Protein AF-A0A2A9M787-F1 (afdb_monomer)

Nearest PDB structures (foldseek):
  5e2l-assembly1_B  TM=8.830E-01  e=2.540E-43  Mycobacterium tuberculosis
  5e4n-assembly1_A-2  TM=8.784E-01  e=2.831E-43  Mycobacterium tuberculosis
  3kgf-assembly1_A-2  TM=8.778E-01  e=1.644E-43  Mycobacterium tuberculosis
  2w1a-assembly1_A-2  TM=8.940E-01  e=2.002E-42  Mycobacterium tuberculosis H37Rv
  5ckv-assembly1_A-2  TM=9.212E-01  e=1.859E-41  Mycobacterium tuberculosis

Secondary structure (DSSP, 8-state):
---------------------PPPP---------------------------------------------------------------------S--SS----PPPPP-TTGGGGS--TT-TTTTS-HHHHHHHHHHHHHSPPSS-HHHHHHHHHHHHHHHTTSEEEEEEE-SS--GGG-SHHHHHHHHHHHHHHHHHHHHHHSSEEEEEEEBSS------SSSEEEETTEEEEPP--TTT--SSGGG-S--THHHHHHHHHHHHHHHHHHHHTSTT-GGG--GGG--SSPPPTTSPPTTS-HHHHHHHHHHHHHHHHHHHHHHTTSPPPP-PPPP--PPP--------------------PPPSTTHHHHHHHHTT-PEEEEE---HHHHHHHEEEETTEEEETT-SEEEE-TTT--TTSHHHHHHTTB-S-EEEEE-TT--HHHHHHHHHHH-TT--TTSEEEEE---TTTHHHHHHHHHHHHHHTT--EEEEE-TTGGG-EE-TTS-EE-BHHHHHHHHHHHHHHHHHTT----EEEEEB-SS----SBBTTTTB-TTTSPPP--TTSPPPB-HHHHHHHHHHHHHHHHSPPP-------GGGSSSSS--

pLDDT: mean 74.86, std 28.0, range [24.3, 98.94]

InterPro domains:
  IPR002480 DAHP synthetase, class II [PF01474] (108-320)
  IPR002480 DAHP synthetase, class II [PF01474] (374-588)
  IPR002480 DAHP synthetase, class II [PTHR21337] (377-598)
  IPR013785 Aldolase-type TIM barrel [G3DSA:3.20.20.70] (142-326)
  IPR013785 Aldolase-type TIM barrel [G3DSA:3.20.20.70] (330-593)

Structure (mmCIF, N/CA/C/O backbone):
data_AF-A0A2A9M787-F1
#
_entry.id   AF-A0A2A9M787-F1
#
loop_
_atom_site.group_PDB
_atom_site.id
_atom_site.type_symbol
_atom_site.label_atom_id
_atom_site.label_alt_id
_atom_site.label_comp_id
_atom_site.label_asym_id
_atom_site.label_entity_id
_atom_site.label_seq_id
_atom_site.pdbx_PDB_ins_code
_atom_site.Cartn_x
_atom_site.Cartn_y
_atom_site.Cartn_z
_atom_site.occupancy
_atom_site.B_iso_or_equiv
_atom_site.auth_seq_id
_atom_site.auth_comp_id
_atom_site.auth_asym_id
_atom_site.auth_atom_id
_atom_site.pdbx_PDB_model_num
ATOM 1 N N . MET A 1 1 ? -64.067 33.564 -10.056 1.00 31.47 1 MET A N 1
ATOM 2 C CA . MET A 1 1 ? -64.192 34.563 -11.137 1.00 31.47 1 MET A CA 1
ATOM 3 C C . MET A 1 1 ? -62.787 35.051 -11.475 1.00 31.47 1 MET A C 1
ATOM 5 O O . MET A 1 1 ? -62.150 35.566 -10.572 1.00 31.47 1 MET A O 1
ATOM 9 N N . THR A 1 2 ? -62.348 34.772 -12.719 1.00 33.81 2 THR A N 1
ATOM 10 C CA . THR A 1 2 ? -61.225 35.352 -13.519 1.00 33.81 2 THR A CA 1
ATOM 11 C C . THR A 1 2 ? -59.841 35.439 -12.846 1.00 33.81 2 THR A C 1
ATOM 13 O O . THR A 1 2 ? -59.692 36.220 -11.918 1.00 33.81 2 THR A O 1
ATOM 16 N N . GLY A 1 3 ? -58.796 34.667 -13.198 1.00 32.16 3 GLY A N 1
ATOM 17 C CA . GLY A 1 3 ? -58.158 34.401 -14.516 1.00 32.16 3 GLY A CA 1
ATOM 18 C C . GLY A 1 3 ? -56.785 35.124 -14.537 1.00 32.16 3 GLY A C 1
ATOM 19 O O . GLY A 1 3 ? -56.695 36.173 -13.918 1.00 32.16 3 GLY A O 1
ATOM 20 N N . ALA A 1 4 ? -55.670 34.726 -15.158 1.00 35.66 4 ALA A N 1
ATOM 21 C CA . ALA A 1 4 ? -55.187 33.579 -15.935 1.00 35.66 4 ALA A CA 1
ATOM 22 C C . ALA A 1 4 ? -53.633 33.686 -15.978 1.00 35.66 4 ALA A C 1
ATOM 24 O O . ALA A 1 4 ? -53.109 34.785 -15.790 1.00 35.66 4 ALA A O 1
ATOM 25 N N . GLY A 1 5 ? -52.906 32.599 -16.266 1.00 27.58 5 GLY A N 1
ATOM 26 C CA . GLY A 1 5 ? -51.453 32.637 -16.505 1.00 27.58 5 GLY A CA 1
ATOM 27 C C . GLY A 1 5 ? -50.788 31.259 -16.475 1.00 27.58 5 GLY A C 1
ATOM 28 O O . GLY A 1 5 ? -50.150 30.918 -15.484 1.00 27.58 5 GLY A O 1
ATOM 29 N N . ASP A 1 6 ? -50.971 30.488 -17.549 1.00 33.75 6 ASP A N 1
ATOM 30 C CA . ASP A 1 6 ? -50.405 29.152 -17.786 1.00 33.75 6 ASP A CA 1
ATOM 31 C C . ASP A 1 6 ? -48.927 29.177 -18.216 1.00 33.75 6 ASP A C 1
ATOM 33 O O . ASP A 1 6 ? -48.471 30.113 -18.878 1.00 33.75 6 ASP A O 1
ATOM 37 N N . GLY A 1 7 ? -48.214 28.080 -17.937 1.00 24.72 7 GLY A N 1
ATOM 38 C CA . GLY A 1 7 ? -46.933 27.754 -18.566 1.00 24.72 7 GLY A CA 1
ATOM 39 C C . GLY A 1 7 ? -46.331 26.433 -18.075 1.00 24.72 7 GLY A C 1
ATOM 40 O O . GLY A 1 7 ? -45.553 26.431 -17.129 1.00 24.72 7 GLY A O 1
ATOM 41 N N . GLU A 1 8 ? -46.652 25.324 -18.748 1.00 26.66 8 GLU A N 1
ATOM 42 C CA . GLU A 1 8 ? -45.950 24.027 -18.669 1.00 26.66 8 GLU A CA 1
ATOM 43 C C . GLU A 1 8 ? -46.015 23.325 -20.072 1.00 26.66 8 GLU A C 1
ATOM 45 O O . GLU A 1 8 ? -46.624 23.896 -20.980 1.00 26.66 8 GLU A O 1
ATOM 50 N N . PRO A 1 9 ? -45.408 22.141 -20.335 1.00 54.97 9 PRO A N 1
ATOM 51 C CA . PRO A 1 9 ? -44.081 21.904 -20.944 1.00 54.97 9 PRO A CA 1
ATOM 52 C C . PRO A 1 9 ? -44.113 21.041 -22.248 1.00 54.97 9 PRO A C 1
ATOM 54 O O . PRO A 1 9 ? -45.176 20.639 -22.708 1.00 54.97 9 PRO A O 1
ATOM 57 N N . SER A 1 10 ? -42.960 20.708 -22.865 1.00 28.69 10 SER A N 1
ATOM 58 C CA . SER A 1 10 ? -42.746 19.512 -23.749 1.00 28.69 10 SER A CA 1
ATOM 59 C C . SER A 1 10 ? -41.281 19.430 -24.245 1.00 28.69 10 SER A C 1
ATOM 61 O O . SER A 1 10 ? -40.714 20.435 -24.652 1.00 28.69 10 SER A O 1
ATOM 63 N N . GLN A 1 11 ? -40.512 18.357 -23.983 1.00 29.22 11 GLN A N 1
ATOM 64 C CA . GLN A 1 11 ? -40.294 17.119 -24.774 1.00 29.22 11 GLN A CA 1
ATOM 65 C C . GLN A 1 11 ? -40.063 17.299 -26.289 1.00 29.22 11 GLN A C 1
ATOM 67 O O . GLN A 1 11 ? -40.874 17.938 -26.941 1.00 29.22 11 GLN A O 1
ATOM 72 N N . TRP A 1 12 ? -39.029 16.635 -26.845 1.00 24.34 12 TRP A N 1
ATOM 73 C CA . TRP A 1 12 ? -39.115 15.711 -28.002 1.00 24.34 12 TRP A CA 1
ATOM 74 C C . TRP A 1 12 ? -37.750 15.073 -28.367 1.00 24.34 12 TRP A C 1
ATOM 76 O O . TRP A 1 12 ? -36.725 15.745 -28.452 1.00 24.34 12 TRP A O 1
ATOM 86 N N . CYS A 1 13 ? -37.759 13.759 -28.624 1.00 25.72 13 CYS A N 1
ATOM 87 C CA . CYS A 1 13 ? -36.708 12.993 -29.312 1.00 25.72 13 CYS A CA 1
ATOM 88 C C . CYS A 1 13 ? -36.988 12.940 -30.827 1.00 25.72 13 CYS A C 1
ATOM 90 O O . CYS A 1 13 ? -38.157 12.872 -31.194 1.00 25.72 13 CYS A O 1
ATOM 92 N N . LEU A 1 14 ? -35.946 12.835 -31.678 1.00 28.44 14 LEU A N 1
ATOM 93 C CA . LEU A 1 14 ? -35.762 11.794 -32.727 1.00 28.44 14 LEU A CA 1
ATOM 94 C C . LEU A 1 14 ? -34.710 12.163 -33.807 1.00 28.44 14 LEU A C 1
ATOM 96 O O . LEU A 1 14 ? -34.825 13.172 -34.487 1.00 28.44 14 LEU A O 1
ATOM 100 N N . ASN A 1 15 ? -33.753 11.240 -34.002 1.00 27.45 15 ASN A N 1
ATOM 101 C CA . ASN A 1 15 ? -33.115 10.761 -35.249 1.00 27.45 15 ASN A CA 1
ATOM 102 C C . ASN A 1 15 ? -32.747 11.725 -36.410 1.00 27.45 15 ASN A C 1
ATOM 104 O O . ASN A 1 15 ? -33.633 12.194 -37.116 1.00 27.45 15 ASN A O 1
ATOM 108 N N . LYS A 1 16 ? -31.463 11.721 -36.831 1.00 27.81 16 LYS A N 1
ATOM 109 C CA . LYS A 1 16 ? -30.982 11.070 -38.088 1.00 27.81 16 LYS A CA 1
ATOM 110 C C . LYS A 1 16 ? -29.479 11.280 -38.374 1.00 27.81 16 LYS A C 1
ATOM 112 O O . LYS A 1 16 ? -28.888 12.298 -38.049 1.00 27.81 16 LYS A O 1
ATOM 117 N N . ARG A 1 17 ? -28.909 10.267 -39.041 1.00 28.66 17 ARG A N 1
ATOM 118 C CA . ARG A 1 17 ? -27.558 10.129 -39.625 1.00 28.66 17 ARG A CA 1
ATOM 119 C C . ARG A 1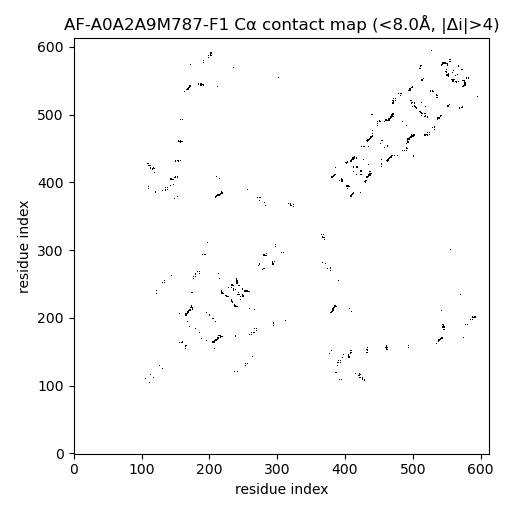 17 ? -27.243 11.170 -40.721 1.00 28.66 17 ARG A C 1
ATOM 121 O O . ARG A 1 17 ? -28.101 11.375 -41.574 1.00 28.66 17 ARG A O 1
ATOM 128 N N . ALA A 1 18 ? -25.987 11.629 -40.817 1.00 28.38 18 ALA A N 1
ATOM 129 C CA . ALA A 1 18 ? -25.284 11.984 -42.071 1.00 28.38 18 ALA A CA 1
ATOM 130 C C . ALA A 1 18 ? -23.766 12.148 -41.801 1.00 28.38 18 ALA A C 1
ATOM 132 O O . ALA A 1 18 ? -23.380 12.914 -40.932 1.00 28.38 18 ALA A O 1
ATOM 133 N N . ARG A 1 19 ? -22.940 11.225 -42.316 1.00 26.47 19 ARG A N 1
ATOM 134 C CA . ARG A 1 19 ? -21.953 11.383 -43.416 1.00 26.47 19 ARG A CA 1
ATOM 135 C C . ARG A 1 19 ? -20.632 12.074 -43.038 1.00 26.47 19 ARG A C 1
ATOM 137 O O . ARG A 1 19 ? -20.572 13.272 -42.816 1.00 26.47 19 ARG A O 1
ATOM 144 N N . CYS A 1 20 ? -19.576 11.256 -43.047 1.00 27.86 20 CYS A N 1
ATOM 145 C CA . CYS A 1 20 ? -18.177 11.655 -43.147 1.00 27.86 20 CYS A CA 1
ATOM 146 C C . CYS A 1 20 ? -17.896 12.272 -44.524 1.00 27.86 20 CYS A C 1
ATOM 148 O O . CYS A 1 20 ? -18.190 11.637 -45.537 1.00 27.86 20 CYS A O 1
ATOM 150 N N . GLU A 1 21 ? -17.257 13.438 -44.546 1.00 27.42 21 GLU A N 1
ATOM 151 C CA . GLU A 1 21 ? -16.558 13.976 -45.713 1.00 27.42 21 GLU A CA 1
ATOM 152 C C . GLU A 1 21 ? -15.118 14.319 -45.304 1.00 27.42 21 GLU A C 1
ATOM 154 O O . GLU A 1 21 ? -14.876 15.012 -44.317 1.00 27.42 21 GLU A O 1
ATOM 159 N N . LEU A 1 22 ? -14.165 13.740 -46.036 1.00 34.59 22 LEU A N 1
ATOM 160 C CA . LEU A 1 22 ? -12.725 13.992 -45.952 1.00 34.59 22 LEU A CA 1
ATOM 161 C C . LEU A 1 22 ? -12.390 15.329 -46.634 1.00 34.59 22 LEU A C 1
ATOM 163 O O . LEU A 1 22 ? -12.949 15.588 -47.702 1.00 34.59 22 LEU A O 1
ATOM 167 N N . PRO A 1 23 ? -11.420 16.122 -46.144 1.00 35.09 23 PRO A N 1
ATOM 168 C CA . PRO A 1 23 ? -10.808 17.167 -46.952 1.00 35.09 23 PRO A CA 1
ATOM 169 C C . PRO A 1 23 ? -9.596 16.639 -47.757 1.00 35.09 23 PRO A C 1
ATOM 171 O O . PRO A 1 23 ? -8.976 15.642 -47.375 1.00 35.09 23 PRO A O 1
ATOM 174 N N . PRO A 1 24 ? -9.274 17.274 -48.901 1.00 37.03 24 PRO A N 1
ATOM 175 C CA . PRO A 1 24 ? -8.447 16.690 -49.953 1.00 37.03 24 PRO A CA 1
ATOM 176 C C . PRO A 1 24 ? -6.937 16.881 -49.751 1.00 37.03 24 PRO A C 1
ATOM 178 O O . PRO A 1 24 ? -6.474 17.838 -49.134 1.00 37.03 24 PRO A O 1
ATOM 181 N N . ARG A 1 25 ? -6.177 15.970 -50.371 1.00 32.38 25 ARG A N 1
ATOM 182 C CA . ARG A 1 25 ? -4.748 16.115 -50.680 1.00 32.38 25 ARG A CA 1
ATOM 183 C C . ARG A 1 25 ? -4.526 17.276 -51.651 1.00 32.38 25 ARG A C 1
ATOM 185 O O . ARG A 1 25 ? -5.255 17.380 -52.632 1.00 32.38 25 ARG A O 1
ATOM 192 N N . ASN A 1 26 ? -3.456 18.036 -51.440 1.00 31.45 26 ASN A N 1
ATOM 193 C CA . ASN A 1 26 ? -2.778 18.768 -52.504 1.00 31.45 26 ASN A CA 1
ATOM 194 C C . ASN A 1 26 ? -1.264 18.677 -52.293 1.00 31.45 26 ASN A C 1
ATOM 196 O O . ASN A 1 26 ? -0.738 19.197 -51.313 1.00 31.45 26 ASN A O 1
ATOM 200 N N . ASP A 1 27 ? -0.603 18.015 -53.239 1.00 33.16 27 ASP A N 1
ATOM 201 C CA . ASP A 1 27 ? 0.802 18.227 -53.568 1.00 33.16 27 ASP A CA 1
ATOM 202 C C . ASP A 1 27 ? 0.939 19.563 -54.309 1.00 33.16 27 ASP A C 1
ATOM 204 O O . ASP A 1 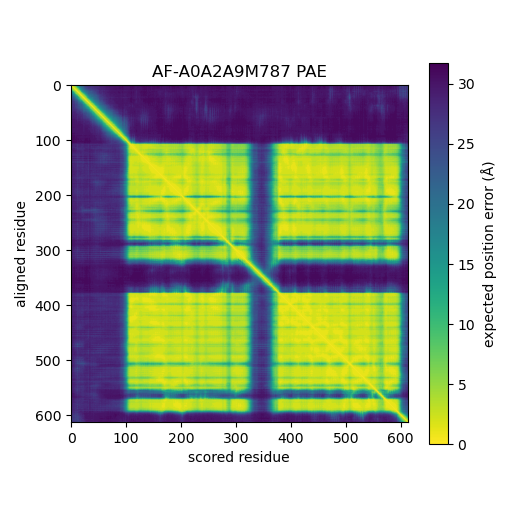27 ? 0.091 19.880 -55.153 1.00 33.16 27 ASP A O 1
ATOM 208 N N . LYS A 1 28 ? 2.018 20.306 -54.036 1.00 31.09 28 LYS A N 1
ATOM 209 C CA . LYS A 1 28 ? 2.884 20.922 -55.057 1.00 31.09 28 LYS A CA 1
ATOM 210 C C . LYS A 1 28 ? 4.074 21.645 -54.428 1.00 31.09 28 LYS A C 1
ATOM 212 O O . LYS A 1 28 ? 3.919 22.461 -53.523 1.00 31.09 28 LYS A O 1
ATOM 217 N N . ASP A 1 29 ? 5.230 21.323 -54.990 1.00 32.28 29 ASP A N 1
ATOM 218 C CA . ASP A 1 29 ? 6.527 21.973 -54.858 1.00 32.28 29 ASP A CA 1
ATOM 219 C C . ASP A 1 29 ? 6.480 23.484 -55.113 1.00 32.28 29 ASP A C 1
ATOM 221 O O . ASP A 1 29 ? 5.781 23.927 -56.024 1.00 32.28 29 ASP A O 1
ATOM 225 N N . THR A 1 30 ? 7.329 24.232 -54.402 1.00 31.64 30 THR A N 1
ATOM 226 C CA . THR A 1 30 ? 8.196 25.265 -54.998 1.00 31.64 30 THR A CA 1
ATOM 227 C C . THR A 1 30 ? 9.357 25.585 -54.058 1.00 31.64 30 THR A C 1
ATOM 229 O O . THR A 1 30 ? 9.145 25.961 -52.905 1.00 31.64 30 THR A O 1
ATOM 232 N N . ASP A 1 31 ? 10.565 25.461 -54.606 1.00 29.66 31 ASP A N 1
ATOM 233 C CA . ASP A 1 31 ? 11.837 25.988 -54.116 1.00 29.66 31 ASP A CA 1
ATOM 234 C C . ASP A 1 31 ? 11.775 27.480 -53.760 1.00 29.66 31 ASP A C 1
ATOM 236 O O . ASP A 1 31 ? 11.141 28.251 -54.477 1.00 29.66 31 ASP A O 1
ATOM 240 N N . TRP A 1 32 ? 12.533 27.898 -52.740 1.00 26.14 32 TRP A N 1
ATOM 241 C CA . TRP A 1 32 ? 13.292 29.156 -52.774 1.00 26.14 32 TRP A CA 1
ATOM 242 C C . TRP A 1 32 ? 14.469 29.104 -51.786 1.00 26.14 32 TRP A C 1
ATOM 244 O O . TRP A 1 32 ? 14.299 28.932 -50.579 1.00 26.14 32 TRP A O 1
ATOM 254 N N . GLU A 1 33 ? 15.672 29.242 -52.342 1.00 27.73 33 GLU A N 1
ATOM 255 C CA . GLU A 1 33 ? 16.940 29.464 -51.650 1.00 27.73 33 GLU A CA 1
ATOM 256 C C . GLU A 1 33 ? 17.010 30.862 -51.015 1.00 27.73 33 GLU A C 1
ATOM 258 O O . GLU A 1 33 ? 16.449 31.815 -51.544 1.00 27.73 33 GLU A O 1
ATOM 263 N N . GLY A 1 34 ? 17.831 31.031 -49.973 1.00 26.48 34 GLY A N 1
ATOM 264 C CA . GLY A 1 34 ? 18.483 32.325 -49.746 1.00 26.48 34 GLY A CA 1
ATOM 265 C C . GLY A 1 34 ? 18.745 32.717 -48.294 1.00 26.48 34 GLY A C 1
ATOM 266 O O . GLY A 1 34 ? 17.853 33.187 -47.601 1.00 26.48 34 GLY A O 1
ATOM 267 N N . GLY A 1 35 ? 20.025 32.683 -47.906 1.00 24.92 35 GLY A N 1
ATOM 268 C CA . GLY A 1 35 ? 20.622 33.809 -47.175 1.00 24.92 35 GLY A CA 1
ATOM 269 C C . GLY A 1 35 ? 20.732 33.719 -45.648 1.00 24.92 35 GLY A C 1
ATOM 270 O O . GLY A 1 35 ? 19.886 34.206 -44.913 1.00 24.92 35 GLY A O 1
ATOM 271 N N . SER A 1 36 ? 21.879 33.206 -45.197 1.00 27.41 36 SER A N 1
ATOM 272 C CA . SER A 1 36 ? 22.561 33.482 -43.908 1.00 27.41 36 SER A CA 1
ATOM 273 C C . SER A 1 36 ? 22.886 34.999 -43.720 1.00 27.41 36 SER A C 1
ATOM 275 O O . SER A 1 36 ? 22.684 35.721 -44.698 1.00 27.41 36 SER A O 1
ATOM 277 N N . PRO A 1 37 ? 23.482 35.528 -42.604 1.00 43.47 37 PRO A N 1
ATOM 278 C CA . PRO A 1 37 ? 24.192 34.843 -41.501 1.00 43.47 37 PRO A CA 1
ATOM 279 C C . PRO A 1 37 ? 24.087 35.450 -40.061 1.00 43.47 37 PRO A C 1
ATOM 281 O O . PRO A 1 37 ? 23.608 36.553 -39.834 1.00 43.47 37 PRO A O 1
ATOM 284 N N . CYS A 1 38 ? 24.739 34.742 -39.123 1.00 24.30 38 CYS A N 1
ATOM 285 C CA . CYS A 1 38 ? 25.540 35.245 -37.985 1.00 24.30 38 CYS A CA 1
ATOM 286 C C . CYS A 1 38 ? 24.886 35.964 -36.782 1.00 24.30 38 CYS A C 1
ATOM 288 O O . CYS A 1 38 ? 24.613 37.156 -36.832 1.00 24.30 38 CYS A O 1
ATOM 290 N N . SER A 1 39 ? 25.016 35.335 -35.605 1.00 29.80 39 SER A N 1
ATOM 291 C CA . SER A 1 39 ? 25.881 35.888 -34.543 1.00 29.80 39 SER A CA 1
ATOM 292 C C . SER A 1 39 ? 26.399 34.797 -33.597 1.00 29.80 39 SER A C 1
ATOM 294 O O . SER A 1 39 ? 25.634 34.089 -32.948 1.00 29.80 39 SER A O 1
ATOM 296 N N . ARG A 1 40 ? 27.731 34.692 -33.551 1.00 27.31 40 ARG A N 1
ATOM 297 C CA . ARG A 1 40 ? 28.561 33.923 -32.613 1.00 27.31 40 ARG A CA 1
ATOM 298 C C . ARG A 1 40 ? 28.414 34.448 -31.181 1.00 27.31 40 ARG A C 1
ATOM 300 O O . ARG A 1 40 ? 28.420 35.660 -31.006 1.00 27.31 40 ARG A O 1
ATOM 307 N N . PHE A 1 41 ? 28.498 33.559 -30.193 1.00 25.56 41 PHE A N 1
ATOM 308 C CA . PHE A 1 41 ? 29.333 33.773 -29.006 1.00 25.56 41 PHE A CA 1
ATOM 309 C C . PHE A 1 41 ? 29.961 32.439 -28.587 1.00 25.56 41 PHE A C 1
ATOM 311 O O . PHE A 1 41 ? 29.299 31.406 -28.529 1.00 25.56 41 PHE A O 1
ATOM 318 N N . THR A 1 42 ? 31.274 32.475 -28.398 1.00 26.31 42 THR A N 1
ATOM 319 C CA . THR A 1 42 ? 32.179 31.364 -28.096 1.00 26.31 42 THR A CA 1
ATOM 320 C C . THR A 1 42 ? 32.661 31.431 -26.649 1.00 26.31 42 THR A C 1
ATOM 322 O O . THR A 1 42 ? 32.767 32.531 -26.112 1.00 26.31 42 THR A O 1
ATOM 325 N N . SER A 1 43 ? 33.087 30.256 -26.152 1.00 26.75 43 SER A N 1
ATOM 326 C CA . SER A 1 43 ? 34.137 29.990 -25.140 1.00 26.75 43 SER A CA 1
ATOM 327 C C . SER A 1 43 ? 33.809 30.372 -23.681 1.00 26.75 43 SER A C 1
ATOM 329 O O . SER A 1 43 ? 33.194 31.395 -23.440 1.00 26.75 43 SER A O 1
ATOM 331 N N . GLU A 1 44 ? 34.137 29.596 -22.643 1.00 27.31 44 GLU A N 1
ATOM 332 C CA . GLU A 1 44 ? 35.369 28.840 -22.377 1.00 27.31 44 GLU A CA 1
ATOM 333 C C . GLU A 1 44 ? 35.129 27.626 -21.449 1.00 27.31 44 GLU A C 1
ATOM 335 O O . GLU A 1 44 ? 34.307 27.660 -20.535 1.00 27.31 44 GLU A O 1
ATOM 340 N N . SER A 1 45 ? 35.913 26.566 -21.658 1.00 27.69 45 SER A N 1
ATOM 341 C CA . SER A 1 45 ? 36.253 25.547 -20.654 1.00 27.69 45 SER A CA 1
ATOM 342 C C . SER A 1 45 ? 37.632 25.863 -20.068 1.00 27.69 45 SER A C 1
ATOM 344 O O . SER A 1 45 ? 38.450 26.454 -20.774 1.00 27.69 45 SER A O 1
ATOM 346 N N . PRO A 1 46 ? 37.979 25.321 -18.889 1.00 34.31 46 PRO A N 1
ATOM 347 C CA . PRO A 1 46 ? 39.362 24.976 -18.606 1.00 34.31 46 PRO A CA 1
ATOM 348 C C . PRO A 1 46 ? 39.521 23.463 -18.421 1.00 34.31 46 PRO A C 1
ATOM 350 O O . PRO A 1 46 ? 38.869 22.831 -17.592 1.00 34.31 46 PRO A O 1
ATOM 353 N N . ALA A 1 47 ? 40.438 22.901 -19.204 1.00 27.05 47 ALA A N 1
ATOM 354 C CA . ALA A 1 47 ? 41.086 21.632 -18.928 1.00 27.05 47 ALA A CA 1
ATOM 355 C C . ALA A 1 47 ? 42.349 21.887 -18.091 1.00 27.05 47 ALA A C 1
ATOM 357 O O . ALA A 1 47 ? 43.086 22.837 -18.355 1.00 27.05 47 ALA A O 1
ATOM 358 N N . SER A 1 48 ? 42.652 20.990 -17.154 1.00 28.73 48 SER A N 1
ATOM 359 C CA . SER A 1 48 ? 44.021 20.764 -16.690 1.00 28.73 48 SER A CA 1
ATOM 360 C C . SER A 1 48 ? 44.308 19.267 -16.701 1.00 28.73 48 SER A C 1
ATOM 362 O O . SER A 1 48 ? 43.718 18.487 -15.956 1.00 28.73 48 SER A O 1
ATOM 364 N N . SER A 1 49 ? 45.209 18.906 -17.602 1.00 28.20 49 SER A N 1
ATOM 365 C CA . SER A 1 49 ? 45.871 17.624 -17.795 1.00 28.20 49 SER A CA 1
ATOM 366 C C . SER A 1 49 ? 46.787 17.237 -16.633 1.00 28.20 49 SER A C 1
ATOM 368 O O . SER A 1 49 ? 47.468 18.109 -16.101 1.00 28.20 49 SER A O 1
ATOM 370 N N . LEU A 1 50 ? 46.937 15.932 -16.393 1.00 26.52 50 LEU A N 1
ATOM 371 C CA . LEU A 1 50 ? 48.232 15.271 -16.172 1.00 26.52 50 LEU A CA 1
ATOM 372 C C . LEU A 1 50 ? 48.101 13.789 -16.581 1.00 26.52 50 LEU A C 1
ATOM 374 O O . LEU A 1 50 ? 47.359 13.023 -15.973 1.00 26.52 50 LEU A O 1
ATOM 378 N N . ALA A 1 51 ? 48.790 13.433 -17.668 1.00 28.92 51 ALA A N 1
ATOM 379 C CA . ALA A 1 51 ? 49.123 12.068 -18.094 1.00 28.92 51 ALA A CA 1
ATOM 380 C C . ALA A 1 51 ? 50.267 11.532 -17.190 1.00 28.92 51 ALA A C 1
ATOM 382 O O . ALA A 1 51 ? 50.819 12.305 -16.413 1.00 28.92 51 ALA A O 1
ATOM 383 N N . SER A 1 52 ? 50.745 10.288 -17.176 1.00 28.56 52 SER A N 1
ATOM 384 C CA . SER A 1 52 ? 50.721 9.111 -18.058 1.00 28.56 52 SER A CA 1
ATOM 385 C C . SER A 1 52 ? 51.452 7.988 -17.298 1.00 28.56 52 SER A C 1
ATOM 387 O O . SER A 1 52 ? 52.333 8.294 -16.492 1.00 28.56 52 SER A O 1
ATOM 389 N N . GLY A 1 53 ? 51.187 6.718 -17.611 1.00 24.30 53 GLY A N 1
ATOM 390 C CA . GLY A 1 53 ? 52.038 5.605 -17.176 1.00 24.30 53 GLY A CA 1
ATOM 391 C C . GLY A 1 53 ? 51.419 4.236 -17.439 1.00 24.30 53 GLY A C 1
ATOM 392 O O . GLY A 1 53 ? 50.917 3.604 -16.516 1.00 24.30 53 GLY A O 1
ATOM 393 N N . GLU A 1 54 ? 51.422 3.810 -18.702 1.00 29.66 54 GLU A N 1
ATOM 394 C CA . GLU A 1 54 ? 51.262 2.407 -19.100 1.00 29.66 54 GLU A CA 1
ATOM 395 C C . GLU A 1 54 ? 52.489 1.595 -18.669 1.00 29.66 54 GLU A C 1
ATOM 397 O O . GLU A 1 54 ? 53.604 2.091 -18.786 1.00 29.66 54 GLU A O 1
ATOM 402 N N . GLU A 1 55 ? 52.295 0.330 -18.285 1.00 26.50 55 GLU A N 1
ATOM 403 C CA . GLU A 1 55 ? 53.179 -0.748 -18.739 1.00 26.50 55 GLU A CA 1
ATOM 404 C C . GLU A 1 55 ? 52.495 -2.122 -18.620 1.00 26.50 55 GLU A C 1
ATOM 406 O O . GLU A 1 55 ? 51.928 -2.516 -17.600 1.00 26.50 55 GLU A O 1
ATOM 411 N N . THR A 1 56 ? 52.520 -2.826 -19.744 1.00 29.48 56 THR A N 1
ATOM 412 C CA . THR A 1 56 ? 52.084 -4.197 -20.006 1.00 29.48 56 THR A CA 1
ATOM 413 C C . THR A 1 56 ? 53.084 -5.224 -19.471 1.00 29.48 56 THR A C 1
ATOM 415 O O . THR A 1 56 ? 54.275 -4.964 -19.561 1.00 29.48 56 THR A O 1
ATOM 418 N N . HIS A 1 57 ? 52.633 -6.417 -19.049 1.00 27.34 57 HIS A N 1
ATOM 419 C CA . HIS A 1 57 ? 53.179 -7.726 -19.482 1.00 27.34 57 HIS A CA 1
ATOM 420 C C . HIS A 1 57 ? 52.572 -8.918 -18.706 1.00 27.34 57 HIS A C 1
ATOM 422 O O . HIS A 1 57 ? 52.697 -9.030 -17.491 1.00 27.34 57 HIS A O 1
ATOM 428 N N . ALA A 1 58 ? 51.985 -9.866 -19.443 1.00 27.80 58 ALA A N 1
ATOM 429 C CA . ALA A 1 58 ? 52.020 -11.304 -19.130 1.00 27.80 58 ALA A CA 1
ATOM 430 C C . ALA A 1 58 ? 53.270 -11.904 -19.834 1.00 27.80 58 ALA A C 1
ATOM 432 O O . ALA A 1 58 ? 53.705 -11.275 -20.810 1.00 27.80 58 ALA A O 1
ATOM 433 N N . PRO A 1 59 ? 53.858 -13.067 -19.433 1.00 38.97 59 PRO A N 1
ATOM 434 C CA . PRO A 1 59 ? 53.194 -14.379 -19.599 1.00 38.97 59 PRO A CA 1
ATOM 435 C C . PRO A 1 59 ? 53.629 -15.571 -18.676 1.00 38.97 59 PRO A C 1
ATOM 437 O O . PRO A 1 59 ? 54.609 -15.511 -17.944 1.00 38.97 59 PRO A O 1
ATOM 440 N N . SER A 1 60 ? 52.907 -16.694 -18.853 1.00 25.95 60 SER A N 1
ATOM 441 C CA . SER A 1 60 ? 53.332 -18.123 -18.840 1.00 25.95 60 SER A CA 1
ATOM 442 C C . SER A 1 60 ? 53.547 -18.963 -17.554 1.00 25.95 60 SER A C 1
ATOM 444 O O . SER A 1 60 ? 54.533 -18.837 -16.845 1.00 25.95 60 SER A O 1
ATOM 446 N N . ALA A 1 61 ? 52.639 -19.948 -17.410 1.00 28.31 61 ALA A N 1
ATOM 447 C CA . ALA A 1 61 ? 52.813 -21.419 -17.349 1.00 28.31 61 ALA A CA 1
ATOM 448 C C . ALA A 1 61 ? 53.803 -22.112 -16.379 1.00 28.31 61 ALA A C 1
ATOM 450 O O . ALA A 1 61 ? 55.003 -21.951 -16.516 1.00 28.31 61 ALA A O 1
ATOM 451 N N . HIS A 1 62 ? 53.278 -23.057 -15.572 1.00 29.28 62 HIS A N 1
ATOM 452 C CA . HIS A 1 62 ? 53.884 -24.352 -15.167 1.00 29.28 62 HIS A CA 1
ATOM 453 C C . HIS A 1 62 ? 52.776 -25.272 -14.583 1.00 29.28 62 HIS A C 1
ATOM 455 O O . HIS A 1 62 ? 52.101 -24.901 -13.632 1.00 29.28 62 HIS A O 1
ATOM 461 N N . THR A 1 63 ? 52.323 -26.321 -15.286 1.00 28.56 63 THR A N 1
ATOM 462 C CA . THR A 1 63 ? 52.688 -27.756 -15.142 1.00 28.56 63 THR A CA 1
ATOM 463 C C . THR A 1 63 ? 52.690 -28.333 -13.717 1.00 28.56 63 THR A C 1
ATOM 465 O O . THR A 1 63 ? 53.616 -28.054 -12.966 1.00 28.56 63 THR A O 1
ATOM 468 N N . ALA A 1 64 ? 51.748 -29.240 -13.405 1.00 28.59 64 ALA A N 1
ATOM 469 C CA . ALA A 1 64 ? 51.994 -30.673 -13.123 1.00 28.59 64 ALA A CA 1
ATOM 470 C C . ALA A 1 64 ? 50.856 -31.331 -12.305 1.00 28.59 64 ALA A C 1
ATOM 472 O O . ALA A 1 64 ? 50.468 -30.865 -11.239 1.00 28.59 64 ALA A O 1
ATOM 473 N N . SER A 1 65 ? 50.363 -32.464 -12.814 1.00 29.66 65 SER A N 1
ATOM 474 C CA . SER A 1 65 ? 49.581 -33.484 -12.092 1.00 29.66 65 SER A CA 1
ATOM 475 C C . SER A 1 65 ? 50.541 -34.436 -11.345 1.00 29.66 65 SER A C 1
ATOM 477 O O . SER A 1 65 ? 51.717 -34.488 -11.715 1.00 29.66 65 SER A O 1
ATOM 479 N N . PRO A 1 66 ? 50.079 -35.243 -10.365 1.00 42.34 66 PRO A N 1
ATOM 480 C CA . PRO A 1 66 ? 49.869 -36.655 -10.719 1.00 42.34 66 PRO A CA 1
ATOM 481 C C . PRO A 1 66 ? 48.712 -37.395 -9.999 1.00 42.34 66 PRO A C 1
ATOM 483 O O . PRO A 1 66 ? 48.498 -37.274 -8.801 1.00 42.34 66 PRO A O 1
ATOM 486 N N . ARG A 1 67 ? 48.028 -38.225 -10.802 1.00 30.73 67 ARG A N 1
ATOM 487 C CA . ARG A 1 67 ? 47.559 -39.628 -10.630 1.00 30.73 67 ARG A CA 1
ATOM 488 C C . ARG A 1 67 ? 47.273 -40.239 -9.235 1.00 30.73 67 ARG A C 1
ATOM 490 O O . ARG A 1 67 ? 48.164 -40.366 -8.407 1.00 30.73 67 ARG A O 1
ATOM 497 N N . GLY A 1 68 ? 46.110 -40.907 -9.165 1.00 28.48 68 GLY A N 1
ATOM 498 C CA . GLY A 1 68 ? 45.803 -42.117 -8.367 1.00 28.48 68 GLY A CA 1
ATOM 499 C C . GLY A 1 68 ? 44.318 -42.516 -8.537 1.00 28.48 68 GLY A C 1
ATOM 500 O O . GLY A 1 68 ? 43.466 -41.808 -8.027 1.00 28.48 68 GLY A O 1
ATOM 501 N N . ARG A 1 69 ? 43.925 -43.340 -9.524 1.00 29.02 69 ARG A N 1
ATOM 502 C CA . ARG A 1 69 ? 43.813 -44.825 -9.606 1.00 29.02 69 ARG A CA 1
ATOM 503 C C . ARG A 1 69 ? 42.557 -45.459 -8.949 1.00 29.02 69 ARG A C 1
ATOM 505 O O . ARG A 1 69 ? 42.447 -45.426 -7.737 1.00 29.02 69 ARG A O 1
ATOM 512 N N . GLU A 1 70 ? 41.732 -46.089 -9.812 1.00 30.42 70 GLU A N 1
ATOM 513 C CA . GLU A 1 70 ? 40.883 -47.311 -9.666 1.00 30.42 70 GLU A CA 1
ATOM 514 C C . GLU A 1 70 ? 39.917 -47.419 -8.451 1.00 30.42 70 GLU A C 1
ATOM 516 O O . GLU A 1 70 ? 40.308 -47.283 -7.305 1.00 30.42 70 GLU A O 1
ATOM 521 N N . THR A 1 71 ? 38.619 -47.716 -8.597 1.00 31.58 71 THR A N 1
ATOM 522 C CA . THR A 1 71 ? 38.035 -48.959 -9.143 1.00 31.58 71 THR A CA 1
ATOM 523 C C . THR A 1 71 ? 36.529 -48.782 -9.415 1.00 31.58 71 THR A C 1
ATOM 525 O O . THR A 1 71 ? 35.841 -48.051 -8.707 1.00 31.58 71 THR A O 1
ATOM 528 N N . GLY A 1 72 ? 36.017 -49.466 -10.443 1.00 27.66 72 GLY A N 1
ATOM 529 C CA . GLY A 1 72 ? 34.583 -49.630 -10.695 1.00 27.66 72 GLY A CA 1
ATOM 530 C C . GLY A 1 72 ? 34.028 -50.924 -10.094 1.00 27.66 72 GLY A C 1
ATOM 531 O O . GLY A 1 72 ? 34.794 -51.835 -9.788 1.00 27.66 72 GLY A O 1
ATOM 532 N N . HIS A 1 73 ? 32.701 -51.011 -9.984 1.00 30.77 73 HIS A N 1
ATOM 533 C CA . HIS A 1 73 ? 31.943 -52.263 -9.908 1.00 30.77 73 HIS A CA 1
ATOM 534 C C . HIS A 1 73 ? 30.602 -52.080 -10.628 1.00 30.77 73 HIS A C 1
ATOM 536 O O . HIS A 1 73 ? 29.740 -51.318 -10.196 1.00 30.77 73 HIS A O 1
ATOM 542 N N . THR A 1 74 ? 30.468 -52.780 -11.750 1.00 31.05 74 THR A N 1
ATOM 543 C CA . THR A 1 74 ? 29.220 -53.107 -12.437 1.00 31.05 74 THR A CA 1
ATOM 544 C C . THR A 1 74 ? 28.848 -54.547 -12.087 1.00 31.05 74 THR A C 1
ATOM 546 O O . THR A 1 74 ? 29.728 -55.398 -11.944 1.00 31.05 74 THR A O 1
ATOM 549 N N . SER A 1 75 ? 27.555 -54.847 -11.994 1.00 31.48 75 SER A N 1
ATOM 550 C CA . SER A 1 75 ? 27.061 -56.217 -12.157 1.00 31.48 75 SER A CA 1
ATOM 551 C C . SER A 1 75 ? 25.616 -56.209 -12.653 1.00 31.48 75 SER A C 1
ATOM 553 O O . SER A 1 75 ? 24.692 -55.962 -11.880 1.00 31.48 75 SER A O 1
ATOM 555 N N . ASP A 1 76 ? 25.464 -56.512 -13.939 1.00 30.34 76 ASP A N 1
ATOM 556 C CA . ASP A 1 76 ? 24.287 -57.155 -14.521 1.00 30.34 76 ASP A CA 1
ATOM 557 C C . ASP A 1 76 ? 24.217 -58.622 -14.072 1.00 30.34 76 ASP A C 1
ATOM 559 O O . ASP A 1 76 ? 25.258 -59.285 -14.001 1.00 30.34 76 ASP A O 1
ATOM 563 N N . ARG A 1 77 ? 23.002 -59.154 -13.863 1.00 31.11 77 ARG A N 1
ATOM 564 C CA . ARG A 1 77 ? 22.661 -60.562 -14.142 1.00 31.11 77 ARG A CA 1
ATOM 565 C C . ARG A 1 77 ? 21.201 -60.713 -14.597 1.00 31.11 77 ARG A C 1
ATOM 567 O O . ARG A 1 77 ? 20.307 -60.046 -14.091 1.00 31.11 77 ARG A O 1
ATOM 574 N N . ASP A 1 78 ? 21.079 -61.627 -15.553 1.00 31.95 78 ASP A N 1
ATOM 575 C CA . ASP A 1 78 ? 20.006 -62.019 -16.477 1.00 31.95 78 ASP A CA 1
ATOM 576 C C . ASP A 1 78 ? 18.667 -62.559 -15.899 1.00 31.95 78 ASP A C 1
ATOM 578 O O . ASP A 1 78 ? 18.569 -62.829 -14.699 1.00 31.95 78 ASP A O 1
ATOM 582 N N . PRO A 1 79 ? 17.648 -62.772 -16.775 1.00 46.91 79 PRO A N 1
ATOM 583 C CA . PRO A 1 79 ? 16.270 -63.167 -16.460 1.00 46.91 79 PRO A CA 1
ATOM 584 C C . PRO A 1 79 ? 15.993 -64.683 -16.593 1.00 46.91 79 PRO A C 1
ATOM 586 O O . PRO A 1 79 ? 16.773 -65.426 -17.183 1.00 46.91 79 PRO A O 1
ATOM 589 N N . GLY A 1 80 ? 14.826 -65.142 -16.110 1.00 28.45 80 GLY A N 1
ATOM 590 C CA . GLY A 1 80 ? 14.342 -66.513 -16.334 1.00 28.45 80 GLY A CA 1
ATOM 591 C C . GLY A 1 80 ? 12.882 -66.784 -15.920 1.00 28.45 80 GLY A C 1
ATOM 592 O O . GLY A 1 80 ? 12.558 -66.767 -14.741 1.00 28.45 80 GLY A O 1
ATOM 593 N N . GLU A 1 81 ? 12.045 -67.031 -16.937 1.00 30.34 81 GLU A N 1
ATOM 594 C CA . GLU A 1 81 ? 10.897 -67.963 -17.059 1.00 30.34 81 GLU A CA 1
ATOM 595 C C . GLU A 1 81 ? 9.778 -68.102 -15.989 1.00 30.34 81 GLU A C 1
ATOM 597 O O . GLU A 1 81 ? 9.901 -68.773 -14.973 1.00 30.34 81 GLU A O 1
ATOM 602 N N . GLY A 1 82 ? 8.599 -67.573 -16.350 1.00 27.14 82 GLY A N 1
ATOM 603 C CA . GLY A 1 82 ? 7.319 -68.271 -16.606 1.00 27.14 82 GLY A CA 1
ATOM 604 C C . GLY A 1 82 ? 6.797 -69.428 -15.730 1.00 27.14 82 GLY A C 1
ATOM 605 O O . GLY A 1 82 ? 7.322 -70.535 -15.766 1.00 27.14 82 GLY A O 1
ATOM 606 N N . THR A 1 83 ? 5.577 -69.272 -15.188 1.00 30.16 83 THR A N 1
ATOM 607 C CA . THR A 1 83 ? 4.517 -70.309 -15.271 1.00 30.16 83 THR A CA 1
ATOM 608 C C . THR A 1 83 ? 3.106 -69.715 -15.107 1.00 30.16 83 THR A C 1
ATOM 610 O O . THR A 1 83 ? 2.890 -68.767 -14.359 1.00 30.16 83 THR A O 1
ATOM 613 N N . LYS A 1 84 ? 2.156 -70.279 -15.864 1.00 28.78 84 LYS A N 1
ATOM 614 C CA . LYS A 1 84 ? 0.721 -69.951 -15.977 1.00 28.78 84 LYS A CA 1
ATOM 615 C C . LYS A 1 84 ? -0.102 -70.617 -14.864 1.00 28.78 84 LYS A C 1
ATOM 617 O O . LYS A 1 84 ? 0.223 -71.748 -14.534 1.00 28.78 84 LYS A O 1
ATOM 622 N N . THR A 1 85 ? -1.256 -70.044 -14.496 1.00 30.23 85 THR A N 1
ATOM 623 C CA . THR A 1 85 ? -2.559 -70.759 -14.467 1.00 30.23 85 THR A CA 1
ATOM 624 C C . THR A 1 85 ? -3.746 -69.787 -14.440 1.00 30.23 85 THR A C 1
ATOM 626 O O . THR A 1 85 ? -3.641 -68.682 -13.920 1.00 30.23 85 THR A O 1
ATOM 629 N N . ALA A 1 86 ? -4.845 -70.227 -15.057 1.00 30.77 86 ALA A N 1
ATOM 630 C CA . ALA A 1 86 ? -6.052 -69.494 -15.438 1.00 30.77 86 ALA A CA 1
ATOM 631 C C . ALA A 1 86 ? -7.200 -69.568 -14.406 1.00 30.77 86 ALA A C 1
ATOM 633 O O . ALA A 1 86 ? -7.191 -70.432 -13.532 1.00 30.77 86 ALA A O 1
ATOM 634 N N . GLY A 1 87 ? -8.218 -68.719 -14.609 1.00 28.89 87 GLY A N 1
ATOM 635 C CA . GLY A 1 87 ? -9.570 -68.794 -14.027 1.00 28.89 87 GLY A CA 1
ATOM 636 C C . GLY A 1 87 ? -10.256 -67.417 -14.073 1.00 28.89 87 GLY A C 1
ATOM 637 O O . GLY A 1 87 ? -10.068 -66.632 -13.157 1.00 28.89 87 GLY A O 1
ATOM 638 N N . SER A 1 88 ? -10.715 -66.936 -15.234 1.00 29.27 88 SER A N 1
ATOM 639 C CA . SER A 1 88 ? -12.079 -67.069 -15.795 1.00 29.27 88 SER A CA 1
ATOM 640 C C . SER A 1 88 ? -13.182 -66.358 -14.992 1.00 29.27 88 SER A C 1
ATOM 642 O O . SER A 1 88 ? -13.724 -66.945 -14.062 1.00 29.27 88 SER A O 1
ATOM 644 N N . ASP A 1 89 ? -13.546 -65.143 -15.414 1.00 28.81 89 ASP A N 1
ATOM 645 C CA . ASP A 1 89 ? -14.950 -64.765 -15.642 1.00 28.81 89 ASP A CA 1
ATOM 646 C C . ASP A 1 89 ? -15.026 -63.534 -16.570 1.00 28.81 89 ASP A C 1
ATOM 648 O O . ASP A 1 89 ? -14.374 -62.515 -16.336 1.00 28.81 89 ASP A O 1
ATOM 652 N N . GLU A 1 90 ? -15.771 -63.663 -17.670 1.00 29.86 90 GLU A N 1
ATOM 653 C CA . GLU A 1 90 ? -15.992 -62.638 -18.700 1.00 29.86 90 GLU A CA 1
ATOM 654 C C . GLU A 1 90 ? -17.339 -61.931 -18.489 1.00 29.86 90 GLU A C 1
ATOM 656 O O . GLU A 1 90 ? -18.359 -62.608 -18.362 1.00 29.86 90 GLU A O 1
ATOM 661 N N . SER A 1 91 ? -17.346 -60.589 -18.578 1.00 27.06 91 SER A N 1
ATOM 662 C CA . SER A 1 91 ? -18.362 -59.694 -19.206 1.00 27.06 91 SER A CA 1
ATOM 663 C C . SER A 1 91 ? -18.432 -58.316 -18.504 1.00 27.06 91 SER A C 1
ATOM 665 O O . SER A 1 91 ? -18.097 -58.212 -17.330 1.00 27.06 91 SER A O 1
ATOM 667 N N . PRO A 1 92 ? -18.777 -57.221 -19.215 1.00 37.91 92 PRO A N 1
ATOM 668 C CA . PRO A 1 92 ? -17.853 -56.095 -19.402 1.00 37.91 92 PRO A CA 1
ATOM 669 C C . PRO A 1 92 ? -18.205 -54.829 -18.594 1.00 37.91 92 PRO A C 1
ATOM 671 O O . PRO A 1 92 ? -19.386 -54.552 -18.390 1.00 37.91 92 PRO A O 1
ATOM 674 N N . PRO A 1 93 ? -17.233 -53.954 -18.274 1.00 34.53 93 PRO A N 1
ATOM 675 C CA . PRO A 1 93 ? -17.483 -52.526 -18.124 1.00 34.53 93 PRO A CA 1
ATOM 676 C C . PRO A 1 93 ? -17.082 -51.836 -19.443 1.00 34.53 93 PRO A C 1
ATOM 678 O O . PRO A 1 93 ? -16.016 -52.072 -20.002 1.00 34.53 93 PRO A O 1
ATOM 681 N N . GLY A 1 94 ? -17.944 -51.059 -20.091 1.00 31.94 94 GLY A N 1
ATOM 682 C CA . GLY A 1 94 ? -18.564 -49.888 -19.484 1.00 31.94 94 GLY A CA 1
ATOM 683 C C . GLY A 1 94 ? -17.517 -48.779 -19.480 1.00 31.94 94 GLY A C 1
ATOM 684 O O . GLY A 1 94 ? -16.636 -48.766 -18.628 1.00 31.94 94 GLY A O 1
ATOM 685 N N . LYS A 1 95 ? -17.572 -47.904 -20.489 1.00 37.97 95 LYS A N 1
ATOM 686 C CA . LYS A 1 95 ? -16.704 -46.732 -20.660 1.00 37.97 95 LYS A CA 1
ATOM 687 C C . LYS A 1 95 ? -16.969 -45.692 -19.563 1.00 37.97 95 LYS A C 1
ATOM 689 O O . LYS A 1 95 ? -17.504 -44.638 -19.864 1.00 37.97 95 LYS A O 1
ATOM 694 N N . GLU A 1 96 ? -16.627 -45.979 -18.316 1.00 34.72 96 GLU A N 1
ATOM 695 C CA . GLU A 1 96 ? -16.738 -45.033 -17.198 1.00 34.72 96 GLU A CA 1
ATOM 696 C C . GLU A 1 96 ? -15.647 -45.340 -16.163 1.00 34.72 96 GLU A C 1
ATOM 698 O O . GLU A 1 96 ? -15.908 -45.871 -15.090 1.00 34.72 96 GLU A O 1
ATOM 703 N N . ALA A 1 97 ? -14.387 -45.071 -16.5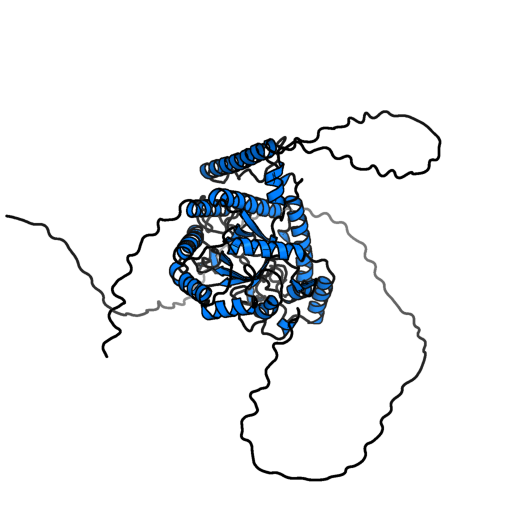13 1.00 31.36 97 ALA A N 1
ATOM 704 C CA . ALA A 1 97 ? -13.272 -45.060 -15.562 1.00 31.36 97 ALA A CA 1
ATOM 705 C C . ALA A 1 97 ? -12.080 -44.268 -16.125 1.00 31.36 97 ALA A C 1
ATOM 707 O O . ALA A 1 97 ? -10.954 -44.751 -16.151 1.00 31.36 97 ALA A O 1
ATOM 708 N N . GLU A 1 98 ? -12.322 -43.049 -16.606 1.00 32.38 98 GLU A N 1
ATOM 709 C CA . GLU A 1 98 ? -11.246 -42.081 -16.880 1.00 32.38 98 GLU A CA 1
ATOM 710 C C . GLU A 1 98 ? -11.599 -40.693 -16.322 1.00 32.38 98 GLU A C 1
ATOM 712 O O . GLU A 1 98 ? -11.205 -39.660 -16.846 1.00 32.38 98 GLU A O 1
ATOM 717 N N . GLU A 1 99 ? -12.365 -40.671 -15.227 1.00 37.91 99 GLU A N 1
ATOM 718 C CA . GLU A 1 99 ? -12.772 -39.438 -14.548 1.00 37.91 99 GLU A CA 1
ATOM 719 C C . GLU A 1 99 ? -12.855 -39.663 -13.029 1.00 37.91 99 GLU A C 1
ATOM 721 O O . GLU A 1 99 ? -13.879 -39.475 -12.386 1.00 37.91 99 GLU A O 1
ATOM 726 N N . ALA A 1 100 ? -11.761 -40.152 -12.438 1.00 36.06 100 ALA A N 1
ATOM 727 C CA . ALA A 1 100 ? -11.570 -40.170 -10.983 1.00 36.06 100 ALA A CA 1
ATOM 728 C C . ALA A 1 100 ? -10.083 -40.271 -10.595 1.00 36.06 100 ALA A C 1
ATOM 730 O O . ALA A 1 100 ? -9.724 -40.926 -9.621 1.00 36.06 100 ALA A O 1
ATOM 731 N N . ALA A 1 101 ? -9.191 -39.612 -11.338 1.00 33.09 101 ALA A N 1
ATOM 732 C CA . ALA A 1 101 ? -7.901 -39.223 -10.781 1.00 33.09 101 ALA A CA 1
ATOM 733 C C . ALA A 1 101 ? -8.114 -37.873 -10.093 1.00 33.09 101 ALA A C 1
ATOM 735 O O . ALA A 1 101 ? -7.948 -36.820 -10.702 1.00 33.09 101 ALA A O 1
ATOM 736 N N . GLY A 1 102 ? -8.568 -37.910 -8.838 1.00 32.72 102 GLY A N 1
ATOM 737 C CA . GLY A 1 102 ? -8.617 -36.721 -7.997 1.00 32.72 102 GLY A CA 1
ATOM 738 C C . GLY A 1 102 ? -7.227 -36.096 -7.966 1.00 32.72 102 GLY A C 1
ATOM 739 O O . GLY A 1 102 ? -6.306 -36.657 -7.374 1.00 32.72 102 GLY A O 1
ATOM 740 N N . THR A 1 103 ? -7.059 -34.963 -8.643 1.00 36.94 103 THR A N 1
ATOM 741 C CA . THR A 1 103 ? -5.849 -34.156 -8.544 1.00 36.94 103 THR A CA 1
ATOM 742 C C . THR A 1 103 ? -5.790 -33.654 -7.111 1.00 36.94 103 THR A C 1
ATOM 744 O O . THR A 1 103 ? -6.488 -32.704 -6.753 1.00 36.94 103 THR A O 1
ATOM 747 N N . ALA A 1 104 ? -5.021 -34.333 -6.263 1.00 40.16 104 ALA A N 1
ATOM 748 C CA . ALA A 1 104 ? -4.646 -33.781 -4.975 1.00 40.16 104 ALA A CA 1
ATOM 749 C C . ALA A 1 104 ? -4.070 -32.385 -5.242 1.00 40.16 104 ALA A C 1
ATOM 751 O O . ALA A 1 104 ? -3.165 -32.248 -6.069 1.00 40.16 104 ALA A O 1
ATOM 752 N N . ASP A 1 105 ? -4.640 -31.360 -4.602 1.00 54.06 105 ASP A N 1
ATOM 753 C CA . ASP A 1 105 ? -4.091 -30.006 -4.648 1.00 54.06 105 ASP A CA 1
ATOM 754 C C . ASP A 1 105 ? -2.601 -30.117 -4.282 1.00 54.06 105 ASP A C 1
ATOM 756 O O . ASP A 1 105 ? -2.292 -30.662 -3.213 1.00 54.06 105 ASP A O 1
ATOM 760 N N . PRO A 1 106 ? -1.666 -29.739 -5.177 1.00 61.28 106 PRO A N 1
ATOM 761 C CA . PRO A 1 106 ? -0.248 -29.904 -4.914 1.00 61.28 106 PRO A CA 1
ATOM 762 C C . PRO A 1 106 ? 0.088 -29.245 -3.578 1.00 61.28 106 PRO A C 1
ATOM 764 O O . PRO A 1 106 ? -0.267 -28.089 -3.340 1.00 61.28 106 PRO A O 1
ATOM 767 N N . GLN A 1 107 ? 0.752 -30.001 -2.698 1.00 83.88 107 GLN A N 1
ATOM 768 C CA . GLN A 1 107 ? 1.168 -29.515 -1.387 1.00 83.88 107 GLN A CA 1
ATOM 769 C C . GLN A 1 107 ? 1.887 -28.171 -1.558 1.00 83.88 107 GLN A C 1
ATOM 771 O O . GLN A 1 107 ? 2.887 -28.086 -2.275 1.00 83.88 107 GLN A O 1
ATOM 776 N N . TRP A 1 108 ? 1.348 -27.119 -0.935 1.00 95.25 108 TRP A N 1
ATOM 777 C CA . TRP A 1 108 ? 1.873 -25.768 -1.105 1.00 95.25 108 TRP A CA 1
ATOM 778 C C . TRP A 1 108 ? 3.343 -25.699 -0.676 1.00 95.25 108 TRP A C 1
ATOM 780 O O . TRP A 1 108 ? 3.744 -26.263 0.346 1.00 95.25 108 TRP A O 1
ATOM 790 N N . SER A 1 109 ? 4.140 -24.969 -1.448 1.00 96.38 109 SER A N 1
ATOM 791 C CA . SER A 1 109 ? 5.519 -24.615 -1.123 1.00 96.38 109 SER A CA 1
ATOM 792 C C . SER A 1 109 ? 5.817 -23.214 -1.662 1.00 96.38 109 SER A C 1
ATOM 794 O O . SER A 1 109 ? 5.136 -22.769 -2.590 1.00 96.38 109 SER A O 1
ATOM 796 N N . PRO A 1 110 ? 6.867 -22.523 -1.178 1.00 97.00 110 PRO A N 1
ATOM 797 C CA . PRO A 1 110 ? 7.223 -21.204 -1.703 1.00 97.00 110 PRO A CA 1
ATOM 798 C C . PRO A 1 110 ? 7.488 -21.176 -3.215 1.00 97.00 110 PRO A C 1
ATOM 800 O O . PRO A 1 110 ? 7.412 -20.114 -3.819 1.00 97.00 110 PRO A O 1
ATOM 803 N N . SER A 1 111 ? 7.782 -22.322 -3.839 1.00 96.69 111 SER A N 1
ATOM 804 C CA . SER A 1 111 ? 8.066 -22.447 -5.271 1.00 96.69 111 SER A CA 1
ATOM 805 C C . SER A 1 111 ? 6.902 -23.013 -6.094 1.00 96.69 111 SER A C 1
ATOM 807 O O . SER A 1 111 ? 7.025 -23.105 -7.318 1.00 96.69 111 SER A O 1
ATOM 809 N N . CYS A 1 112 ? 5.763 -23.369 -5.477 1.00 95.62 112 CYS A N 1
ATOM 810 C CA . CYS A 1 112 ? 4.644 -24.009 -6.183 1.00 95.62 112 CYS A CA 1
ATOM 811 C C . CYS A 1 112 ? 4.066 -23.128 -7.300 1.00 95.62 112 CYS A C 1
ATOM 813 O O . CYS A 1 112 ? 3.599 -23.644 -8.315 1.00 95.62 112 CYS A O 1
ATOM 815 N N . TRP A 1 113 ? 4.170 -21.803 -7.152 1.00 96.38 113 TRP A N 1
ATOM 816 C CA . TRP A 1 113 ? 3.725 -20.805 -8.127 1.00 96.38 113 TRP A CA 1
ATOM 817 C C . TRP A 1 113 ? 4.342 -20.987 -9.517 1.00 96.38 113 TRP A C 1
ATOM 819 O O . TRP A 1 113 ? 3.712 -20.633 -10.507 1.00 96.38 113 TRP A O 1
ATOM 829 N N . ARG A 1 114 ? 5.544 -21.575 -9.612 1.00 95.56 114 ARG A N 1
ATOM 830 C CA . ARG A 1 114 ? 6.252 -21.804 -10.884 1.00 95.56 114 ARG A CA 1
ATOM 831 C C . ARG A 1 114 ? 5.532 -22.781 -11.814 1.00 95.56 114 ARG A C 1
ATOM 833 O O . ARG A 1 114 ? 5.846 -22.823 -12.997 1.00 95.56 114 ARG A O 1
ATOM 840 N N . SER A 1 115 ? 4.592 -23.561 -11.281 1.00 95.94 115 SER A N 1
ATOM 841 C CA . SER A 1 115 ? 3.765 -24.494 -12.057 1.00 95.94 115 SER A CA 1
ATOM 842 C C . SER A 1 115 ? 2.508 -23.837 -12.638 1.00 95.94 115 SER A C 1
ATOM 844 O O . SER A 1 115 ? 1.722 -24.510 -13.296 1.00 95.94 115 SER A O 1
ATOM 846 N N . PHE A 1 116 ? 2.304 -22.540 -12.389 1.00 96.69 116 PHE A N 1
ATO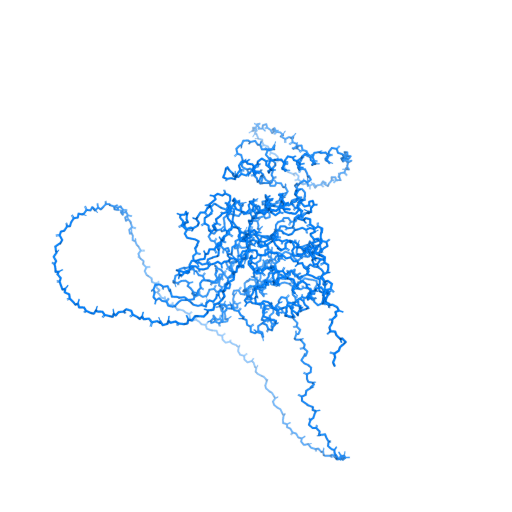M 847 C CA . PHE A 1 116 ? 1.141 -21.780 -12.834 1.00 96.69 116 PHE A CA 1
ATOM 848 C C . PHE A 1 116 ? 1.557 -20.641 -13.774 1.00 96.69 116 PHE A C 1
ATOM 850 O O . PHE A 1 116 ? 2.676 -20.128 -13.664 1.00 96.69 116 PHE A O 1
ATOM 857 N N . PRO A 1 117 ? 0.664 -20.182 -14.668 1.00 97.00 117 PRO A N 1
ATOM 858 C CA . PRO A 1 117 ? 0.914 -18.996 -15.478 1.00 97.00 117 PRO A CA 1
ATOM 859 C C . PRO A 1 117 ? 1.226 -17.772 -14.603 1.00 97.00 117 PRO A C 1
ATOM 861 O O . PRO A 1 117 ? 0.482 -17.446 -13.675 1.00 97.00 117 PRO A O 1
ATOM 864 N N . ALA A 1 118 ? 2.328 -17.079 -14.894 1.00 94.62 118 ALA A N 1
ATOM 865 C CA . ALA A 1 118 ? 2.781 -15.917 -14.132 1.00 94.62 118 ALA A CA 1
ATOM 866 C C . ALA A 1 118 ? 2.615 -14.631 -14.951 1.00 94.62 118 ALA A C 1
ATOM 868 O O . ALA A 1 118 ? 3.484 -14.252 -15.740 1.00 94.62 118 ALA A O 1
ATOM 869 N N . ALA A 1 119 ? 1.496 -13.933 -14.749 1.00 94.38 119 ALA A N 1
ATOM 870 C CA . ALA A 1 119 ? 1.270 -12.637 -15.377 1.00 94.38 119 ALA A CA 1
ATOM 871 C C . ALA A 1 119 ? 2.337 -11.622 -14.926 1.00 94.38 119 ALA A C 1
ATOM 873 O O . ALA A 1 119 ? 2.762 -11.619 -13.776 1.00 94.38 119 ALA A O 1
ATOM 874 N N . GLN A 1 120 ? 2.743 -10.718 -15.821 1.00 95.44 120 GLN A N 1
ATOM 875 C CA . GLN A 1 120 ? 3.678 -9.621 -15.518 1.00 95.44 120 GLN A CA 1
ATOM 876 C C . GLN A 1 120 ? 5.105 -10.039 -15.109 1.00 95.44 120 GLN A C 1
ATOM 878 O O . GLN A 1 120 ? 5.864 -9.162 -14.702 1.00 95.44 120 GLN A O 1
ATOM 883 N N . ASN A 1 121 ? 5.503 -11.309 -15.256 1.00 94.81 121 ASN A N 1
ATOM 884 C CA . ASN A 1 121 ? 6.862 -11.759 -14.943 1.00 94.81 121 ASN A CA 1
ATOM 885 C C . ASN A 1 121 ? 7.896 -11.147 -15.915 1.00 94.81 121 ASN A C 1
ATOM 887 O O . ASN A 1 121 ? 7.897 -11.500 -17.094 1.00 94.81 121 ASN A O 1
ATOM 891 N N . PRO A 1 122 ? 8.804 -10.262 -15.463 1.00 94.44 122 PRO A N 1
ATOM 892 C CA . PRO A 1 122 ? 9.800 -9.672 -16.353 1.00 94.44 122 PRO A CA 1
ATOM 893 C C . PRO A 1 122 ? 10.992 -10.594 -16.622 1.00 94.44 122 PRO A C 1
ATOM 895 O O . PRO A 1 122 ? 11.760 -10.332 -17.537 1.00 94.44 122 PRO A O 1
ATOM 898 N N . PHE A 1 123 ? 11.175 -11.659 -15.839 1.00 95.50 123 PHE A N 1
ATOM 899 C CA . PHE A 1 123 ? 12.375 -12.494 -15.888 1.00 95.50 123 PHE A CA 1
ATOM 900 C C . PHE A 1 123 ? 12.220 -13.743 -16.765 1.00 95.50 123 PHE A C 1
ATOM 902 O O . PHE A 1 123 ? 13.099 -14.597 -16.754 1.00 95.50 123 PHE A O 1
ATOM 909 N N . GLU A 1 124 ? 11.130 -13.859 -17.530 1.00 89.94 124 GLU A N 1
ATOM 910 C CA . GLU A 1 124 ? 10.843 -15.029 -18.374 1.00 89.94 124 GLU A CA 1
ATOM 911 C C . GLU A 1 124 ? 11.954 -15.309 -19.400 1.00 89.94 124 GLU A C 1
ATOM 913 O O . GLU A 1 124 ? 12.359 -16.453 -19.580 1.00 89.94 124 GLU A O 1
ATOM 918 N N . ALA A 1 125 ? 12.507 -14.259 -20.015 1.00 89.00 125 ALA A N 1
ATOM 919 C CA . ALA A 1 125 ? 13.600 -14.371 -20.983 1.00 89.00 125 ALA A CA 1
ATOM 920 C C . ALA A 1 125 ? 15.004 -14.383 -20.342 1.00 89.00 125 ALA A C 1
ATOM 922 O O . ALA A 1 125 ? 16.010 -14.457 -21.049 1.00 89.00 125 ALA A O 1
ATOM 923 N N . VAL A 1 126 ? 15.106 -14.272 -19.013 1.00 93.06 126 VAL A N 1
ATOM 924 C CA . VAL A 1 126 ? 16.397 -14.195 -18.322 1.00 93.06 126 VAL A CA 1
ATOM 925 C C . VAL A 1 126 ? 16.926 -15.593 -18.021 1.00 93.06 126 VAL A C 1
ATOM 927 O O . VAL A 1 126 ? 16.192 -16.473 -17.582 1.00 93.06 126 VAL A O 1
ATOM 930 N N . SER A 1 127 ? 18.236 -15.790 -18.205 1.00 92.31 127 SER A N 1
ATOM 931 C CA . SER A 1 127 ? 18.906 -17.052 -17.875 1.00 92.31 127 SER A CA 1
ATOM 932 C C . SER A 1 127 ? 18.575 -17.526 -16.456 1.00 92.31 127 SER A C 1
ATOM 934 O O . SER A 1 127 ? 18.808 -16.814 -15.471 1.00 92.31 127 SER A O 1
ATOM 936 N N . SER A 1 128 ? 18.123 -18.778 -16.345 1.00 91.31 128 SER A N 1
ATOM 937 C CA . SER A 1 128 ? 17.775 -19.408 -15.069 1.00 91.31 128 SER A CA 1
ATOM 938 C C . SER A 1 128 ? 18.955 -19.457 -14.093 1.00 91.31 128 SER A C 1
ATOM 940 O O . SER A 1 128 ? 18.751 -19.406 -12.881 1.00 91.31 128 SER A O 1
ATOM 942 N N . SER A 1 129 ? 20.200 -19.509 -14.588 1.00 95.00 129 SER A N 1
ATOM 943 C CA . SER A 1 129 ? 21.389 -19.495 -13.726 1.00 95.00 129 SER A CA 1
ATOM 944 C C . SER A 1 129 ? 21.598 -18.138 -13.049 1.00 95.00 129 SER A C 1
ATOM 946 O O . SER A 1 129 ? 21.888 -18.097 -11.850 1.00 95.00 129 SER A O 1
ATOM 948 N N . ARG A 1 130 ? 21.395 -17.042 -13.795 1.00 96.00 130 ARG A N 1
ATOM 949 C CA . ARG A 1 130 ? 21.540 -15.659 -13.318 1.00 96.00 130 ARG A CA 1
ATOM 950 C C . ARG A 1 130 ? 20.446 -15.313 -12.310 1.00 96.00 130 ARG A C 1
ATOM 952 O O . ARG A 1 130 ? 20.749 -14.878 -11.201 1.00 96.00 130 ARG A O 1
ATOM 959 N N . LEU A 1 131 ? 19.186 -15.612 -12.640 1.00 96.88 131 LEU A N 1
ATOM 960 C CA . LEU A 1 131 ? 18.069 -15.434 -11.707 1.00 96.88 131 LEU A CA 1
ATOM 961 C C . LEU A 1 131 ? 18.251 -16.289 -10.444 1.00 96.88 131 LEU A C 1
ATOM 963 O O . LEU A 1 131 ? 18.143 -15.783 -9.327 1.00 96.88 131 LEU A O 1
ATOM 967 N N . GLY A 1 132 ? 18.628 -17.561 -10.607 1.00 97.75 132 GLY A N 1
ATOM 968 C CA . GLY A 1 132 ? 18.881 -18.461 -9.485 1.00 97.75 132 GLY A CA 1
ATOM 969 C C . GLY A 1 132 ? 20.021 -17.999 -8.569 1.00 97.75 132 GLY A C 1
ATOM 970 O O . GLY A 1 132 ? 19.980 -18.265 -7.370 1.00 97.75 132 GLY A O 1
ATOM 971 N N . GLN A 1 133 ? 21.032 -17.289 -9.085 1.00 98.12 133 GLN A N 1
ATOM 972 C CA . GLN A 1 133 ? 22.097 -16.706 -8.260 1.00 98.12 133 GLN A CA 1
ATOM 973 C C . GLN A 1 133 ? 21.572 -15.581 -7.360 1.00 98.12 133 GLN A C 1
ATOM 975 O O . GLN A 1 133 ? 21.886 -15.572 -6.166 1.00 98.12 133 GLN A O 1
ATOM 980 N N . ALA A 1 134 ? 20.749 -14.680 -7.902 1.00 98.12 134 ALA A N 1
ATOM 981 C CA . ALA A 1 134 ? 20.104 -13.624 -7.125 1.00 98.12 134 ALA A CA 1
ATOM 982 C C . ALA A 1 134 ? 19.188 -14.212 -6.037 1.00 98.12 134 ALA A C 1
ATOM 984 O O . ALA A 1 134 ? 19.308 -13.841 -4.869 1.00 98.12 134 ALA A O 1
ATOM 985 N N . GLN A 1 135 ? 18.354 -15.201 -6.384 1.00 98.31 135 GLN A N 1
ATOM 986 C CA . GLN A 1 135 ? 17.465 -15.870 -5.425 1.00 98.31 135 GLN A CA 1
ATOM 987 C C . GLN A 1 135 ? 18.232 -16.587 -4.308 1.00 98.31 135 GLN A C 1
ATOM 989 O O . GLN A 1 135 ? 17.893 -16.434 -3.135 1.00 98.31 135 GLN A O 1
ATOM 994 N N . ARG A 1 136 ? 19.310 -17.321 -4.633 1.00 98.44 136 ARG A N 1
ATOM 995 C CA . ARG A 1 136 ? 20.157 -17.961 -3.610 1.00 98.44 136 ARG A CA 1
ATOM 996 C C . ARG A 1 136 ? 20.740 -16.932 -2.649 1.00 98.44 136 ARG A C 1
ATOM 998 O O . ARG A 1 136 ? 20.698 -17.150 -1.441 1.00 98.44 136 ARG A O 1
ATOM 1005 N N . ARG A 1 137 ? 21.231 -15.801 -3.165 1.00 98.56 137 ARG A N 1
ATOM 1006 C CA . ARG A 1 137 ? 21.757 -14.720 -2.326 1.00 98.56 137 ARG A CA 1
ATOM 1007 C C . ARG A 1 137 ? 20.682 -14.158 -1.396 1.00 98.56 137 ARG A C 1
ATOM 1009 O O . ARG A 1 137 ? 20.923 -14.085 -0.200 1.00 98.56 137 ARG A O 1
ATOM 1016 N N . LEU A 1 138 ? 19.500 -13.830 -1.917 1.00 98.69 138 LEU A N 1
ATOM 1017 C CA . LEU A 1 138 ? 18.369 -13.330 -1.123 1.00 98.69 138 LEU A CA 1
ATOM 1018 C C . LEU A 1 138 ? 17.930 -14.318 -0.033 1.00 98.69 138 LEU A C 1
ATOM 1020 O O . LEU A 1 138 ? 17.703 -13.921 1.107 1.00 98.69 138 LEU A O 1
ATOM 1024 N N . SER A 1 139 ? 17.887 -15.616 -0.344 1.00 98.12 139 SER A N 1
ATOM 1025 C CA . SER A 1 139 ? 17.476 -16.647 0.619 1.00 98.12 139 SER A CA 1
ATOM 1026 C C . SER A 1 139 ? 18.411 -16.784 1.830 1.00 98.12 139 SER A C 1
ATOM 1028 O O . SER A 1 139 ? 17.993 -17.275 2.876 1.00 98.12 139 SER A O 1
ATOM 1030 N N . GLN A 1 140 ? 19.663 -16.327 1.708 1.00 98.19 140 GLN A N 1
ATOM 1031 C CA . GLN A 1 140 ? 20.661 -16.333 2.783 1.00 98.19 140 GLN A CA 1
ATOM 1032 C C . GLN A 1 140 ? 20.654 -15.050 3.624 1.00 98.19 140 GLN A C 1
ATOM 1034 O O . GLN A 1 140 ? 21.259 -15.021 4.696 1.00 98.19 140 GLN A O 1
ATOM 1039 N N . LEU A 1 141 ? 20.011 -13.982 3.145 1.00 98.50 141 LEU A N 1
ATOM 1040 C CA . LEU A 1 141 ? 19.977 -12.702 3.844 1.00 98.50 141 LEU A CA 1
ATOM 1041 C C . LEU A 1 141 ? 18.926 -12.708 4.972 1.00 98.50 141 LEU A C 1
ATOM 1043 O O . LEU A 1 141 ? 17.943 -13.462 4.905 1.00 98.50 141 LEU A O 1
ATOM 1047 N N . PRO A 1 142 ? 19.124 -11.886 6.024 1.00 98.38 142 PRO A N 1
ATOM 1048 C CA . PRO A 1 142 ? 18.145 -11.728 7.093 1.00 98.38 142 PRO A CA 1
ATOM 1049 C C . PRO A 1 142 ? 16.749 -11.322 6.585 1.00 98.38 142 PRO A C 1
ATOM 1051 O O . PRO A 1 142 ? 16.635 -10.630 5.577 1.00 98.38 142 PRO A O 1
ATOM 1054 N N . PRO A 1 143 ? 15.674 -11.712 7.286 1.00 98.00 143 PRO A N 1
ATOM 1055 C CA . PRO A 1 143 ? 14.326 -11.237 6.977 1.00 98.00 143 PRO A CA 1
ATOM 1056 C C . PRO A 1 143 ? 14.196 -9.717 7.200 1.00 98.00 143 PRO A C 1
ATOM 1058 O O . PRO A 1 143 ? 14.748 -9.185 8.168 1.00 98.00 143 PRO A O 1
ATOM 1061 N N . LEU A 1 144 ? 13.431 -9.023 6.347 1.00 98.19 144 LEU A N 1
ATOM 1062 C CA . LEU A 1 144 ? 13.142 -7.586 6.503 1.00 98.19 144 LEU A CA 1
ATOM 1063 C C . LEU A 1 144 ? 12.069 -7.354 7.584 1.00 98.19 144 LEU A C 1
ATOM 1065 O O . LEU A 1 144 ? 12.233 -6.506 8.473 1.00 98.19 144 LEU A O 1
ATOM 1069 N N . ALA A 1 145 ? 11.006 -8.160 7.541 1.00 97.00 145 ALA A N 1
ATOM 1070 C CA . ALA A 1 145 ? 9.945 -8.233 8.543 1.00 97.00 145 ALA A CA 1
ATOM 1071 C C . ALA A 1 145 ? 10.034 -9.540 9.343 1.00 97.00 145 ALA A C 1
ATOM 1073 O O . ALA A 1 145 ? 10.202 -10.623 8.782 1.00 97.00 145 ALA A O 1
ATOM 1074 N N . GLN A 1 146 ? 9.901 -9.461 10.665 1.00 95.69 146 GLN A N 1
ATOM 1075 C CA . GLN A 1 146 ? 9.903 -10.637 11.527 1.00 95.69 146 GLN A CA 1
ATOM 1076 C C . GLN A 1 146 ? 8.512 -11.296 11.558 1.00 95.69 146 GLN A C 1
ATOM 1078 O O . GLN A 1 146 ? 7.502 -10.587 11.598 1.00 95.69 146 GLN A O 1
ATOM 1083 N N . PRO A 1 147 ? 8.418 -12.638 11.655 1.00 96.12 147 PRO A N 1
ATOM 1084 C CA . PRO A 1 147 ? 7.136 -13.344 11.755 1.00 96.12 147 PRO A CA 1
ATOM 1085 C C . PRO A 1 147 ? 6.199 -12.809 12.849 1.00 96.12 147 PRO A C 1
ATOM 1087 O O . PRO A 1 147 ? 4.994 -12.691 12.638 1.00 96.12 147 PRO A O 1
ATOM 1090 N N . HIS A 1 148 ? 6.742 -12.420 14.008 1.00 95.44 148 HIS A N 1
ATOM 1091 C CA . HIS A 1 148 ? 5.932 -11.862 15.092 1.00 95.44 148 HIS A CA 1
ATOM 1092 C C . HIS A 1 148 ? 5.354 -10.476 14.753 1.00 95.44 148 HIS A C 1
ATOM 1094 O O . HIS A 1 148 ? 4.230 -10.186 15.149 1.00 95.44 148 HIS A O 1
ATOM 1100 N N . GLU A 1 149 ? 6.070 -9.631 14.000 1.00 95.94 149 GLU A N 1
ATOM 1101 C CA . GLU A 1 149 ? 5.556 -8.331 13.541 1.00 95.94 149 GLU A CA 1
ATOM 1102 C C . GLU A 1 149 ? 4.386 -8.534 12.562 1.00 95.94 149 GLU A C 1
ATOM 1104 O O . GLU A 1 149 ? 3.388 -7.814 12.624 1.00 95.94 149 GLU A O 1
ATOM 1109 N N . ILE A 1 150 ? 4.471 -9.563 11.710 1.00 97.75 150 ILE A N 1
ATOM 1110 C CA . ILE A 1 150 ? 3.409 -9.954 10.771 1.00 97.75 150 ILE A CA 1
ATOM 1111 C C . ILE A 1 150 ? 2.161 -10.450 11.517 1.00 97.75 150 ILE A C 1
ATOM 1113 O O . ILE A 1 150 ? 1.048 -10.026 11.206 1.00 97.75 150 ILE A O 1
ATOM 1117 N N . GLU A 1 151 ? 2.322 -11.308 12.529 1.00 97.12 151 GLU A N 1
ATOM 1118 C CA . GLU A 1 151 ? 1.203 -11.771 13.368 1.00 97.12 151 GLU A CA 1
ATOM 1119 C C . GLU A 1 151 ? 0.543 -10.614 14.126 1.00 97.12 151 GLU A C 1
ATOM 1121 O O . GLU A 1 151 ? -0.683 -10.552 14.260 1.00 97.12 151 GLU A O 1
ATOM 1126 N N . VAL A 1 152 ? 1.344 -9.649 14.577 1.00 96.81 152 VAL A N 1
ATOM 1127 C CA . VAL A 1 152 ? 0.809 -8.441 15.188 1.00 96.81 152 VAL A CA 1
ATOM 1128 C C . VAL A 1 152 ? -0.007 -7.630 14.180 1.00 96.81 152 VAL A C 1
ATOM 1130 O O . VAL A 1 152 ? -1.122 -7.224 14.511 1.00 96.81 152 VAL A O 1
ATOM 1133 N N . LEU A 1 153 ? 0.482 -7.418 12.955 1.00 97.50 153 LEU A N 1
ATOM 1134 C CA . LEU A 1 153 ? -0.290 -6.727 11.920 1.00 97.50 153 LEU A CA 1
ATOM 1135 C C . LEU A 1 153 ? -1.588 -7.472 11.581 1.00 97.50 153 LEU A C 1
ATOM 1137 O O . LEU A 1 153 ? -2.640 -6.847 11.466 1.00 97.50 153 LEU A O 1
ATOM 1141 N N . LEU A 1 154 ? -1.556 -8.802 11.506 1.00 97.75 154 LEU A N 1
ATOM 1142 C CA . LEU A 1 154 ? -2.761 -9.606 11.313 1.00 97.75 154 LEU A CA 1
ATOM 1143 C C . LEU A 1 154 ? -3.775 -9.396 12.453 1.00 97.75 154 LEU A C 1
ATOM 1145 O O . LEU A 1 154 ? -4.967 -9.222 12.199 1.00 97.75 154 LEU A O 1
ATOM 1149 N N . SER A 1 155 ? -3.314 -9.330 13.707 1.00 97.25 155 SER A N 1
ATOM 1150 C CA . SER A 1 155 ? -4.173 -8.961 14.841 1.00 97.25 155 SER A CA 1
ATOM 1151 C C . SER A 1 155 ? -4.726 -7.539 14.714 1.00 97.25 155 SER A C 1
ATOM 1153 O O . SER A 1 155 ? -5.857 -7.293 15.125 1.00 97.25 155 SER A O 1
ATOM 1155 N N . ARG A 1 156 ? -3.967 -6.594 14.147 1.00 97.00 156 ARG A N 1
ATOM 1156 C CA . ARG A 1 156 ? -4.458 -5.232 13.892 1.00 97.00 156 ARG A CA 1
ATOM 1157 C C . ARG A 1 156 ? -5.509 -5.203 12.791 1.00 97.00 156 ARG A C 1
ATOM 1159 O O . ARG A 1 156 ? -6.493 -4.494 12.948 1.00 97.00 156 ARG A O 1
ATOM 1166 N N . PHE A 1 157 ? -5.370 -6.000 11.737 1.00 98.44 157 PHE A N 1
ATOM 1167 C CA . PHE A 1 157 ? -6.424 -6.143 10.733 1.00 98.44 157 PHE A CA 1
ATOM 1168 C C . PHE A 1 157 ? -7.678 -6.830 11.282 1.00 98.44 157 PHE A C 1
ATOM 1170 O O . PHE A 1 157 ? -8.780 -6.490 10.860 1.00 98.44 157 PHE A O 1
ATOM 1177 N N . ARG A 1 158 ? -7.554 -7.731 12.265 1.00 98.31 158 ARG A N 1
ATOM 1178 C CA . ARG A 1 158 ? -8.720 -8.231 13.009 1.00 98.31 158 ARG A CA 1
ATOM 1179 C C . ARG A 1 158 ? -9.434 -7.104 13.756 1.00 98.31 158 ARG A C 1
ATOM 1181 O O . ARG A 1 158 ? -10.647 -6.989 13.631 1.00 98.31 158 ARG A O 1
ATOM 1188 N N . ASP A 1 159 ? -8.698 -6.241 14.457 1.00 97.38 159 ASP A N 1
ATOM 1189 C CA . ASP A 1 159 ? -9.289 -5.065 15.114 1.00 97.38 159 ASP A CA 1
ATOM 1190 C C . ASP A 1 159 ? -10.002 -4.150 14.091 1.00 97.38 159 ASP A C 1
ATOM 1192 O O . ASP A 1 159 ? -11.054 -3.589 14.389 1.00 97.38 159 ASP A O 1
ATOM 1196 N N . VAL A 1 160 ? -9.453 -4.004 12.878 1.00 97.88 160 VAL A N 1
ATOM 1197 C CA . VAL A 1 160 ? -10.073 -3.228 11.784 1.00 97.88 160 VAL A CA 1
ATOM 1198 C C . VAL A 1 160 ? -11.356 -3.895 11.288 1.00 97.88 160 VAL A C 1
ATOM 1200 O O . VAL A 1 160 ? -12.371 -3.224 11.115 1.00 97.88 160 VAL A O 1
ATOM 1203 N N . TYR A 1 161 ? -11.344 -5.216 11.097 1.00 97.88 161 TYR A N 1
ATOM 1204 C CA . TYR A 1 161 ? -12.545 -5.985 10.765 1.00 97.88 161 TYR A CA 1
ATOM 1205 C C . TYR A 1 161 ? -13.639 -5.827 11.832 1.00 97.88 161 TYR A C 1
ATOM 1207 O O . TYR A 1 161 ? -14.815 -5.792 11.507 1.00 97.88 161 TYR A O 1
ATOM 1215 N N . GLU A 1 162 ? -13.267 -5.677 13.100 1.00 96.50 162 GLU A N 1
ATOM 1216 C CA . GLU A 1 162 ? -14.207 -5.455 14.205 1.00 96.50 162 GLU A CA 1
ATOM 1217 C C . GLU A 1 162 ? -14.610 -3.977 14.385 1.00 96.50 162 GLU A C 1
ATOM 1219 O O . GLU A 1 162 ? -15.295 -3.642 15.350 1.00 96.50 162 GLU A O 1
ATOM 1224 N N . GLY A 1 163 ? -14.160 -3.076 13.503 1.00 94.50 163 GLY A N 1
ATOM 1225 C CA . GLY A 1 163 ? -14.462 -1.642 13.573 1.00 94.50 163 GLY A CA 1
ATOM 1226 C C . GLY A 1 163 ? -13.754 -0.901 14.715 1.00 94.50 163 GLY A C 1
ATOM 1227 O O . GLY A 1 163 ? -14.128 0.218 15.051 1.00 94.50 163 GLY A O 1
ATOM 1228 N N . LYS A 1 164 ? -12.728 -1.501 15.332 1.00 94.81 164 LYS A N 1
ATOM 1229 C CA . LYS A 1 164 ? -11.971 -0.923 16.463 1.00 94.81 164 LYS A CA 1
ATOM 1230 C C . LYS A 1 164 ? -10.788 -0.060 16.016 1.00 94.81 164 LYS A C 1
ATOM 1232 O O . LYS A 1 164 ? -10.169 0.629 16.832 1.00 94.81 164 LYS A O 1
ATOM 1237 N N . ARG A 1 165 ? -10.417 -0.148 14.737 1.00 95.88 165 ARG A N 1
ATOM 1238 C CA . ARG A 1 165 ? -9.272 0.539 14.133 1.00 95.88 165 ARG A CA 1
ATOM 1239 C C . ARG A 1 165 ? -9.565 0.941 12.697 1.00 95.88 165 ARG A C 1
ATOM 1241 O O . ARG A 1 165 ? -10.388 0.317 12.037 1.00 95.88 165 ARG A O 1
ATOM 1248 N N . PHE A 1 166 ? -8.819 1.930 12.221 1.00 96.56 166 PHE A N 1
ATOM 1249 C CA . PHE A 1 166 ? -8.842 2.385 10.835 1.00 96.56 166 PHE A CA 1
ATOM 1250 C C . PHE A 1 166 ? -7.452 2.235 10.211 1.00 96.56 166 PHE A C 1
ATOM 1252 O O . PHE A 1 166 ? -6.449 2.510 10.867 1.00 96.56 166 PHE A O 1
ATOM 1259 N N . VAL A 1 167 ? -7.354 1.784 8.966 1.00 98.19 167 VAL A N 1
ATOM 1260 C CA . VAL A 1 167 ? -6.072 1.644 8.261 1.00 98.19 167 VAL A CA 1
ATOM 1261 C C . VAL A 1 167 ? -5.777 2.910 7.470 1.00 98.19 167 VAL A C 1
ATOM 1263 O O . VAL A 1 167 ? -6.601 3.365 6.679 1.00 98.19 167 VAL A O 1
ATOM 1266 N N . LEU A 1 168 ? -4.568 3.435 7.643 1.00 98.19 168 LEU A N 1
ATOM 1267 C CA . LEU A 1 168 ? -3.962 4.395 6.733 1.00 98.19 168 LEU A CA 1
ATOM 1268 C C . LEU A 1 168 ? -2.789 3.705 6.044 1.00 98.19 168 LEU A C 1
ATOM 1270 O O . LEU A 1 168 ? -1.727 3.527 6.649 1.00 98.19 168 LEU A O 1
ATOM 1274 N N . GLN A 1 169 ? -2.991 3.319 4.786 1.00 98.75 169 GLN A N 1
ATOM 1275 C CA . GLN A 1 169 ? -1.926 2.837 3.923 1.00 98.75 169 GLN A CA 1
ATOM 1276 C C . GLN A 1 169 ? -1.503 3.938 2.946 1.00 98.75 169 GLN A C 1
ATOM 1278 O O . GLN A 1 169 ? -2.349 4.503 2.256 1.00 98.75 169 GLN A O 1
ATOM 1283 N N . GLY A 1 170 ? -0.210 4.251 2.859 1.00 98.00 170 GLY A N 1
ATOM 1284 C CA . GLY A 1 170 ? 0.265 5.328 1.986 1.00 98.00 170 GLY A CA 1
ATOM 1285 C C . GLY A 1 170 ? 1.770 5.319 1.738 1.00 98.00 170 GLY A C 1
ATOM 1286 O O . GLY A 1 170 ? 2.542 4.814 2.548 1.00 98.00 170 GLY A O 1
ATOM 1287 N N . GLY A 1 171 ? 2.192 5.861 0.602 1.00 96.62 171 GLY A N 1
ATOM 1288 C CA . GLY A 1 171 ? 3.595 5.989 0.199 1.00 96.62 171 GLY A CA 1
ATOM 1289 C C . GLY A 1 171 ? 3.714 6.077 -1.318 1.00 96.62 171 GLY A C 1
ATOM 1290 O O . GLY A 1 171 ? 2.735 6.404 -1.986 1.00 96.62 171 GLY A O 1
ATOM 1291 N N . ASP A 1 172 ? 4.877 5.757 -1.873 1.00 93.00 172 ASP A N 1
ATOM 1292 C CA . ASP A 1 172 ? 5.127 5.977 -3.299 1.00 93.00 172 ASP A CA 1
ATOM 1293 C C . ASP A 1 172 ? 4.312 5.049 -4.207 1.00 93.00 172 ASP A C 1
ATOM 1295 O O . ASP A 1 172 ? 3.887 3.952 -3.822 1.00 93.00 172 ASP A O 1
ATOM 1299 N N . CYS A 1 173 ? 4.118 5.481 -5.457 1.00 91.88 173 CYS A N 1
ATOM 1300 C CA . CYS A 1 173 ? 3.618 4.601 -6.512 1.00 91.88 173 CYS A CA 1
ATOM 1301 C C . CYS A 1 173 ? 4.615 3.460 -6.764 1.00 91.88 173 CYS A C 1
ATOM 1303 O O . CYS A 1 173 ? 4.261 2.281 -6.658 1.00 91.88 173 CYS A O 1
ATOM 1305 N N . ALA A 1 174 ? 5.867 3.831 -7.025 1.00 92.38 174 ALA A N 1
ATOM 1306 C CA . ALA A 1 174 ? 7.030 2.960 -7.044 1.00 92.38 174 ALA A CA 1
ATOM 1307 C C . ALA A 1 174 ? 8.180 3.696 -6.348 1.00 92.38 174 ALA A C 1
ATOM 1309 O O . ALA A 1 174 ? 8.395 4.873 -6.623 1.00 92.38 174 ALA A O 1
ATOM 1310 N N . GLU A 1 175 ? 8.878 3.016 -5.446 1.00 95.12 175 GLU A N 1
ATOM 1311 C CA . GLU A 1 175 ? 10.085 3.549 -4.821 1.00 95.12 175 GLU A CA 1
ATOM 1312 C C . GLU A 1 175 ? 11.230 3.575 -5.843 1.00 95.12 175 GLU A C 1
ATOM 1314 O O . GLU A 1 175 ? 11.352 2.673 -6.678 1.00 95.12 175 GLU A O 1
ATOM 1319 N N . LEU A 1 176 ? 12.091 4.588 -5.745 1.00 94.69 176 LEU A N 1
ATOM 1320 C CA . LEU A 1 176 ? 13.331 4.682 -6.512 1.00 94.69 176 LEU A CA 1
ATOM 1321 C C . LEU A 1 176 ? 14.535 4.443 -5.596 1.00 94.69 176 LEU A C 1
ATOM 1323 O O . LEU A 1 176 ? 14.563 4.908 -4.454 1.00 94.69 176 LEU A O 1
ATOM 1327 N N . PHE A 1 177 ? 15.570 3.764 -6.090 1.00 96.69 177 PHE A N 1
ATOM 1328 C CA . PHE A 1 177 ? 16.822 3.574 -5.343 1.00 96.69 177 PHE A CA 1
ATOM 1329 C C . PHE A 1 177 ? 17.474 4.918 -5.000 1.00 96.69 177 PHE A C 1
ATOM 1331 O O . PHE A 1 177 ? 17.975 5.103 -3.891 1.00 96.69 177 PHE A O 1
ATOM 1338 N N . ALA A 1 178 ? 17.386 5.886 -5.917 1.00 94.12 178 ALA A N 1
ATOM 1339 C CA . ALA A 1 178 ? 17.897 7.243 -5.727 1.00 94.12 178 ALA A CA 1
ATOM 1340 C C . ALA A 1 178 ? 17.146 8.040 -4.640 1.00 94.12 178 ALA A C 1
ATOM 1342 O O . ALA A 1 178 ? 17.722 8.941 -4.037 1.00 94.12 178 ALA A O 1
ATOM 1343 N N . GLU A 1 179 ? 15.887 7.696 -4.360 1.00 92.25 179 GLU A N 1
ATOM 1344 C CA . GLU A 1 179 ? 15.051 8.362 -3.351 1.00 92.25 179 GLU A CA 1
ATOM 1345 C C . GLU A 1 179 ? 15.176 7.726 -1.957 1.00 92.25 179 GLU A C 1
ATOM 1347 O O . GLU A 1 179 ? 14.572 8.199 -0.992 1.00 92.25 179 GLU A O 1
ATOM 1352 N N . CYS A 1 180 ? 16.009 6.690 -1.810 1.00 96.38 180 CYS A N 1
ATOM 1353 C CA . CYS A 1 180 ? 16.355 6.075 -0.529 1.00 96.38 180 CYS A CA 1
ATOM 1354 C C . CYS A 1 180 ? 17.277 6.998 0.298 1.00 96.38 180 CYS A C 1
ATOM 1356 O O . CYS A 1 180 ? 18.435 6.679 0.574 1.00 96.38 180 CYS A O 1
ATOM 1358 N N . THR A 1 181 ? 16.763 8.163 0.693 1.00 96.19 181 THR A N 1
ATOM 1359 C CA . THR A 1 181 ? 17.482 9.203 1.437 1.00 96.19 181 THR A CA 1
ATOM 1360 C C . THR A 1 181 ? 16.755 9.559 2.730 1.00 96.19 181 THR A C 1
ATOM 1362 O O . THR A 1 181 ? 15.528 9.498 2.819 1.00 96.19 181 THR A O 1
ATOM 1365 N N . SER A 1 182 ? 17.504 9.985 3.748 1.00 94.44 182 SER A N 1
ATOM 1366 C CA . SER A 1 182 ? 16.937 10.327 5.057 1.00 94.44 182 SER A CA 1
ATOM 1367 C C . SER A 1 182 ? 15.846 11.400 4.978 1.00 94.44 182 SER A C 1
ATOM 1369 O O . SER A 1 182 ? 14.851 11.301 5.691 1.00 94.44 182 SER A O 1
ATOM 1371 N N . ALA A 1 183 ? 16.010 12.405 4.110 1.00 92.00 183 ALA A N 1
ATOM 1372 C CA . ALA A 1 183 ? 15.061 13.508 3.967 1.00 92.00 183 ALA A CA 1
ATOM 1373 C C . ALA A 1 183 ? 13.714 13.037 3.393 1.00 92.00 183 ALA A C 1
ATOM 1375 O O . ALA A 1 183 ? 12.675 13.273 4.010 1.00 92.00 183 ALA A O 1
ATOM 1376 N N . VAL A 1 184 ? 13.737 12.306 2.271 1.00 92.31 184 VAL A N 1
ATOM 1377 C CA . VAL A 1 184 ? 12.525 11.776 1.617 1.00 92.31 184 VAL A CA 1
ATOM 1378 C C . VAL A 1 184 ? 11.791 10.808 2.546 1.00 92.31 184 VAL A C 1
ATOM 1380 O O . VAL A 1 184 ? 10.578 10.909 2.748 1.00 92.31 184 VAL A O 1
ATOM 1383 N N . LEU A 1 185 ? 12.531 9.898 3.187 1.00 94.25 185 LEU A N 1
ATOM 1384 C CA . LEU A 1 185 ? 11.954 8.931 4.118 1.00 94.25 185 LEU A CA 1
ATOM 1385 C C . LEU A 1 185 ? 11.344 9.613 5.352 1.00 94.25 185 LEU A C 1
ATOM 1387 O O . LEU A 1 185 ? 10.228 9.273 5.748 1.00 94.25 185 LEU A O 1
ATOM 1391 N N . ALA A 1 186 ? 12.030 10.598 5.942 1.00 92.69 186 ALA A N 1
ATOM 1392 C CA . ALA A 1 186 ? 11.511 11.342 7.087 1.00 92.69 186 ALA A CA 1
ATOM 1393 C C . ALA A 1 186 ? 10.258 12.150 6.725 1.00 92.69 186 ALA A C 1
ATOM 1395 O O . ALA A 1 186 ? 9.291 12.126 7.486 1.00 92.69 186 ALA A O 1
ATOM 1396 N N . ALA A 1 187 ? 10.234 12.805 5.559 1.00 92.50 187 ALA A N 1
ATOM 1397 C CA . ALA A 1 187 ? 9.071 13.549 5.076 1.00 92.50 187 ALA A CA 1
ATOM 1398 C C . ALA A 1 187 ? 7.847 12.636 4.884 1.00 92.50 187 ALA A C 1
ATOM 1400 O O . ALA A 1 187 ? 6.745 12.961 5.329 1.00 92.50 187 ALA A O 1
ATOM 1401 N N . LYS A 1 188 ? 8.043 11.447 4.303 1.00 94.25 188 LYS A N 1
ATOM 1402 C CA . LYS A 1 188 ? 6.983 10.444 4.121 1.00 94.25 188 LYS A CA 1
ATOM 1403 C C . LYS A 1 188 ? 6.435 9.932 5.456 1.00 94.25 188 LYS A C 1
ATOM 1405 O O . LYS A 1 188 ? 5.221 9.891 5.656 1.00 94.25 188 LYS A O 1
ATOM 1410 N N . VAL A 1 189 ? 7.312 9.574 6.398 1.00 93.88 189 VAL A N 1
ATOM 1411 C CA . VAL A 1 189 ? 6.898 9.126 7.741 1.00 93.88 189 VAL A CA 1
ATOM 1412 C C . VAL A 1 189 ? 6.192 10.254 8.501 1.00 93.88 189 VAL A C 1
ATOM 1414 O O . VAL A 1 189 ? 5.175 10.001 9.148 1.00 93.88 189 VAL A O 1
ATOM 1417 N N . ARG A 1 190 ? 6.682 11.497 8.387 1.00 93.06 190 ARG A N 1
ATOM 1418 C CA . ARG A 1 190 ? 6.060 12.697 8.969 1.00 93.06 190 ARG A CA 1
ATOM 1419 C C . ARG A 1 190 ? 4.627 12.858 8.479 1.00 93.06 190 ARG A C 1
ATOM 1421 O O . ARG A 1 190 ? 3.719 12.951 9.300 1.00 93.06 190 ARG A O 1
ATOM 1428 N N . LEU A 1 191 ? 4.418 12.802 7.166 1.00 94.81 191 LEU A N 1
ATOM 1429 C CA . LEU A 1 191 ? 3.093 12.922 6.567 1.00 94.81 191 LEU A CA 1
ATOM 1430 C C . LEU A 1 191 ? 2.135 11.823 7.058 1.00 94.81 191 LEU A C 1
ATOM 1432 O O . LEU A 1 191 ? 1.028 12.128 7.501 1.00 94.81 191 LEU A O 1
ATOM 1436 N N . LEU A 1 192 ? 2.569 10.555 7.078 1.00 95.50 192 LEU A N 1
ATOM 1437 C CA . LEU A 1 192 ? 1.741 9.450 7.584 1.00 95.50 192 LEU A CA 1
ATOM 1438 C C . LEU A 1 192 ? 1.355 9.630 9.061 1.00 95.50 192 LEU A C 1
ATOM 1440 O O . LEU A 1 192 ? 0.229 9.306 9.447 1.00 95.50 192 LEU A O 1
ATOM 1444 N N . LEU A 1 193 ? 2.258 10.147 9.900 1.00 93.44 193 LEU A N 1
ATOM 1445 C CA . LEU A 1 193 ? 1.976 10.433 11.311 1.00 93.44 193 LEU A CA 1
ATOM 1446 C C . LEU A 1 193 ? 0.976 11.582 11.478 1.00 93.44 193 LEU A C 1
ATOM 1448 O O . LEU A 1 193 ? 0.032 11.450 12.257 1.00 93.44 193 LEU A O 1
ATOM 1452 N N . GLN A 1 194 ? 1.149 12.670 10.727 1.00 93.81 194 GLN A N 1
ATOM 1453 C CA . GLN A 1 194 ? 0.250 13.826 10.755 1.00 93.81 194 GLN A CA 1
ATOM 1454 C C . GLN A 1 194 ? -1.165 13.440 10.302 1.00 93.81 194 GLN A C 1
ATOM 1456 O O . GLN A 1 194 ? -2.131 13.691 11.023 1.00 93.81 194 GLN A O 1
ATOM 1461 N N . MET A 1 195 ? -1.291 12.729 9.176 1.00 96.19 195 MET A N 1
ATOM 1462 C CA . MET A 1 195 ? -2.577 12.204 8.699 1.00 96.19 195 MET A CA 1
ATOM 1463 C C . MET A 1 195 ? -3.225 11.258 9.714 1.00 96.19 195 MET A C 1
ATOM 1465 O O . MET A 1 195 ? -4.426 11.341 9.963 1.00 96.19 195 MET A O 1
ATOM 1469 N N . SER A 1 196 ? -2.437 10.376 10.339 1.00 94.31 196 SER A N 1
ATOM 1470 C CA . SER A 1 196 ? -2.953 9.472 11.374 1.00 94.31 196 SER A CA 1
ATOM 1471 C C . SER A 1 196 ? -3.563 10.242 12.536 1.00 94.31 196 SER A C 1
ATOM 1473 O O . SER A 1 196 ? -4.644 9.893 12.992 1.00 94.31 196 SER A O 1
ATOM 1475 N N . LEU A 1 197 ? -2.886 11.291 13.007 1.00 92.12 197 LEU A N 1
ATOM 1476 C CA . LEU A 1 197 ? -3.358 12.092 14.130 1.00 92.12 197 LEU A CA 1
ATOM 1477 C C . LEU A 1 197 ? -4.692 12.787 13.812 1.00 92.12 197 LEU A C 1
ATOM 1479 O O . LEU A 1 197 ? -5.592 12.781 14.651 1.00 92.12 197 LEU A O 1
ATOM 1483 N N . ILE A 1 198 ? -4.839 13.314 12.591 1.00 93.94 198 ILE A N 1
ATOM 1484 C CA . ILE A 1 198 ? -6.090 13.915 12.100 1.00 93.94 198 ILE A CA 1
ATOM 1485 C C . ILE A 1 198 ? -7.232 12.885 12.122 1.00 93.94 198 ILE A C 1
ATOM 1487 O O . ILE A 1 198 ? -8.299 13.141 12.683 1.00 93.94 198 ILE A O 1
ATOM 1491 N N . LEU A 1 199 ? -6.993 11.691 11.572 1.00 93.81 199 LEU A N 1
ATOM 1492 C CA . LEU A 1 199 ? -7.991 10.619 11.505 1.00 93.81 199 LEU A CA 1
ATOM 1493 C C . LEU A 1 199 ? -8.363 10.069 12.896 1.00 93.81 199 LEU A C 1
ATOM 1495 O O . LEU A 1 199 ? -9.544 9.854 13.181 1.00 93.81 199 LEU A O 1
ATOM 1499 N N . GLU A 1 200 ? -7.388 9.871 13.789 1.00 91.56 200 GLU A N 1
ATOM 1500 C CA . GLU A 1 200 ? -7.635 9.416 15.167 1.00 91.56 200 GLU A CA 1
ATOM 1501 C C . GLU A 1 200 ? -8.479 10.431 15.954 1.00 91.56 200 GLU A C 1
ATOM 1503 O O . GLU A 1 200 ? -9.372 10.045 16.714 1.00 91.56 200 GLU A O 1
ATOM 1508 N N . ALA A 1 201 ? -8.228 11.729 15.756 1.00 88.06 201 ALA A N 1
ATOM 1509 C CA . ALA A 1 201 ? -8.950 12.795 16.443 1.00 88.06 201 ALA A CA 1
ATOM 1510 C C . ALA A 1 201 ? -10.440 12.850 16.069 1.00 88.06 201 ALA A C 1
ATOM 1512 O O . ALA A 1 201 ? -11.268 13.195 16.915 1.00 88.06 201 ALA A O 1
ATOM 1513 N N . ALA A 1 202 ? -10.791 12.495 14.831 1.00 83.25 202 ALA A N 1
ATOM 1514 C CA . ALA A 1 202 ? -12.170 12.545 14.354 1.00 83.25 202 ALA A CA 1
ATOM 1515 C C . ALA A 1 202 ? -12.965 11.259 14.593 1.00 83.25 202 ALA A C 1
ATOM 1517 O O . ALA A 1 202 ? -14.165 11.320 14.849 1.00 83.25 202 ALA A O 1
ATOM 1518 N N . THR A 1 203 ? -12.308 10.103 14.520 1.00 76.50 203 THR A N 1
ATOM 1519 C CA . THR A 1 203 ? -12.985 8.797 14.572 1.00 76.50 203 THR A CA 1
ATOM 1520 C C . THR A 1 203 ? -13.025 8.186 15.968 1.00 76.50 203 THR A C 1
ATOM 1522 O O . THR A 1 203 ? -13.721 7.196 16.179 1.00 76.50 203 THR A O 1
ATOM 1525 N N . ALA A 1 204 ? -12.231 8.718 16.907 1.00 76.69 204 ALA A N 1
ATOM 1526 C CA . ALA A 1 204 ? -11.920 8.084 18.192 1.00 76.69 204 ALA A CA 1
ATOM 1527 C C . ALA A 1 204 ? -11.405 6.629 18.067 1.00 76.69 204 ALA A C 1
ATOM 1529 O O . ALA A 1 204 ? -11.298 5.917 19.068 1.00 76.69 204 ALA A O 1
ATOM 1530 N N . CYS A 1 205 ? -11.050 6.197 16.854 1.00 84.69 205 CYS A N 1
ATOM 1531 C CA . CYS A 1 205 ? -10.492 4.893 16.540 1.00 84.69 205 CYS A CA 1
ATOM 1532 C C . CYS A 1 205 ? -8.986 5.031 16.347 1.00 84.69 205 CYS A C 1
ATOM 1534 O O . CYS A 1 205 ? -8.496 6.047 15.859 1.00 84.69 205 CYS A O 1
ATOM 1536 N N . LYS A 1 206 ? -8.229 3.997 16.715 1.00 91.12 206 LYS A N 1
ATOM 1537 C CA . LYS A 1 206 ? -6.776 4.001 16.516 1.00 91.12 206 LYS A CA 1
ATOM 1538 C C . LYS A 1 206 ? -6.426 3.722 15.060 1.00 91.12 206 LYS A C 1
ATOM 1540 O O . LYS A 1 206 ? -7.030 2.839 14.449 1.00 91.12 206 LYS A O 1
ATOM 1545 N N . VAL A 1 207 ? -5.404 4.403 14.541 1.00 94.06 207 VAL A N 1
ATOM 1546 C CA . VAL A 1 207 ? -4.950 4.203 13.164 1.00 94.06 207 VAL A CA 1
ATOM 1547 C C . VAL A 1 207 ? -3.850 3.140 13.100 1.00 94.06 207 VAL A C 1
ATOM 1549 O O . VAL A 1 207 ? -2.898 3.145 13.882 1.00 94.06 207 VAL A O 1
ATOM 1552 N N . VAL A 1 208 ? -3.984 2.203 12.162 1.00 95.88 208 VAL A N 1
ATOM 1553 C CA . VAL A 1 208 ? -2.931 1.263 11.756 1.00 95.88 208 VAL A CA 1
ATOM 1554 C C . VAL A 1 208 ? -2.203 1.878 10.568 1.00 95.88 208 VAL A C 1
ATOM 1556 O O . VAL A 1 208 ? -2.802 2.079 9.514 1.00 95.88 208 VAL A O 1
ATOM 1559 N N . ARG A 1 209 ? -0.918 2.192 10.744 1.00 97.00 209 ARG A N 1
ATOM 1560 C CA . ARG A 1 209 ? -0.092 2.851 9.724 1.00 97.00 209 ARG A CA 1
ATOM 1561 C C . ARG A 1 209 ? 0.658 1.815 8.911 1.00 97.00 209 ARG A C 1
ATOM 1563 O O . ARG A 1 209 ? 1.435 1.044 9.475 1.00 97.00 209 ARG A O 1
ATOM 1570 N N . ILE A 1 210 ? 0.442 1.825 7.603 1.00 98.19 210 ILE A N 1
ATOM 1571 C CA . ILE A 1 210 ? 1.093 0.909 6.673 1.00 98.19 210 ILE A CA 1
ATOM 1572 C C . ILE A 1 210 ? 1.744 1.735 5.559 1.00 98.19 210 ILE A C 1
ATOM 1574 O O . ILE A 1 210 ? 1.079 2.403 4.777 1.00 98.19 210 ILE A O 1
ATOM 1578 N N . GLY A 1 211 ? 3.065 1.723 5.482 1.00 98.06 211 GLY A N 1
ATOM 1579 C CA . GLY A 1 211 ? 3.801 2.376 4.414 1.00 98.06 211 GLY A CA 1
ATOM 1580 C C . GLY A 1 211 ? 3.792 1.534 3.141 1.00 98.06 211 GLY A C 1
ATOM 1581 O O . GLY A 1 211 ? 4.028 0.326 3.193 1.00 98.06 211 GLY A O 1
ATOM 1582 N N . ARG A 1 212 ? 3.587 2.169 1.986 1.00 98.25 212 ARG A N 1
ATOM 1583 C CA . ARG A 1 212 ? 4.081 1.646 0.700 1.00 98.25 212 ARG A CA 1
ATOM 1584 C C . ARG A 1 212 ? 5.568 1.986 0.631 1.00 98.25 212 ARG A C 1
ATOM 1586 O O . ARG A 1 212 ? 5.938 3.066 0.171 1.00 98.25 212 ARG A O 1
ATOM 1593 N N . ILE A 1 213 ? 6.372 1.160 1.288 1.00 96.88 213 ILE A N 1
ATOM 1594 C CA . ILE A 1 213 ? 7.752 1.481 1.647 1.00 96.88 213 ILE A CA 1
ATOM 1595 C C . ILE A 1 213 ? 8.562 0.205 1.854 1.00 96.88 213 ILE A C 1
ATOM 1597 O O . ILE A 1 213 ? 8.017 -0.786 2.346 1.00 96.88 213 ILE A O 1
ATOM 1601 N N . ALA A 1 214 ? 9.862 0.281 1.575 1.00 97.44 214 ALA A N 1
ATOM 1602 C CA . ALA A 1 214 ? 10.833 -0.787 1.767 1.00 97.44 214 ALA A CA 1
ATOM 1603 C C . ALA A 1 214 ? 10.483 -2.082 1.021 1.00 97.44 214 ALA A C 1
ATOM 1605 O O . ALA A 1 214 ? 10.564 -3.172 1.586 1.00 97.44 214 ALA A O 1
ATOM 1606 N N . GLY A 1 215 ? 10.090 -1.950 -0.245 1.00 96.75 215 GLY A N 1
ATOM 1607 C CA . GLY A 1 215 ? 9.824 -3.103 -1.106 1.00 96.75 215 GLY A CA 1
ATOM 1608 C C . GLY A 1 215 ? 9.043 -2.780 -2.376 1.00 96.75 215 GLY A C 1
ATOM 1609 O O . GLY A 1 215 ? 8.968 -3.612 -3.279 1.00 96.75 215 GLY A O 1
ATOM 1610 N N . GLN A 1 216 ? 8.497 -1.568 -2.509 1.00 97.31 216 GLN A N 1
ATOM 1611 C CA . GLN A 1 216 ? 7.630 -1.156 -3.614 1.00 97.31 216 GLN A CA 1
ATOM 1612 C C . GLN A 1 216 ? 8.441 -0.761 -4.865 1.00 97.31 216 GLN A C 1
ATOM 1614 O O . GLN A 1 216 ? 8.178 0.251 -5.506 1.00 97.31 216 GLN A O 1
ATOM 1619 N N . TYR A 1 217 ? 9.427 -1.582 -5.233 1.00 97.50 217 TYR A N 1
ATOM 1620 C CA . TYR A 1 217 ? 10.348 -1.351 -6.353 1.00 97.50 217 TYR A CA 1
ATOM 1621 C C . TYR A 1 217 ? 9.921 -2.019 -7.663 1.00 97.50 217 TYR A C 1
ATOM 1623 O O . TYR A 1 217 ? 10.587 -1.833 -8.674 1.00 97.50 217 TYR A O 1
ATOM 1631 N N . GLY A 1 218 ? 8.850 -2.819 -7.657 1.00 94.88 218 GLY A N 1
ATOM 1632 C CA . GLY A 1 218 ? 8.304 -3.482 -8.843 1.00 94.88 218 GLY A CA 1
ATOM 1633 C C . GLY A 1 218 ? 6.968 -2.878 -9.273 1.00 94.88 218 GLY A C 1
ATOM 1634 O O . GLY A 1 218 ? 6.144 -2.511 -8.434 1.00 94.88 218 GLY A O 1
ATOM 1635 N N . LYS A 1 219 ? 6.723 -2.800 -10.587 1.00 92.06 219 LYS A N 1
ATOM 1636 C CA . LYS A 1 219 ? 5.483 -2.248 -11.148 1.00 92.06 219 LYS A CA 1
ATOM 1637 C C . LYS A 1 219 ? 4.941 -3.080 -12.321 1.00 92.06 219 LYS A C 1
ATOM 1639 O O . LYS A 1 219 ? 5.656 -3.283 -13.309 1.00 92.06 219 LYS A O 1
ATOM 1644 N N . PRO A 1 220 ? 3.662 -3.507 -12.291 1.00 93.25 220 PRO A N 1
ATOM 1645 C CA . PRO A 1 220 ? 3.018 -4.099 -13.460 1.00 93.25 220 PRO A CA 1
ATOM 1646 C C . PRO A 1 220 ? 2.766 -3.035 -14.538 1.00 93.25 220 PRO A C 1
ATOM 1648 O O . PRO A 1 220 ? 2.486 -1.871 -14.242 1.00 93.25 220 PRO A O 1
ATOM 1651 N N . ARG A 1 221 ? 2.815 -3.427 -15.814 1.00 92.25 221 ARG A N 1
ATOM 1652 C CA . ARG A 1 221 ? 2.637 -2.512 -16.952 1.00 92.25 221 ARG A CA 1
ATOM 1653 C C . ARG A 1 221 ? 1.562 -3.023 -17.906 1.00 92.25 221 ARG A C 1
ATOM 1655 O O . ARG A 1 221 ? 1.414 -4.226 -18.109 1.00 92.25 221 ARG A O 1
ATOM 1662 N N . THR A 1 222 ? 0.807 -2.089 -18.488 1.00 89.19 222 THR A N 1
ATOM 1663 C CA . THR A 1 222 ? -0.211 -2.396 -19.508 1.00 89.19 222 THR A CA 1
ATOM 1664 C C . THR A 1 222 ? 0.426 -2.990 -20.762 1.00 89.19 222 THR A C 1
ATOM 1666 O O . THR A 1 222 ? -0.067 -3.983 -21.283 1.00 89.19 222 THR A O 1
ATOM 1669 N N . HIS A 1 223 ? 1.547 -2.419 -21.206 1.00 90.38 223 HIS A N 1
ATOM 1670 C CA . HIS A 1 223 ? 2.340 -2.929 -22.320 1.00 90.38 223 HIS A CA 1
ATOM 1671 C C . HIS A 1 223 ? 3.683 -3.435 -21.802 1.00 90.38 223 HIS A C 1
ATOM 1673 O O . HIS A 1 223 ? 4.244 -2.868 -20.863 1.00 90.38 223 HIS A O 1
ATOM 1679 N N . SER A 1 224 ? 4.171 -4.531 -22.384 1.00 91.75 224 SER A N 1
ATOM 1680 C CA . SER A 1 224 ? 5.461 -5.114 -22.013 1.00 91.75 224 SER A CA 1
ATOM 1681 C C . SER A 1 224 ? 6.643 -4.337 -22.588 1.00 91.75 224 SER A C 1
ATOM 1683 O O . SER A 1 224 ? 7.694 -4.305 -21.953 1.00 91.75 224 SER A O 1
ATOM 1685 N N . HIS A 1 225 ? 6.457 -3.709 -23.749 1.00 93.56 225 HIS A N 1
ATOM 1686 C CA . HIS A 1 225 ? 7.472 -2.949 -24.469 1.00 93.56 225 HIS A CA 1
ATOM 1687 C C . HIS A 1 225 ? 6.933 -1.578 -24.882 1.00 93.56 225 HIS A C 1
ATOM 1689 O O . HIS A 1 225 ? 5.727 -1.398 -25.062 1.00 93.56 225 HIS A O 1
ATOM 1695 N N . GLU A 1 226 ? 7.841 -0.623 -25.043 1.00 91.06 226 GLU A N 1
ATOM 1696 C CA . GLU A 1 226 ? 7.577 0.731 -25.526 1.00 91.06 226 GLU A CA 1
ATOM 1697 C C . GLU A 1 226 ? 8.657 1.153 -26.531 1.00 91.06 226 GLU A C 1
ATOM 1699 O O . GLU A 1 226 ? 9.740 0.566 -26.577 1.00 91.06 226 GLU A O 1
ATOM 1704 N N . VAL A 1 227 ? 8.352 2.150 -27.363 1.00 90.25 227 VAL A N 1
ATOM 1705 C CA . VAL A 1 227 ? 9.320 2.719 -28.307 1.00 90.25 227 VAL A CA 1
ATOM 1706 C C . VAL A 1 227 ? 9.900 3.989 -27.701 1.00 90.25 227 VAL A C 1
ATOM 1708 O O . VAL A 1 227 ? 9.171 4.954 -27.483 1.00 90.25 227 VAL A O 1
ATOM 1711 N N . VAL A 1 228 ? 11.208 3.994 -27.451 1.00 85.88 228 VAL A N 1
ATOM 1712 C CA . VAL A 1 228 ? 11.946 5.162 -26.951 1.00 85.88 228 VAL A CA 1
ATOM 1713 C C . VAL A 1 228 ? 13.080 5.452 -27.922 1.00 85.88 228 VAL A C 1
ATOM 1715 O O . VAL A 1 228 ? 13.832 4.545 -28.270 1.00 85.88 228 VAL A O 1
ATOM 1718 N N . GLU A 1 229 ? 13.164 6.690 -28.415 1.00 85.44 229 GLU A N 1
ATOM 1719 C CA . GLU A 1 229 ? 14.188 7.109 -29.392 1.00 85.44 229 GLU A CA 1
ATOM 1720 C C . GLU A 1 229 ? 14.255 6.188 -30.633 1.00 85.44 229 GLU A C 1
ATOM 1722 O O . GLU A 1 229 ? 15.322 5.856 -31.146 1.00 85.44 229 GLU A O 1
ATOM 1727 N N . GLY A 1 230 ? 13.093 5.716 -31.101 1.00 87.38 230 GLY A N 1
ATOM 1728 C CA . GLY A 1 230 ? 12.979 4.817 -32.257 1.00 87.38 230 GLY A CA 1
ATOM 1729 C C . GLY A 1 230 ? 13.367 3.355 -31.995 1.00 87.38 230 GLY A C 1
ATOM 1730 O O . GLY A 1 230 ? 13.313 2.546 -32.920 1.00 87.38 230 GLY A O 1
ATOM 1731 N N . ARG A 1 231 ? 13.728 2.983 -30.759 1.00 88.75 231 ARG A N 1
ATOM 1732 C CA . ARG A 1 231 ? 14.076 1.606 -30.369 1.00 88.75 231 ARG A CA 1
ATOM 1733 C C . ARG A 1 231 ? 12.949 0.960 -29.572 1.00 88.75 231 ARG A C 1
ATOM 1735 O O . ARG A 1 231 ? 12.428 1.565 -28.639 1.00 88.75 231 ARG A O 1
ATOM 1742 N N . LEU A 1 232 ? 12.602 -0.281 -29.915 1.00 93.75 232 LEU A N 1
ATOM 1743 C CA . LEU A 1 232 ? 11.690 -1.101 -29.118 1.00 93.75 232 LEU A CA 1
ATOM 1744 C C . LEU A 1 232 ? 12.443 -1.641 -27.897 1.00 93.75 232 LEU A C 1
ATOM 1746 O O . LEU A 1 232 ? 13.371 -2.432 -28.046 1.00 93.75 232 LEU A O 1
ATOM 1750 N N . VAL A 1 233 ? 12.043 -1.215 -26.703 1.00 93.94 233 VAL A N 1
ATOM 1751 C CA . VAL A 1 233 ? 12.674 -1.593 -25.431 1.00 93.94 233 VAL A CA 1
ATOM 1752 C C . VAL A 1 233 ? 11.628 -2.100 -24.447 1.00 93.94 233 VAL A C 1
ATOM 1754 O O . VAL A 1 233 ? 10.445 -1.773 -24.564 1.00 93.94 233 VAL A O 1
ATOM 1757 N N . MET A 1 234 ? 12.037 -2.894 -23.453 1.00 94.06 234 MET A N 1
ATOM 1758 C CA . MET A 1 234 ? 11.118 -3.264 -22.380 1.00 94.06 234 MET A CA 1
ATOM 1759 C C . MET A 1 234 ? 10.676 -2.008 -21.621 1.00 94.06 234 MET A C 1
ATOM 1761 O O . MET A 1 234 ? 11.460 -1.118 -21.273 1.00 94.06 234 MET A O 1
ATOM 1765 N N . THR A 1 235 ? 9.382 -1.946 -21.346 1.00 94.06 235 THR A N 1
ATOM 1766 C CA . THR A 1 235 ? 8.811 -0.883 -20.537 1.00 94.06 235 THR A CA 1
ATOM 1767 C C . THR A 1 235 ? 9.411 -0.908 -19.128 1.00 94.06 235 THR A C 1
ATOM 1769 O O . THR A 1 235 ? 9.676 -1.976 -18.578 1.00 94.06 235 THR A O 1
ATOM 1772 N N . TYR A 1 236 ? 9.635 0.256 -18.520 1.00 93.69 236 TYR A N 1
ATOM 1773 C CA . TYR A 1 236 ? 10.217 0.331 -17.178 1.00 93.69 236 TYR A CA 1
ATOM 1774 C C . TYR A 1 236 ? 9.286 -0.354 -16.177 1.00 93.69 236 TYR A C 1
ATOM 1776 O O . TYR A 1 236 ? 8.086 -0.061 -16.129 1.00 93.69 236 TYR A O 1
ATOM 1784 N N . ARG A 1 237 ? 9.822 -1.284 -15.393 1.00 95.38 237 ARG A N 1
ATOM 1785 C CA . ARG A 1 237 ? 9.057 -2.131 -14.466 1.00 95.38 237 ARG A CA 1
ATOM 1786 C C . ARG A 1 237 ? 9.441 -1.903 -13.009 1.00 95.38 237 ARG A C 1
ATOM 1788 O O . ARG A 1 237 ? 9.063 -2.706 -12.159 1.00 95.38 237 ARG A O 1
ATOM 1795 N N . GLY A 1 238 ? 10.108 -0.785 -12.734 1.00 95.69 238 GLY A N 1
ATOM 1796 C CA . GLY A 1 238 ? 10.596 -0.432 -11.412 1.00 95.69 238 GLY A CA 1
ATOM 1797 C C . GLY A 1 238 ? 12.067 -0.807 -11.218 1.00 95.69 238 GLY A C 1
ATOM 1798 O O . GLY A 1 238 ? 12.602 -1.673 -11.918 1.00 95.69 238 GLY A O 1
ATOM 1799 N N . ASP A 1 239 ? 12.716 -0.135 -10.268 1.00 97.12 239 ASP A N 1
ATOM 1800 C CA . ASP A 1 239 ? 14.167 -0.195 -10.068 1.00 97.12 239 ASP A CA 1
ATOM 1801 C C . ASP A 1 239 ? 14.679 -1.591 -9.690 1.00 97.12 239 ASP A C 1
ATOM 1803 O O . ASP A 1 239 ? 15.847 -1.884 -9.938 1.00 97.12 239 ASP A O 1
ATOM 1807 N N . SER A 1 240 ? 13.822 -2.483 -9.178 1.00 97.44 240 SER A N 1
ATOM 1808 C CA . SER A 1 240 ? 14.183 -3.884 -8.910 1.00 97.44 240 SER A CA 1
ATOM 1809 C C . SER A 1 240 ? 14.233 -4.765 -10.164 1.00 97.44 240 SER A C 1
ATOM 1811 O O . SER A 1 240 ? 14.686 -5.908 -10.089 1.00 97.44 240 SER A O 1
ATOM 1813 N N . VAL A 1 241 ? 13.793 -4.255 -11.319 1.00 97.50 241 VAL A N 1
ATOM 1814 C CA . VAL A 1 241 ? 13.781 -4.981 -12.596 1.00 97.50 241 VAL A CA 1
ATOM 1815 C C . VAL A 1 241 ? 14.782 -4.388 -13.578 1.00 97.50 241 VAL A C 1
ATOM 1817 O O . VAL A 1 241 ? 15.674 -5.101 -14.034 1.00 97.50 241 VAL A O 1
ATOM 1820 N N . ASN A 1 242 ? 14.626 -3.113 -13.937 1.00 96.12 242 ASN A N 1
ATOM 1821 C CA . ASN A 1 242 ? 15.395 -2.462 -14.997 1.00 96.12 242 ASN A CA 1
ATOM 1822 C C . ASN A 1 242 ? 15.601 -0.963 -14.721 1.00 96.12 242 ASN A C 1
ATOM 1824 O O . ASN A 1 242 ? 14.945 -0.381 -13.863 1.00 96.12 242 ASN A O 1
ATOM 1828 N N . GLY A 1 243 ? 16.557 -0.346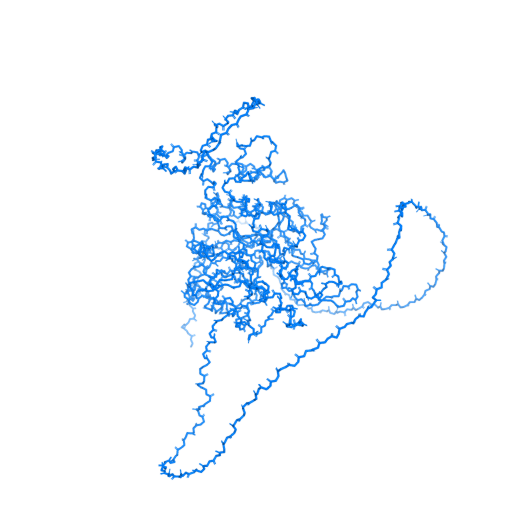 -15.420 1.00 93.00 243 GLY A N 1
ATOM 1829 C CA . GLY A 1 243 ? 16.847 1.084 -15.302 1.00 93.00 243 GLY A CA 1
ATOM 1830 C C . GLY A 1 243 ? 15.882 1.949 -16.116 1.00 93.00 243 GLY A C 1
ATOM 1831 O O . GLY A 1 243 ? 15.158 1.466 -16.986 1.00 93.00 243 GLY A O 1
ATOM 1832 N N . ARG A 1 244 ? 15.864 3.258 -15.847 1.00 89.50 244 ARG A N 1
ATOM 1833 C CA . ARG A 1 244 ? 15.001 4.214 -16.568 1.00 89.50 244 ARG A CA 1
ATOM 1834 C C . ARG A 1 244 ? 15.559 4.587 -17.943 1.00 89.50 244 ARG A C 1
ATOM 1836 O O . ARG A 1 244 ? 14.771 4.843 -18.856 1.00 89.50 244 ARG A O 1
ATOM 1843 N N . SER A 1 245 ? 16.882 4.556 -18.118 1.00 89.88 245 SER A N 1
ATOM 1844 C CA . SER A 1 245 ? 17.531 4.816 -19.409 1.00 89.88 245 SER A CA 1
ATOM 1845 C C . SER A 1 245 ? 17.115 3.778 -20.464 1.00 89.88 245 SER A C 1
ATOM 1847 O O . SER A 1 245 ? 17.002 2.595 -20.127 1.00 89.88 245 SER A O 1
ATOM 1849 N N . PRO A 1 246 ? 16.933 4.159 -21.746 1.00 88.44 246 PRO A N 1
ATOM 1850 C CA . PRO A 1 246 ? 16.691 3.209 -22.837 1.00 88.44 246 PRO A CA 1
ATOM 1851 C C . PRO A 1 246 ? 17.754 2.107 -22.944 1.00 88.44 246 PRO A C 1
ATOM 1853 O O . PRO A 1 246 ? 17.440 0.992 -23.353 1.00 88.44 246 PRO A O 1
ATOM 1856 N N . SER A 1 247 ? 18.999 2.392 -22.545 1.00 91.00 247 SER A N 1
ATOM 1857 C CA . SER A 1 247 ? 20.108 1.428 -22.554 1.00 91.00 247 SER A CA 1
ATOM 1858 C C . SER A 1 247 ? 20.072 0.417 -21.405 1.00 91.00 247 SER A C 1
ATOM 1860 O O . SER A 1 247 ? 20.852 -0.527 -21.403 1.00 91.00 247 SER A O 1
ATOM 1862 N N . GLU A 1 248 ? 19.199 0.610 -20.417 1.00 93.06 248 GLU A N 1
ATOM 1863 C CA . GLU A 1 248 ? 19.149 -0.190 -19.189 1.00 93.06 248 GLU A CA 1
ATOM 1864 C C . GLU A 1 248 ? 17.821 -0.943 -19.040 1.00 93.06 248 GLU A C 1
ATOM 1866 O O . GLU A 1 248 ? 17.465 -1.353 -17.936 1.00 93.06 248 GLU A O 1
ATOM 1871 N N . ARG A 1 249 ? 17.067 -1.113 -20.137 1.00 93.44 249 ARG A N 1
ATOM 1872 C CA . ARG A 1 249 ? 15.714 -1.690 -20.110 1.00 93.44 249 ARG A CA 1
ATOM 1873 C C . ARG A 1 249 ? 15.648 -3.203 -20.013 1.00 93.44 249 ARG A C 1
ATOM 1875 O O . ARG A 1 249 ? 14.597 -3.714 -19.629 1.00 93.44 249 ARG A O 1
ATOM 1882 N N . ASP A 1 250 ? 16.738 -3.908 -20.275 1.00 94.38 250 ASP A N 1
ATOM 1883 C CA . ASP A 1 250 ? 16.774 -5.350 -20.064 1.00 94.38 250 ASP A CA 1
ATOM 1884 C C . ASP A 1 250 ? 16.668 -5.680 -18.564 1.00 94.38 250 ASP A C 1
ATOM 1886 O O . ASP A 1 250 ? 17.334 -5.033 -17.750 1.00 94.38 250 ASP A O 1
ATOM 1890 N N . PRO A 1 251 ? 15.854 -6.678 -18.171 1.00 96.62 251 PRO A N 1
ATOM 1891 C CA . PRO A 1 251 ? 15.752 -7.120 -16.783 1.00 96.62 251 PRO A CA 1
ATOM 1892 C C . PRO A 1 251 ? 17.092 -7.604 -16.208 1.00 96.62 251 PRO A C 1
ATOM 1894 O O . PRO A 1 251 ? 17.773 -8.448 -16.796 1.00 96.62 251 PRO A O 1
ATOM 1897 N N . GLN A 1 252 ? 17.447 -7.120 -15.017 1.00 96.75 252 GLN A N 1
ATOM 1898 C CA . GLN A 1 252 ? 18.701 -7.435 -14.323 1.00 96.75 252 GLN A CA 1
ATOM 1899 C C . GLN A 1 252 ? 18.390 -8.060 -12.952 1.00 96.75 252 GLN A C 1
ATOM 1901 O O . GLN A 1 252 ? 18.086 -7.327 -12.013 1.00 96.75 252 GLN A O 1
ATOM 1906 N N . PRO A 1 253 ? 18.457 -9.398 -12.787 1.00 97.44 253 PRO A N 1
ATOM 1907 C CA . PRO A 1 253 ? 18.140 -10.068 -11.518 1.00 97.44 253 PRO A CA 1
ATOM 1908 C C . PRO A 1 253 ? 18.914 -9.566 -10.294 1.00 97.44 253 PRO A C 1
ATOM 1910 O O . PRO A 1 253 ? 18.455 -9.701 -9.165 1.00 97.44 253 PRO A O 1
ATOM 1913 N N . GLU A 1 254 ? 20.091 -8.985 -10.494 1.00 97.44 254 GLU A N 1
ATOM 1914 C CA . GLU A 1 254 ? 20.937 -8.405 -9.453 1.00 97.44 254 GLU A CA 1
ATOM 1915 C C . GLU A 1 254 ? 20.249 -7.221 -8.764 1.00 97.44 254 GLU A C 1
ATOM 1917 O O . GLU A 1 254 ? 20.442 -7.020 -7.565 1.00 97.44 254 GLU A O 1
ATOM 1922 N N . ARG A 1 255 ? 19.366 -6.511 -9.479 1.00 98.44 255 ARG A N 1
ATOM 1923 C CA . ARG A 1 255 ? 18.539 -5.433 -8.926 1.00 98.44 255 ARG A CA 1
ATOM 1924 C C . ARG A 1 255 ? 17.534 -5.926 -7.884 1.00 98.44 255 ARG A C 1
ATOM 1926 O O . ARG A 1 255 ? 17.130 -5.150 -7.026 1.00 98.44 255 ARG A O 1
ATOM 1933 N N . LEU A 1 256 ? 17.185 -7.218 -7.873 1.00 98.62 256 LEU A N 1
ATOM 1934 C CA . LEU A 1 256 ? 16.404 -7.813 -6.779 1.00 98.62 256 LEU A CA 1
ATOM 1935 C C . LEU A 1 256 ? 17.192 -7.796 -5.460 1.00 98.62 256 LEU A C 1
ATOM 1937 O O . LEU A 1 256 ? 16.637 -7.548 -4.393 1.00 98.62 256 LEU A O 1
ATOM 1941 N N . VAL A 1 257 ? 18.503 -8.045 -5.532 1.00 98.69 257 VAL A N 1
ATOM 1942 C CA . VAL A 1 257 ? 19.399 -8.001 -4.368 1.00 98.69 257 VAL A CA 1
ATOM 1943 C C . VAL A 1 257 ? 19.637 -6.554 -3.931 1.00 98.69 257 VAL A C 1
ATOM 1945 O O . VAL A 1 257 ? 19.664 -6.269 -2.737 1.00 98.69 257 VAL A O 1
ATOM 1948 N N . GLU A 1 258 ? 19.786 -5.635 -4.883 1.00 98.56 258 GLU A N 1
ATOM 1949 C CA . GLU A 1 258 ? 19.895 -4.198 -4.606 1.00 98.56 258 GLU A CA 1
ATOM 1950 C C . GLU A 1 258 ? 18.634 -3.664 -3.907 1.00 98.56 258 GLU A C 1
ATOM 1952 O O . GLU A 1 258 ? 18.732 -3.029 -2.855 1.00 98.56 258 GLU A O 1
ATOM 1957 N N . ALA A 1 259 ? 17.448 -4.035 -4.403 1.00 98.75 259 ALA A N 1
ATOM 1958 C CA . ALA A 1 259 ? 16.166 -3.698 -3.789 1.00 98.75 259 ALA A CA 1
ATOM 1959 C C . ALA A 1 259 ? 16.063 -4.183 -2.338 1.00 98.75 259 ALA A C 1
ATOM 1961 O O . ALA A 1 259 ? 15.579 -3.439 -1.483 1.00 98.75 259 ALA A O 1
ATOM 1962 N N . TYR A 1 260 ? 16.573 -5.379 -2.024 1.00 98.81 260 TYR A N 1
ATOM 1963 C CA . TYR A 1 260 ? 16.658 -5.849 -0.638 1.00 98.81 260 TYR A CA 1
ATOM 1964 C C . TYR A 1 260 ? 17.484 -4.895 0.239 1.00 98.81 260 TYR A C 1
ATOM 1966 O O . TYR A 1 260 ? 17.051 -4.542 1.336 1.00 98.81 260 TYR A O 1
ATOM 1974 N N . PHE A 1 261 ? 18.658 -4.450 -0.220 1.00 98.81 261 PHE A N 1
ATOM 1975 C CA . PHE A 1 261 ? 19.523 -3.581 0.585 1.00 98.81 261 PHE A CA 1
ATOM 1976 C C . PHE A 1 261 ? 18.925 -2.186 0.792 1.00 98.81 261 PHE A C 1
ATOM 1978 O O . PHE A 1 261 ? 18.992 -1.664 1.907 1.00 98.81 261 PHE A O 1
ATOM 1985 N N . HIS A 1 262 ? 18.271 -1.618 -0.224 1.00 98.81 262 HIS A N 1
ATOM 1986 C CA . HIS A 1 262 ? 17.516 -0.372 -0.067 1.00 98.81 262 HIS A CA 1
ATOM 1987 C C . HIS A 1 262 ? 16.323 -0.532 0.883 1.00 98.81 262 HIS A C 1
ATOM 1989 O O . HIS A 1 262 ? 16.092 0.321 1.744 1.00 98.81 262 HIS A O 1
ATOM 1995 N N . SER A 1 263 ? 15.615 -1.661 0.802 1.00 98.69 263 SER A N 1
ATOM 1996 C CA . SER A 1 263 ? 14.513 -1.987 1.712 1.00 98.69 263 SER A CA 1
ATOM 1997 C C . SER A 1 263 ? 14.995 -2.113 3.161 1.00 98.69 263 SER A C 1
ATOM 1999 O O . SER A 1 263 ? 14.397 -1.540 4.074 1.00 98.69 263 SER A O 1
ATOM 2001 N N . ALA A 1 264 ? 16.123 -2.792 3.381 1.00 98.62 264 ALA A N 1
ATOM 2002 C CA . ALA A 1 264 ? 16.738 -2.943 4.697 1.00 98.62 264 ALA A CA 1
ATOM 2003 C C . ALA A 1 264 ? 17.176 -1.595 5.290 1.00 98.62 264 ALA A C 1
ATOM 2005 O O . ALA A 1 264 ? 16.878 -1.308 6.452 1.00 98.62 264 ALA A O 1
ATOM 2006 N N . ALA A 1 265 ? 17.843 -0.750 4.495 1.00 98.50 265 ALA A N 1
ATOM 2007 C CA . ALA A 1 265 ? 18.255 0.589 4.912 1.00 98.50 265 ALA A CA 1
ATOM 2008 C C . ALA A 1 265 ? 17.045 1.461 5.280 1.00 98.50 265 ALA A C 1
ATOM 2010 O O . ALA A 1 265 ? 17.033 2.100 6.336 1.00 98.50 265 ALA A O 1
ATOM 2011 N N . THR A 1 266 ? 15.998 1.412 4.454 1.00 98.25 266 THR A N 1
ATOM 2012 C CA . THR A 1 266 ? 14.747 2.141 4.665 1.00 98.25 266 THR A CA 1
ATOM 2013 C C . THR A 1 266 ? 14.051 1.711 5.954 1.00 98.25 266 THR A C 1
ATOM 2015 O O . THR A 1 266 ? 13.756 2.552 6.802 1.00 98.25 266 THR A O 1
ATOM 2018 N N . LEU A 1 267 ? 13.838 0.407 6.162 1.00 96.50 267 LEU A N 1
ATOM 2019 C CA . LEU A 1 267 ? 13.214 -0.111 7.384 1.00 96.50 267 LEU A CA 1
ATOM 2020 C C . LEU A 1 267 ? 14.021 0.220 8.635 1.00 96.50 267 LEU A C 1
ATOM 2022 O O . LEU A 1 267 ? 13.440 0.595 9.653 1.00 96.50 267 LEU A O 1
ATOM 2026 N N . ASN A 1 268 ? 15.348 0.102 8.570 1.00 96.25 268 ASN A N 1
ATOM 2027 C CA . ASN A 1 268 ? 16.217 0.466 9.683 1.00 96.25 268 ASN A CA 1
ATOM 2028 C C . ASN A 1 268 ? 16.055 1.948 10.056 1.00 96.25 268 ASN A C 1
ATOM 2030 O O . ASN A 1 268 ? 15.874 2.279 11.229 1.00 96.25 268 ASN A O 1
ATOM 2034 N N . PHE A 1 269 ? 16.049 2.836 9.060 1.00 95.62 269 PHE A N 1
ATOM 2035 C CA . PHE A 1 269 ? 15.859 4.266 9.281 1.00 95.62 269 PHE A CA 1
ATOM 2036 C C . PHE A 1 269 ? 14.464 4.591 9.835 1.00 95.62 269 PHE A C 1
ATOM 2038 O O . PHE A 1 269 ? 14.349 5.294 10.836 1.00 95.62 269 PHE A O 1
ATOM 2045 N N . VAL A 1 270 ? 13.400 4.018 9.264 1.00 93.81 270 VAL A N 1
ATOM 2046 C CA . VAL A 1 270 ? 12.017 4.212 9.737 1.00 93.81 270 VAL A CA 1
ATOM 2047 C C . VAL A 1 270 ? 11.842 3.714 11.175 1.00 93.81 270 VAL A C 1
ATOM 2049 O O . VAL A 1 270 ? 11.255 4.414 12.000 1.00 93.81 270 VAL A O 1
ATOM 2052 N N . ARG A 1 271 ? 12.386 2.537 11.514 1.00 92.19 271 ARG A N 1
ATOM 2053 C CA . ARG A 1 271 ? 12.380 2.012 12.891 1.00 92.19 271 ARG A CA 1
ATOM 2054 C C . ARG A 1 271 ? 13.131 2.940 13.849 1.00 92.19 271 ARG A C 1
ATOM 2056 O O . ARG A 1 271 ? 12.673 3.143 14.971 1.00 92.19 271 ARG A O 1
ATOM 2063 N N . SER A 1 272 ? 14.242 3.537 13.410 1.00 91.06 272 SER A N 1
ATOM 2064 C CA . SER A 1 272 ? 14.985 4.530 14.196 1.00 91.06 272 SER A CA 1
ATOM 2065 C C . SER A 1 272 ? 14.165 5.803 14.437 1.00 91.06 272 SER A C 1
ATOM 2067 O O . SER A 1 272 ? 14.038 6.226 15.589 1.00 91.06 272 SER A O 1
ATOM 2069 N N . LEU A 1 273 ? 13.525 6.357 13.398 1.00 88.44 273 LEU A N 1
ATOM 2070 C CA . LEU A 1 273 ? 12.655 7.536 13.511 1.00 88.44 273 LEU A CA 1
ATOM 2071 C C . LEU A 1 273 ? 11.489 7.317 14.476 1.00 88.44 273 LEU A C 1
ATOM 2073 O O . LEU A 1 273 ? 11.133 8.230 15.217 1.00 88.44 273 LEU A O 1
ATOM 2077 N N . LEU A 1 274 ? 10.911 6.115 14.468 1.00 87.88 274 LEU A N 1
ATOM 2078 C CA . LEU A 1 274 ? 9.746 5.749 15.277 1.00 87.88 274 LEU A CA 1
ATOM 2079 C C . LEU A 1 274 ? 10.110 5.139 16.638 1.00 87.88 274 LEU A C 1
ATOM 2081 O O . LEU A 1 274 ? 9.226 4.709 17.386 1.00 87.88 274 LEU A O 1
ATOM 2085 N N . SER A 1 275 ? 11.401 5.096 16.973 1.00 84.62 275 SER A N 1
ATOM 2086 C CA . SER A 1 275 ? 11.857 4.651 18.286 1.00 84.62 275 SER A CA 1
ATOM 2087 C C . SER A 1 275 ? 11.399 5.618 19.383 1.00 84.62 275 SER A C 1
ATOM 2089 O O . SER A 1 275 ? 11.235 6.817 19.159 1.00 84.62 275 SER A O 1
ATOM 2091 N N . ARG A 1 276 ? 11.188 5.095 20.597 1.00 74.19 276 ARG A N 1
ATOM 2092 C CA . ARG A 1 276 ? 10.651 5.863 21.738 1.00 74.19 276 ARG A CA 1
ATOM 2093 C C . ARG A 1 276 ? 11.450 7.116 22.078 1.00 74.19 276 ARG A C 1
ATOM 2095 O O . ARG A 1 276 ? 10.856 8.122 22.445 1.00 74.19 276 ARG A O 1
ATOM 2102 N N . ASP A 1 277 ? 12.769 7.037 21.953 1.00 74.44 277 ASP A N 1
ATOM 2103 C CA . ASP A 1 277 ? 13.690 8.105 22.350 1.00 74.44 277 ASP A CA 1
ATOM 2104 C C . ASP A 1 277 ? 14.033 9.056 21.191 1.00 74.44 277 ASP A C 1
ATOM 2106 O O . ASP A 1 277 ? 14.846 9.974 21.345 1.00 74.44 277 ASP A O 1
ATOM 2110 N N . SER A 1 278 ? 13.414 8.845 20.025 1.00 80.00 278 SER A N 1
ATOM 2111 C CA . SER A 1 278 ? 13.655 9.622 18.816 1.00 80.00 278 SER A CA 1
ATOM 2112 C C . SER A 1 278 ? 13.280 11.090 19.005 1.00 80.00 278 SER A C 1
ATOM 2114 O O . SER A 1 278 ? 12.150 11.422 19.370 1.00 80.00 278 SER A O 1
ATOM 2116 N N . ALA A 1 279 ? 14.217 11.988 18.683 1.00 77.31 279 ALA A N 1
ATOM 2117 C CA . ALA A 1 279 ? 13.950 13.426 18.640 1.00 77.31 279 ALA A CA 1
ATOM 2118 C C . ALA A 1 279 ? 12.843 13.777 17.630 1.00 77.31 279 ALA A C 1
ATOM 2120 O O . ALA A 1 279 ? 12.093 14.720 17.853 1.00 77.31 279 ALA A O 1
ATOM 2121 N N . PHE A 1 280 ? 12.684 12.961 16.582 1.00 81.31 280 PHE A N 1
ATOM 2122 C CA . PHE A 1 280 ? 11.677 13.137 15.535 1.00 81.31 280 PHE A CA 1
ATOM 2123 C C . PHE A 1 280 ? 10.237 13.168 16.070 1.00 81.31 280 PHE A C 1
ATOM 2125 O O . PHE A 1 280 ? 9.391 13.859 15.512 1.00 81.31 280 PHE A O 1
ATOM 2132 N N . LEU A 1 281 ? 9.950 12.433 17.151 1.00 78.25 281 LEU A N 1
ATOM 2133 C CA . LEU A 1 281 ? 8.607 12.344 17.731 1.00 78.25 281 LEU A CA 1
ATOM 2134 C C . LEU A 1 281 ? 8.355 13.343 18.870 1.00 78.25 281 LEU A C 1
ATOM 2136 O O . LEU A 1 281 ? 7.230 13.393 19.377 1.00 78.25 281 LEU A O 1
ATOM 2140 N N . ARG A 1 282 ? 9.369 14.112 19.295 1.00 73.50 282 ARG A N 1
ATOM 2141 C CA . ARG A 1 282 ? 9.252 15.029 20.438 1.00 73.50 282 ARG A CA 1
ATOM 2142 C C . ARG A 1 282 ? 8.218 16.118 20.182 1.00 73.50 282 ARG A C 1
ATOM 2144 O O . ARG A 1 282 ? 8.006 16.557 19.052 1.00 73.50 282 ARG A O 1
ATOM 2151 N N . SER A 1 283 ? 7.569 16.543 21.262 1.00 63.81 283 SER A N 1
ATOM 2152 C CA . SER A 1 283 ? 6.611 17.646 21.211 1.00 63.81 283 SER A CA 1
ATOM 2153 C C . SER A 1 283 ? 7.335 18.976 20.957 1.00 63.81 283 SER A C 1
ATOM 2155 O O . SER A 1 283 ? 8.431 19.163 21.494 1.00 63.81 283 SER A O 1
ATOM 2157 N N . PRO A 1 284 ? 6.719 19.941 20.244 1.00 58.34 284 PRO A N 1
ATOM 2158 C CA . PRO A 1 284 ? 7.261 21.299 20.108 1.00 58.34 284 PRO A CA 1
ATOM 2159 C C . PRO A 1 284 ? 7.573 21.960 21.457 1.00 58.34 284 PRO A C 1
ATOM 2161 O O . PRO A 1 284 ? 8.522 22.729 21.575 1.00 58.34 284 PRO A O 1
ATOM 2164 N N . LEU A 1 285 ? 6.818 21.610 22.507 1.00 55.41 285 LEU A N 1
ATOM 2165 C CA . LEU A 1 285 ? 7.010 22.121 23.870 1.00 55.41 285 LEU A CA 1
ATOM 2166 C C . LEU A 1 285 ? 8.308 21.632 24.537 1.00 55.41 285 LEU A C 1
ATOM 2168 O O . LEU A 1 285 ? 8.729 22.189 25.551 1.00 55.41 285 LEU A O 1
ATOM 2172 N N . GLU A 1 286 ? 8.929 20.581 24.002 1.00 56.50 286 GLU A N 1
ATOM 2173 C CA . GLU A 1 286 ? 10.132 19.946 24.551 1.00 56.50 286 GLU A CA 1
ATOM 2174 C C . GLU A 1 286 ? 11.411 20.372 23.824 1.00 56.50 286 GLU A C 1
ATOM 2176 O O . GLU A 1 286 ? 12.516 20.051 24.276 1.00 56.50 286 GLU A O 1
ATOM 2181 N N . LEU A 1 287 ? 11.277 21.102 22.715 1.00 56.16 287 LEU A N 1
ATOM 2182 C CA . LEU A 1 287 ? 12.403 21.527 21.901 1.00 56.16 287 LEU A CA 1
ATOM 2183 C C . LEU A 1 287 ? 13.098 22.770 22.460 1.00 56.16 287 LEU A C 1
ATOM 2185 O O . LEU A 1 287 ? 12.486 23.689 23.006 1.00 56.16 287 LEU A O 1
ATOM 2189 N N . ARG A 1 288 ? 14.419 22.820 22.270 1.00 49.00 288 ARG A N 1
ATOM 2190 C CA . ARG A 1 288 ? 15.242 24.010 22.505 1.00 49.00 288 ARG A CA 1
ATOM 2191 C C . ARG A 1 288 ? 15.895 24.423 21.191 1.00 49.00 288 ARG A C 1
ATOM 2193 O O . ARG A 1 288 ? 16.884 23.821 20.806 1.00 49.00 288 ARG A O 1
ATOM 2200 N N . GLY A 1 289 ? 15.382 25.488 20.574 1.00 45.19 289 GLY A N 1
ATOM 2201 C CA . GLY A 1 289 ? 15.996 26.156 19.422 1.00 45.19 289 GLY A CA 1
ATOM 2202 C C . GLY A 1 289 ? 15.835 25.421 18.085 1.00 45.19 289 GLY A C 1
ATOM 2203 O O . GLY A 1 289 ? 16.503 24.429 17.849 1.00 45.19 289 GLY A O 1
ATOM 2204 N N . GLY A 1 290 ? 15.005 25.966 17.190 1.00 51.38 290 GLY A N 1
ATOM 2205 C CA . GLY A 1 290 ? 15.067 25.769 15.729 1.00 51.38 290 GLY A CA 1
ATOM 2206 C C . GLY A 1 290 ? 14.862 24.363 15.142 1.00 51.38 290 GLY A C 1
ATOM 2207 O O . GLY A 1 290 ? 14.878 24.246 13.922 1.00 51.38 290 GLY A O 1
ATOM 2208 N N . GLU A 1 291 ? 14.696 23.313 15.945 1.00 56.09 291 GLU A N 1
ATOM 2209 C CA . GLU A 1 291 ? 14.445 21.951 15.454 1.00 56.09 291 GLU A CA 1
ATOM 2210 C C . GLU A 1 291 ? 13.007 21.828 14.903 1.00 56.09 291 GLU A C 1
ATOM 2212 O O . GLU A 1 291 ? 12.052 22.201 15.577 1.00 56.09 291 GLU A O 1
ATOM 2217 N N . GLU A 1 292 ? 12.834 21.310 13.680 1.00 59.25 292 GLU A N 1
ATOM 2218 C CA . GLU A 1 292 ? 11.501 21.024 13.123 1.00 59.25 292 GLU A CA 1
ATOM 2219 C C . GLU A 1 292 ? 10.882 19.797 13.803 1.00 59.25 292 GLU A C 1
ATOM 2221 O O . GLU A 1 292 ? 11.467 18.707 13.788 1.00 59.25 292 GLU A O 1
ATOM 2226 N N . THR A 1 293 ? 9.661 19.928 14.324 1.00 71.38 293 THR A N 1
ATOM 2227 C CA . THR A 1 293 ? 8.903 18.767 14.807 1.00 71.38 293 THR A CA 1
ATOM 2228 C C . THR A 1 293 ? 8.092 18.102 13.707 1.00 71.38 293 THR A C 1
ATOM 2230 O O . THR A 1 293 ? 7.691 18.706 12.716 1.00 71.38 293 THR A O 1
ATOM 2233 N N . VAL A 1 294 ? 7.749 16.833 13.926 1.00 81.06 294 VAL A N 1
ATOM 2234 C CA . VAL A 1 294 ? 6.731 16.140 13.126 1.00 81.06 294 VAL A CA 1
ATOM 2235 C C . VAL A 1 294 ? 5.315 16.713 13.348 1.00 81.06 294 VAL A C 1
ATOM 2237 O O . VAL A 1 294 ? 4.402 16.406 12.585 1.00 81.06 294 VAL A O 1
ATOM 2240 N N . TRP A 1 295 ? 5.115 17.553 14.371 1.00 85.31 295 TRP A N 1
ATOM 2241 C CA . TRP A 1 295 ? 3.815 18.103 14.776 1.00 85.31 295 TRP A CA 1
ATOM 2242 C C . TRP A 1 295 ? 3.597 19.552 14.324 1.00 85.31 295 TRP A C 1
ATOM 2244 O O . TRP A 1 295 ? 2.593 20.161 14.681 1.00 85.31 295 TRP A O 1
ATOM 2254 N N . GLU A 1 296 ? 4.500 20.082 13.506 1.00 84.75 296 GLU A N 1
ATOM 2255 C CA . GLU A 1 296 ? 4.335 21.352 12.808 1.00 84.75 296 GLU A CA 1
ATOM 2256 C C . GLU A 1 296 ? 3.994 21.092 11.341 1.00 84.75 296 GLU A C 1
ATOM 2258 O O . GLU A 1 296 ? 4.628 20.283 10.657 1.00 84.75 296 GLU A O 1
ATOM 2263 N N . LEU A 1 297 ? 2.948 21.765 10.859 1.00 86.94 297 LEU A N 1
ATOM 2264 C CA . LEU A 1 297 ? 2.567 21.708 9.452 1.00 86.94 297 LEU A CA 1
ATOM 2265 C C . LEU A 1 297 ? 3.310 22.786 8.661 1.00 86.94 297 LEU A C 1
ATOM 2267 O O . LEU A 1 297 ? 3.489 23.906 9.141 1.00 86.94 297 LEU A O 1
ATOM 2271 N N . SER A 1 298 ? 3.686 22.459 7.421 1.00 85.31 298 SER A N 1
ATOM 2272 C CA . SER A 1 298 ? 4.307 23.411 6.488 1.00 85.31 298 SER A CA 1
ATOM 2273 C C . SER A 1 298 ? 3.474 24.690 6.344 1.00 85.31 298 SER A C 1
ATOM 2275 O O . SER A 1 298 ? 2.244 24.641 6.311 1.00 85.31 298 SER A O 1
ATOM 2277 N N . ALA A 1 299 ? 4.140 25.834 6.169 1.00 86.19 299 ALA A N 1
ATOM 2278 C CA . ALA A 1 299 ? 3.488 27.126 5.941 1.00 86.19 299 ALA A CA 1
ATOM 2279 C C . ALA A 1 299 ? 2.583 27.152 4.692 1.00 86.19 299 ALA A C 1
ATOM 2281 O O . ALA A 1 299 ? 1.714 28.015 4.597 1.00 86.19 299 ALA A O 1
ATOM 2282 N N . GLN A 1 300 ? 2.772 26.206 3.763 1.00 85.19 300 GLN A N 1
ATOM 2283 C CA . GLN A 1 300 ? 1.932 26.034 2.574 1.00 85.19 300 GLN A CA 1
ATOM 2284 C C . GLN A 1 300 ? 0.555 25.422 2.874 1.00 85.19 300 GLN A C 1
ATOM 2286 O O . GLN A 1 300 ? -0.323 25.447 2.018 1.00 85.19 300 GLN A O 1
ATOM 2291 N N . VAL A 1 301 ? 0.354 24.846 4.063 1.00 88.00 301 VAL A N 1
ATOM 2292 C CA . VAL A 1 301 ? -0.961 24.351 4.482 1.00 88.00 301 VAL A CA 1
ATOM 2293 C C . VAL A 1 301 ? -1.846 25.535 4.858 1.00 88.00 301 VAL A C 1
ATOM 2295 O O . VAL A 1 301 ? -1.404 26.465 5.548 1.00 88.00 301 VAL A O 1
ATOM 2298 N N . ASP A 1 302 ? -3.111 25.467 4.436 1.00 89.38 302 ASP A N 1
ATOM 2299 C CA . ASP A 1 302 ? -4.119 26.484 4.712 1.00 89.38 302 ASP A CA 1
ATOM 2300 C C . ASP A 1 302 ? -4.114 26.900 6.205 1.00 89.38 302 ASP A C 1
ATOM 2302 O O . ASP A 1 302 ? -4.117 26.039 7.097 1.00 89.38 302 ASP A O 1
ATOM 2306 N N . PRO A 1 303 ? -4.102 28.211 6.524 1.00 91.62 303 PRO A N 1
ATOM 2307 C CA . PRO A 1 303 ? -4.020 28.681 7.904 1.00 91.62 303 PRO A CA 1
ATOM 2308 C C . PRO A 1 303 ? -5.137 28.174 8.822 1.00 91.62 303 PRO A C 1
ATOM 2310 O O . PRO A 1 303 ? -4.915 28.055 10.027 1.00 91.62 303 PRO A O 1
ATOM 2313 N N . LYS A 1 304 ? -6.338 27.895 8.298 1.00 92.44 304 LYS A N 1
ATOM 2314 C CA . LYS A 1 304 ? -7.432 27.303 9.077 1.00 92.44 304 LYS A CA 1
ATOM 2315 C C . LYS A 1 304 ? -7.104 25.853 9.425 1.00 92.44 304 LYS A C 1
ATOM 2317 O O . LYS A 1 304 ? -7.196 25.502 10.597 1.00 92.44 304 LYS A O 1
ATOM 2322 N N . ARG A 1 305 ? -6.646 25.052 8.458 1.00 93.50 305 ARG A N 1
ATOM 2323 C CA . ARG A 1 305 ? -6.219 23.659 8.694 1.00 93.50 305 ARG A CA 1
ATOM 2324 C C . ARG A 1 305 ? -5.045 23.558 9.661 1.00 93.50 305 ARG A C 1
ATOM 2326 O O . ARG A 1 305 ? -5.026 22.671 10.507 1.00 93.50 305 ARG A O 1
ATOM 2333 N N . ARG A 1 306 ? -4.094 24.496 9.599 1.00 93.19 306 ARG A N 1
ATOM 2334 C CA . ARG A 1 306 ? -2.998 24.568 10.580 1.00 93.19 306 ARG A CA 1
ATOM 2335 C C . ARG A 1 306 ? -3.508 24.798 11.998 1.00 93.19 306 ARG A C 1
ATOM 2337 O O . ARG A 1 306 ? -3.120 24.050 12.888 1.00 93.19 306 ARG A O 1
ATOM 2344 N N . ARG A 1 307 ? -4.433 25.745 12.194 1.00 93.00 307 ARG A N 1
ATOM 2345 C CA . ARG A 1 307 ? -5.076 25.957 13.504 1.00 93.00 307 ARG A CA 1
ATOM 2346 C C . ARG A 1 307 ? -5.841 24.719 13.978 1.00 93.00 307 ARG A C 1
ATOM 2348 O O . ARG A 1 307 ? -5.672 24.313 15.120 1.00 93.00 307 ARG A O 1
ATOM 2355 N N . GLU A 1 308 ? -6.618 24.080 13.098 1.00 93.06 308 GLU A N 1
ATOM 2356 C CA . GLU A 1 308 ? -7.315 22.822 13.418 1.00 93.06 308 GLU A CA 1
ATOM 2357 C C . GLU A 1 308 ? -6.324 21.728 13.865 1.00 93.06 308 GLU A C 1
ATOM 2359 O O . GLU A 1 308 ? -6.573 21.019 14.840 1.00 93.06 308 GLU A O 1
ATOM 2364 N N . PHE A 1 309 ? -5.168 21.607 13.205 1.00 91.62 309 PHE A N 1
ATOM 2365 C CA . PHE A 1 309 ? -4.128 20.653 13.597 1.00 91.62 309 PHE A CA 1
ATOM 2366 C C . PHE A 1 309 ? -3.465 21.003 14.935 1.00 91.62 309 PHE A C 1
ATOM 2368 O O . PHE A 1 309 ? -3.283 20.125 15.779 1.00 91.62 309 PHE A O 1
ATOM 2375 N N . GLU A 1 310 ? -3.130 22.275 15.159 1.00 89.56 310 GLU A N 1
ATOM 2376 C CA . GLU A 1 310 ? -2.562 22.770 16.421 1.00 89.56 310 GLU A CA 1
ATOM 2377 C C . GLU A 1 310 ? -3.496 22.487 17.609 1.00 89.56 310 GLU A C 1
ATOM 2379 O O . GLU A 1 310 ? -3.043 22.074 18.684 1.00 89.56 310 GLU A O 1
ATOM 2384 N N . GLU A 1 311 ? -4.808 22.634 17.412 1.00 90.38 311 GLU A N 1
ATOM 2385 C CA . GLU A 1 311 ? -5.829 22.270 18.397 1.00 90.38 311 GLU A CA 1
ATOM 2386 C C . GLU A 1 311 ? -5.832 20.761 18.686 1.00 90.38 311 GLU A C 1
ATOM 2388 O O . GLU A 1 311 ? -5.872 20.359 19.855 1.00 90.38 311 GLU A O 1
ATOM 2393 N N . ILE A 1 312 ? -5.724 19.913 17.653 1.00 88.94 312 ILE A N 1
ATOM 2394 C CA . ILE A 1 312 ? -5.624 18.453 17.808 1.00 88.94 312 ILE A CA 1
ATOM 2395 C C . ILE A 1 312 ? -4.372 18.077 18.616 1.00 88.94 312 ILE A C 1
ATOM 2397 O O . ILE A 1 312 ? -4.470 17.331 19.598 1.00 88.94 312 ILE A O 1
ATOM 2401 N N . VAL A 1 313 ? -3.205 18.612 18.246 1.00 85.44 313 VAL A N 1
ATOM 2402 C CA . VAL A 1 313 ? -1.925 18.361 18.934 1.00 85.44 313 VAL A CA 1
ATOM 2403 C C . VAL A 1 313 ? -2.002 18.799 20.400 1.00 85.44 313 VAL A C 1
ATOM 2405 O O . VAL A 1 313 ? -1.605 18.052 21.303 1.00 85.44 313 VAL A O 1
ATOM 2408 N N . SER A 1 314 ? -2.575 19.976 20.659 1.00 83.19 314 SER A N 1
ATOM 2409 C CA . SER A 1 314 ? -2.759 20.512 22.013 1.00 83.19 314 SER A CA 1
ATOM 2410 C C . SER A 1 314 ? -3.695 19.639 22.852 1.00 83.19 314 SER A C 1
ATOM 2412 O O . SER A 1 314 ? -3.390 19.315 24.004 1.00 83.19 314 SER A O 1
ATOM 2414 N N . ALA A 1 315 ? -4.814 19.190 22.278 1.00 80.94 315 ALA A N 1
ATOM 2415 C CA . ALA A 1 315 ? -5.777 18.329 22.960 1.00 80.94 315 ALA A CA 1
ATOM 2416 C C . ALA A 1 315 ? -5.173 16.968 23.343 1.00 80.94 315 ALA A C 1
ATOM 2418 O O . ALA A 1 315 ? -5.409 16.467 24.449 1.00 80.94 315 ALA A O 1
ATOM 2419 N N . VAL A 1 316 ? -4.374 16.370 22.456 1.00 76.25 316 VAL A N 1
ATOM 2420 C CA . VAL A 1 316 ? -3.684 15.098 22.722 1.00 76.25 316 VAL A CA 1
ATOM 2421 C C . VAL A 1 316 ? -2.601 15.267 23.790 1.00 76.25 316 VAL A C 1
ATOM 2423 O O . VAL A 1 316 ? -2.528 14.456 24.719 1.00 76.25 316 VAL A O 1
ATOM 2426 N N . SER A 1 317 ? -1.831 16.355 23.727 1.00 71.00 317 SER A N 1
ATOM 2427 C CA . SER A 1 317 ? -0.801 16.678 24.723 1.00 71.00 317 SER A CA 1
ATOM 2428 C C . SER A 1 317 ? -1.399 16.859 26.126 1.00 71.00 317 SER A C 1
ATOM 2430 O O . SER A 1 317 ? -0.924 16.262 27.095 1.00 71.00 317 SER A O 1
ATOM 2432 N N . ASN A 1 318 ? -2.513 17.589 26.242 1.00 69.00 318 ASN A N 1
ATOM 2433 C CA . ASN A 1 318 ? -3.200 17.809 27.519 1.00 69.00 318 ASN A CA 1
ATOM 2434 C C . ASN A 1 318 ? -3.777 16.514 28.120 1.00 69.00 318 ASN A C 1
ATOM 2436 O O . ASN A 1 318 ? -3.652 16.281 29.325 1.00 69.00 318 ASN A O 1
ATOM 2440 N N . LYS A 1 319 ? -4.357 15.626 27.296 1.00 65.56 319 LYS A N 1
ATOM 2441 C CA . LYS A 1 319 ? -4.834 14.303 27.751 1.00 65.56 319 LYS A CA 1
ATOM 2442 C C . LYS A 1 319 ? -3.700 13.437 28.307 1.00 65.56 319 LYS A C 1
ATOM 2444 O O . LYS A 1 319 ? -3.900 12.744 29.306 1.00 65.56 319 LYS A O 1
ATOM 2449 N N . SER A 1 320 ? -2.517 13.489 27.692 1.00 59.91 320 SER A N 1
ATOM 2450 C CA . SER A 1 320 ? -1.327 12.779 28.181 1.00 59.91 320 SER A CA 1
ATOM 2451 C C . SER A 1 320 ? -0.911 13.277 29.572 1.00 59.91 320 SER A C 1
ATOM 2453 O O . SER A 1 320 ? -0.697 12.466 30.475 1.00 59.91 320 SER A O 1
ATOM 2455 N N . ASN A 1 321 ? -0.906 14.598 29.785 1.00 55.62 321 ASN A N 1
ATOM 2456 C CA . ASN A 1 321 ? -0.546 15.212 31.068 1.00 55.62 321 ASN A CA 1
ATOM 2457 C C . ASN A 1 321 ? -1.491 14.812 32.214 1.00 55.62 321 ASN A C 1
ATOM 2459 O O . ASN A 1 321 ? -1.026 14.474 33.302 1.00 55.62 321 ASN A O 1
ATOM 2463 N N . HIS A 1 322 ? -2.807 14.782 31.975 1.00 54.41 322 HIS A N 1
ATOM 2464 C CA . HIS A 1 322 ? -3.789 14.359 32.985 1.00 54.41 322 HIS A CA 1
ATOM 2465 C C . HIS A 1 322 ? -3.690 12.870 33.358 1.00 54.41 322 HIS A C 1
ATOM 2467 O O . HIS A 1 322 ? -3.959 12.478 34.496 1.00 54.41 322 HIS A O 1
ATOM 2473 N N . ARG A 1 323 ? -3.306 12.013 32.408 1.00 51.41 323 ARG A N 1
ATOM 2474 C CA . ARG A 1 323 ? -3.143 10.573 32.654 1.00 51.41 323 ARG A CA 1
ATOM 2475 C C . ARG A 1 323 ? -1.813 10.256 33.349 1.00 51.41 323 ARG A C 1
ATOM 2477 O O . ARG A 1 323 ? -1.752 9.329 34.148 1.00 51.41 323 ARG A O 1
ATOM 2484 N N . ALA A 1 324 ? -0.772 11.053 33.102 1.00 50.59 324 ALA A N 1
ATOM 2485 C CA . ALA A 1 324 ? 0.498 10.965 33.821 1.00 50.59 324 ALA A CA 1
ATOM 2486 C C . ALA A 1 324 ? 0.377 11.414 35.290 1.00 50.59 324 ALA A C 1
ATOM 2488 O O . ALA A 1 324 ? 0.970 10.793 36.168 1.00 50.59 324 ALA A O 1
ATOM 2489 N N . SER A 1 325 ? -0.425 12.447 35.575 1.00 50.66 325 SER A N 1
ATOM 2490 C CA . SER A 1 325 ? -0.633 12.954 36.941 1.00 50.66 325 SER A CA 1
ATOM 2491 C C . SER A 1 325 ? -1.550 12.087 37.815 1.00 50.66 325 SER A C 1
ATOM 2493 O O . SER A 1 325 ? -1.590 12.285 39.027 1.00 50.66 325 SER A O 1
ATOM 2495 N N . SER A 1 326 ? -2.2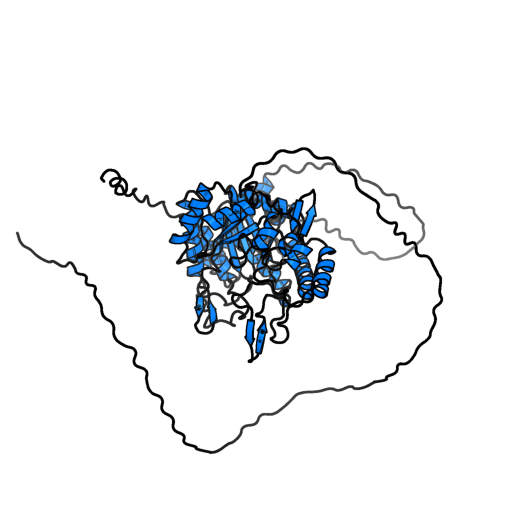64 11.123 37.227 1.00 45.06 326 SER A N 1
ATOM 2496 C CA . SER A 1 326 ? -3.166 10.190 37.925 1.00 45.06 326 SER A CA 1
ATOM 2497 C C . SER A 1 326 ? -2.558 8.804 38.183 1.00 45.06 326 SER A C 1
ATOM 2499 O O . SER A 1 326 ? -3.197 7.965 38.819 1.00 45.06 326 SER A O 1
ATOM 2501 N N . LEU A 1 327 ? -1.324 8.549 37.733 1.00 37.72 327 LEU A N 1
ATOM 2502 C CA . LEU A 1 327 ? -0.590 7.327 38.064 1.00 37.72 327 LEU A CA 1
ATOM 2503 C C . LEU A 1 327 ? -0.009 7.431 39.488 1.00 37.72 327 LEU A C 1
ATOM 2505 O O . LEU A 1 327 ? 0.626 8.440 39.806 1.00 37.72 327 LEU A O 1
ATOM 2509 N N . PRO A 1 328 ? -0.177 6.411 40.355 1.00 35.81 328 PRO A N 1
ATOM 2510 C CA . PRO A 1 328 ? 0.473 6.404 41.661 1.00 35.81 328 PRO A CA 1
ATOM 2511 C C . PRO A 1 328 ? 2.001 6.434 41.480 1.00 35.81 328 PRO A C 1
ATOM 2513 O O . PRO A 1 328 ? 2.512 5.834 40.528 1.00 35.81 328 PRO A O 1
ATOM 2516 N N . PRO A 1 329 ? 2.754 7.117 42.365 1.00 38.38 329 PRO A N 1
ATOM 2517 C CA . PRO A 1 329 ? 4.207 7.150 42.274 1.00 38.38 329 PRO A CA 1
ATOM 2518 C C . PRO A 1 329 ? 4.751 5.720 42.280 1.00 38.38 329 PRO A C 1
ATOM 2520 O O . PRO A 1 329 ? 4.400 4.914 43.142 1.00 38.38 329 PRO A O 1
ATOM 2523 N N . ALA A 1 330 ? 5.587 5.400 41.290 1.00 38.09 330 ALA A N 1
ATOM 2524 C CA . ALA A 1 330 ? 6.190 4.083 41.158 1.00 38.09 330 ALA A CA 1
ATOM 2525 C C . ALA A 1 330 ? 6.941 3.724 42.450 1.00 38.09 330 ALA A C 1
ATOM 2527 O O . ALA A 1 330 ? 7.887 4.412 42.838 1.00 38.09 330 ALA A O 1
ATOM 2528 N N . ALA A 1 331 ? 6.514 2.647 43.113 1.00 33.28 331 ALA A N 1
ATOM 2529 C CA . ALA A 1 331 ? 7.216 2.097 44.261 1.00 33.28 331 ALA A CA 1
ATOM 2530 C C . ALA A 1 331 ? 8.628 1.681 43.827 1.00 33.28 331 ALA A C 1
ATOM 2532 O O . ALA A 1 331 ? 8.808 0.819 42.964 1.00 33.28 331 ALA A O 1
ATOM 2533 N N . SER A 1 332 ? 9.639 2.313 44.418 1.00 34.72 332 SER A N 1
ATOM 2534 C CA . SER A 1 332 ? 11.041 1.955 44.239 1.00 34.72 332 SER A CA 1
ATOM 2535 C C . SER A 1 332 ? 11.275 0.535 44.759 1.00 34.72 332 SER A C 1
ATOM 2537 O O . SER A 1 332 ? 11.398 0.325 45.965 1.00 34.72 332 SER A O 1
ATOM 2539 N N . SER A 1 333 ? 11.326 -0.442 43.859 1.00 30.92 333 SER A N 1
ATOM 2540 C CA . SER A 1 333 ? 11.797 -1.789 44.189 1.00 30.92 333 SER A CA 1
ATOM 2541 C C . SER A 1 333 ? 13.332 -1.811 44.142 1.00 30.92 333 SER A C 1
ATOM 2543 O O . SER A 1 333 ? 13.908 -1.264 43.196 1.00 30.92 333 SER A O 1
ATOM 2545 N N . PRO A 1 334 ? 14.024 -2.399 45.133 1.00 34.62 334 PRO A N 1
ATOM 2546 C CA . PRO A 1 334 ? 15.480 -2.458 45.142 1.00 34.62 334 PRO A CA 1
ATOM 2547 C C . PRO A 1 334 ? 15.961 -3.519 44.144 1.00 34.62 334 PRO A C 1
ATOM 2549 O O . PRO A 1 334 ? 15.667 -4.703 44.289 1.00 34.62 334 PRO A O 1
ATOM 2552 N N . HIS A 1 335 ? 16.708 -3.107 43.120 1.00 33.31 335 HIS A N 1
ATOM 2553 C CA . HIS A 1 335 ? 17.431 -4.047 42.263 1.00 33.31 335 HIS A CA 1
ATOM 2554 C C . HIS A 1 335 ? 18.619 -4.661 43.033 1.00 33.31 335 HIS A C 1
ATOM 2556 O O . HIS A 1 335 ? 19.354 -3.916 43.688 1.00 33.31 335 HIS A O 1
ATOM 2562 N N . PRO A 1 336 ? 18.859 -5.983 42.941 1.00 32.47 336 PRO A N 1
ATOM 2563 C CA . PRO A 1 336 ? 20.049 -6.604 43.510 1.00 32.47 336 PRO A CA 1
ATOM 2564 C C . PRO A 1 336 ? 21.291 -6.211 42.696 1.00 32.47 336 PRO A C 1
ATOM 2566 O O . PRO A 1 336 ? 21.336 -6.378 41.477 1.00 32.47 336 PRO A O 1
ATOM 2569 N N . GLN A 1 337 ? 22.302 -5.671 43.378 1.00 29.98 337 GLN A N 1
ATOM 2570 C CA . GLN A 1 337 ? 23.604 -5.355 42.793 1.00 29.98 337 GLN A CA 1
ATOM 2571 C C . GLN A 1 337 ? 24.402 -6.649 42.587 1.00 29.98 337 GLN A C 1
ATOM 2573 O O . GLN A 1 337 ? 24.808 -7.289 43.555 1.00 29.98 337 GLN A O 1
ATOM 2578 N N . TYR A 1 338 ? 24.664 -7.019 41.334 1.00 29.14 338 TYR A N 1
ATOM 2579 C CA . TYR A 1 338 ? 25.700 -7.999 41.009 1.00 29.14 338 TYR A CA 1
ATOM 2580 C C . TYR A 1 338 ? 27.050 -7.281 40.908 1.00 29.14 338 TYR A C 1
ATOM 2582 O O . TYR A 1 338 ? 27.250 -6.430 40.042 1.00 29.14 338 TYR A O 1
ATOM 2590 N N . SER A 1 339 ? 27.962 -7.613 41.822 1.00 27.80 339 SER A N 1
ATOM 2591 C CA . SER A 1 339 ? 29.344 -7.129 41.849 1.00 27.80 339 SER A CA 1
ATOM 2592 C C . SER A 1 339 ? 30.240 -8.107 41.086 1.00 27.80 339 SER A C 1
ATOM 2594 O O . SER A 1 339 ? 30.349 -9.269 41.474 1.00 27.80 339 SER A O 1
ATOM 2596 N N . PHE A 1 340 ? 30.880 -7.650 40.008 1.00 29.94 340 PHE A N 1
ATOM 2597 C CA . PHE A 1 340 ? 32.000 -8.360 39.389 1.00 29.94 340 PHE A CA 1
ATOM 2598 C C . PHE A 1 340 ? 33.306 -7.810 39.967 1.00 29.94 340 PHE A C 1
ATOM 2600 O O . PHE A 1 340 ? 33.606 -6.625 39.830 1.00 29.94 340 PHE A O 1
ATOM 2607 N N . ALA A 1 341 ? 34.078 -8.675 40.622 1.00 28.73 341 ALA A N 1
ATOM 2608 C CA . ALA A 1 341 ? 35.413 -8.359 41.107 1.00 28.73 341 ALA A CA 1
ATOM 2609 C C . ALA A 1 341 ? 36.434 -8.495 39.964 1.00 28.73 341 ALA A C 1
ATOM 2611 O O . ALA A 1 341 ? 36.581 -9.570 39.387 1.00 28.73 341 ALA A O 1
ATOM 2612 N N . THR A 1 342 ? 37.169 -7.422 39.670 1.00 31.64 342 THR A N 1
ATOM 2613 C CA . THR A 1 342 ? 38.390 -7.453 38.843 1.00 31.64 342 THR A CA 1
ATOM 2614 C C . THR A 1 342 ? 39.629 -7.303 39.734 1.00 31.64 342 THR A C 1
ATOM 2616 O O . THR A 1 342 ? 39.604 -6.446 40.622 1.00 31.64 342 THR A O 1
ATOM 2619 N N . PRO A 1 343 ? 40.714 -8.082 39.530 1.00 33.78 343 PRO A N 1
ATOM 2620 C CA . PRO A 1 343 ? 41.917 -7.996 40.356 1.00 33.78 343 PRO A CA 1
ATOM 2621 C C . PRO A 1 343 ? 42.806 -6.801 39.990 1.00 33.78 343 PRO A C 1
ATOM 2623 O O . PRO A 1 343 ? 42.901 -6.390 38.835 1.00 33.78 343 PRO A O 1
ATOM 2626 N N . THR A 1 344 ? 43.476 -6.279 41.010 1.00 34.16 344 THR A N 1
ATOM 2627 C CA . THR A 1 344 ? 44.365 -5.115 41.038 1.00 34.16 344 THR A CA 1
ATOM 2628 C C . THR A 1 344 ? 45.815 -5.432 40.646 1.00 34.16 344 THR A C 1
ATOM 2630 O O . THR A 1 344 ? 46.336 -6.495 40.971 1.00 34.16 344 THR A O 1
ATOM 2633 N N . ALA A 1 345 ? 46.510 -4.448 40.058 1.00 32.53 345 ALA A N 1
ATOM 2634 C CA . ALA A 1 345 ? 47.972 -4.303 40.117 1.00 32.53 345 ALA A CA 1
ATOM 2635 C C . ALA A 1 345 ? 48.368 -2.797 40.155 1.00 32.53 345 ALA A C 1
ATOM 2637 O O . ALA A 1 345 ? 47.583 -1.978 39.672 1.00 32.53 345 ALA A O 1
ATOM 2638 N N . PRO A 1 346 ? 49.518 -2.399 40.754 1.00 42.91 346 PRO A N 1
ATOM 2639 C CA . PRO A 1 346 ? 49.712 -1.053 41.325 1.00 42.91 346 PRO A CA 1
ATOM 2640 C C . PRO A 1 346 ? 50.802 -0.173 40.658 1.00 42.91 346 PRO A C 1
ATOM 2642 O O . PRO A 1 346 ? 51.792 -0.692 40.153 1.00 42.91 346 PRO A O 1
ATOM 2645 N N . GLY A 1 347 ? 50.691 1.163 40.802 1.00 31.28 347 GLY A N 1
ATOM 2646 C CA . GLY A 1 347 ? 51.833 2.116 40.842 1.00 31.28 347 GLY A CA 1
ATOM 2647 C C . GLY A 1 347 ? 51.815 3.331 39.875 1.00 31.28 347 GLY A C 1
ATOM 2648 O O . GLY A 1 347 ? 51.245 3.197 38.807 1.00 31.28 347 GLY A O 1
ATOM 2649 N N . PRO A 1 348 ? 52.405 4.510 40.219 1.00 41.59 348 PRO A N 1
ATOM 2650 C CA . PRO A 1 348 ? 51.811 5.866 40.028 1.00 41.59 348 PRO A CA 1
ATOM 2651 C C . PRO A 1 348 ? 52.734 6.887 39.273 1.00 41.59 348 PRO A C 1
ATOM 2653 O O . PRO A 1 348 ? 53.722 6.441 38.697 1.00 41.59 348 PRO A O 1
ATOM 2656 N N . PRO A 1 349 ? 52.599 8.245 39.374 1.00 48.16 349 PRO A N 1
ATOM 2657 C CA . PRO A 1 349 ? 51.444 9.175 39.316 1.00 48.16 349 PRO A CA 1
ATOM 2658 C C . PRO A 1 349 ? 51.592 10.313 38.247 1.00 48.16 349 PRO A C 1
ATOM 2660 O O . PRO A 1 349 ? 52.687 10.606 37.781 1.00 48.16 349 PRO A O 1
ATOM 2663 N N . SER A 1 350 ? 50.514 11.055 37.936 1.00 31.38 350 SER A N 1
ATOM 2664 C CA . SER A 1 350 ? 50.406 12.535 38.102 1.00 31.38 350 SER A CA 1
ATOM 2665 C C . SER A 1 350 ? 49.385 13.228 37.170 1.00 31.38 350 SER A C 1
ATOM 2667 O O . SER A 1 350 ? 49.273 12.923 35.990 1.00 31.38 350 SER A O 1
ATOM 2669 N N . ASN A 1 351 ? 48.677 14.191 37.776 1.00 31.03 351 ASN A N 1
ATOM 2670 C CA . ASN A 1 351 ? 48.082 15.430 37.250 1.00 31.03 351 ASN A CA 1
ATOM 2671 C C . ASN A 1 351 ? 47.170 15.409 36.008 1.00 31.03 351 ASN A C 1
ATOM 2673 O O . ASN A 1 351 ? 47.635 15.445 34.878 1.00 31.03 351 ASN A O 1
ATOM 2677 N N . ALA A 1 352 ? 45.866 15.607 36.229 1.00 31.39 352 ALA A N 1
ATOM 2678 C CA . ALA A 1 352 ? 45.211 16.909 36.018 1.00 31.39 352 ALA A CA 1
ATOM 2679 C C . ALA A 1 352 ? 43.704 16.794 36.300 1.00 31.39 352 ALA A C 1
ATOM 2681 O O . ALA A 1 352 ? 43.021 15.883 35.837 1.00 31.39 352 ALA A O 1
ATOM 2682 N N . ALA A 1 353 ? 43.194 17.735 37.089 1.00 33.88 353 ALA A N 1
ATOM 2683 C CA . ALA A 1 353 ? 41.788 17.867 37.417 1.00 33.88 353 ALA A CA 1
ATOM 2684 C C . ALA A 1 353 ? 40.966 18.228 36.170 1.00 33.88 353 ALA A C 1
ATOM 2686 O O . ALA A 1 353 ? 41.184 19.274 35.564 1.00 33.88 353 ALA A O 1
ATOM 2687 N N . VAL A 1 354 ? 39.974 17.400 35.836 1.00 31.42 354 VAL A N 1
ATOM 2688 C CA . VAL A 1 354 ? 38.844 17.809 34.996 1.00 31.42 354 VAL A CA 1
ATOM 2689 C C . VAL A 1 354 ? 37.570 17.489 35.759 1.00 31.42 354 VAL A C 1
ATOM 2691 O O . VAL A 1 354 ? 37.221 16.337 36.015 1.00 31.42 354 VAL A O 1
ATOM 2694 N N . THR A 1 355 ? 36.910 18.559 36.175 1.00 30.41 355 THR A N 1
ATOM 2695 C CA . THR A 1 355 ? 35.649 18.592 36.901 1.00 30.41 355 THR A CA 1
ATOM 2696 C C . THR A 1 355 ? 34.577 17.839 36.114 1.00 30.41 355 THR A C 1
ATOM 2698 O O . THR A 1 355 ? 34.092 18.300 35.084 1.00 30.41 355 THR A O 1
ATOM 2701 N N . ARG A 1 356 ? 34.200 16.654 36.598 1.00 27.27 356 ARG A N 1
ATOM 2702 C CA . ARG A 1 356 ? 33.083 15.866 36.076 1.00 27.27 356 ARG A CA 1
ATOM 2703 C C . ARG A 1 356 ? 31.791 16.431 36.660 1.00 27.27 356 ARG A C 1
ATOM 2705 O O . ARG A 1 356 ? 31.307 15.961 37.686 1.00 27.27 356 ARG A O 1
ATOM 2712 N N . THR A 1 357 ? 31.244 17.464 36.027 1.00 29.66 357 THR A N 1
ATOM 2713 C CA . THR A 1 357 ? 29.896 17.942 36.344 1.00 29.66 357 THR A CA 1
ATOM 2714 C C . THR A 1 357 ? 28.904 16.884 35.871 1.00 29.66 357 THR A C 1
ATOM 2716 O O . THR A 1 357 ? 28.595 16.767 34.687 1.00 29.66 357 THR A O 1
ATOM 2719 N N . LEU A 1 358 ? 28.452 16.059 36.813 1.00 30.06 358 LEU A N 1
ATOM 2720 C CA . LEU A 1 358 ? 27.335 15.143 36.648 1.00 30.06 358 LEU A CA 1
ATOM 2721 C C . LEU A 1 358 ? 26.087 15.961 36.293 1.00 30.06 358 LEU A C 1
ATOM 2723 O O . LEU A 1 358 ? 25.469 16.572 37.161 1.00 30.06 358 LEU A O 1
ATOM 2727 N N . PHE A 1 359 ? 25.694 15.961 35.019 1.00 30.06 359 PHE A N 1
ATOM 2728 C CA . PHE A 1 359 ? 24.339 16.334 34.619 1.00 30.06 359 PHE A CA 1
ATOM 2729 C C . PHE A 1 359 ? 23.380 15.206 35.026 1.00 30.06 359 PHE A C 1
ATOM 2731 O O . PHE A 1 359 ? 22.903 14.420 34.215 1.00 30.06 359 PHE A O 1
ATOM 2738 N N . THR A 1 360 ? 23.089 15.114 36.322 1.00 34.62 360 THR A N 1
ATOM 2739 C CA . THR A 1 360 ? 21.927 14.394 36.844 1.00 34.62 360 THR A CA 1
ATOM 2740 C C . THR A 1 360 ? 20.709 15.309 36.765 1.00 34.62 360 THR A C 1
ATOM 2742 O O . THR A 1 360 ? 20.202 15.821 37.758 1.00 34.62 360 THR A O 1
ATOM 2745 N N . ARG A 1 361 ? 20.194 15.511 35.554 1.00 29.30 361 ARG A N 1
ATOM 2746 C CA . ARG A 1 361 ? 18.798 15.914 35.373 1.00 29.30 361 ARG A CA 1
ATOM 2747 C C . ARG A 1 361 ? 18.138 14.895 34.465 1.00 29.30 361 ARG A C 1
ATOM 2749 O O . ARG A 1 361 ? 18.275 14.954 33.249 1.00 29.30 361 ARG A O 1
ATOM 2756 N N . ARG A 1 362 ? 17.436 13.942 35.086 1.00 32.12 362 ARG A N 1
ATOM 2757 C CA . ARG A 1 362 ? 16.410 13.159 34.393 1.00 32.12 362 ARG A CA 1
ATOM 2758 C C . ARG A 1 362 ? 15.458 14.161 33.726 1.00 32.12 362 ARG A C 1
ATOM 2760 O O . ARG A 1 362 ? 14.976 15.047 34.441 1.00 32.12 362 ARG A O 1
ATOM 2767 N N . PRO A 1 363 ? 15.204 14.075 32.411 1.00 35.59 363 PRO A N 1
ATOM 2768 C CA . PRO A 1 363 ? 14.137 14.862 31.822 1.00 35.59 363 PRO A CA 1
ATOM 2769 C C . PRO A 1 363 ? 12.815 14.471 32.509 1.00 35.59 363 PRO A C 1
ATOM 2771 O O . PRO A 1 363 ? 12.659 13.323 32.944 1.00 35.59 363 PRO A O 1
ATOM 2774 N N . PRO A 1 364 ? 11.895 15.426 32.702 1.00 36.28 364 PRO A N 1
ATOM 2775 C CA . PRO A 1 364 ? 10.636 15.166 33.381 1.00 36.28 364 PRO A CA 1
ATOM 2776 C C . PRO A 1 364 ? 9.817 14.129 32.587 1.00 36.28 364 PRO A C 1
ATOM 2778 O O . PRO A 1 364 ? 9.795 14.146 31.363 1.00 36.28 364 PRO A O 1
ATOM 2781 N N . LEU A 1 365 ? 9.155 13.217 33.306 1.00 40.59 365 LEU A N 1
ATOM 2782 C CA . LEU A 1 365 ? 8.347 12.066 32.847 1.00 40.59 365 LEU A CA 1
ATOM 2783 C C . LEU A 1 365 ? 7.096 12.424 31.998 1.00 40.59 365 LEU A C 1
ATOM 2785 O O . LEU A 1 365 ? 6.134 11.660 31.955 1.00 40.59 365 LEU A O 1
ATOM 2789 N N . PHE A 1 366 ? 7.067 13.581 31.338 1.00 39.97 366 PHE A N 1
ATOM 2790 C CA . PHE A 1 366 ? 5.840 14.222 30.846 1.00 39.97 366 PHE A CA 1
ATOM 2791 C C . PHE A 1 366 ? 5.442 13.900 29.390 1.00 39.97 366 PHE A C 1
ATOM 2793 O O . PHE A 1 366 ? 4.391 14.340 28.938 1.00 39.97 366 PHE A O 1
ATOM 2800 N N . ALA A 1 367 ? 6.174 13.031 28.687 1.00 42.62 367 ALA A N 1
ATOM 2801 C CA . ALA A 1 367 ? 5.906 12.683 27.280 1.00 42.62 367 ALA A CA 1
ATOM 2802 C C . ALA A 1 367 ? 5.293 11.275 27.059 1.00 42.62 367 ALA A C 1
ATOM 2804 O O . ALA A 1 367 ? 5.069 10.835 25.930 1.00 42.62 367 ALA A O 1
ATOM 2805 N N . GLY A 1 368 ? 5.071 10.516 28.138 1.00 40.12 368 GLY A N 1
ATOM 2806 C CA . GLY A 1 368 ? 5.127 9.048 28.098 1.00 40.12 368 GLY A CA 1
ATOM 2807 C C . GLY A 1 368 ? 4.047 8.311 27.296 1.00 40.12 368 GLY A C 1
ATOM 2808 O O . GLY A 1 368 ? 4.344 7.269 26.725 1.00 40.12 368 GLY A O 1
ATOM 2809 N N . LEU A 1 369 ? 2.807 8.798 27.216 1.00 43.00 369 LEU A N 1
ATOM 2810 C CA . LEU A 1 369 ? 1.698 7.968 26.710 1.00 43.00 369 LEU A CA 1
ATOM 2811 C C . LEU A 1 369 ? 1.509 8.026 25.192 1.00 43.00 369 LEU A C 1
ATOM 2813 O O . LEU A 1 369 ? 1.242 6.999 24.571 1.00 43.00 369 LEU A O 1
ATOM 2817 N N . PHE A 1 370 ? 1.701 9.195 24.584 1.00 44.75 370 PHE A N 1
ATOM 2818 C CA . PHE A 1 370 ? 1.640 9.337 23.129 1.00 44.75 370 PHE A CA 1
ATOM 2819 C C . PHE A 1 370 ? 2.845 8.662 22.450 1.00 44.75 370 PHE A C 1
ATOM 2821 O O . PHE A 1 370 ? 2.677 7.905 21.494 1.00 44.75 370 PHE A O 1
ATOM 2828 N N . LEU A 1 371 ? 4.045 8.822 23.026 1.00 47.91 371 LEU A N 1
ATOM 2829 C CA . LEU A 1 371 ? 5.268 8.140 22.584 1.00 47.91 371 LEU A CA 1
ATOM 2830 C C . LEU A 1 371 ? 5.185 6.617 22.753 1.00 47.91 371 LEU A C 1
ATOM 2832 O O . LEU A 1 371 ? 5.699 5.875 21.917 1.00 47.91 371 LEU A O 1
ATOM 2836 N N . GLN A 1 372 ? 4.510 6.116 23.793 1.00 43.28 372 GLN A N 1
ATOM 2837 C CA . GLN A 1 372 ? 4.355 4.678 24.017 1.00 43.28 372 GLN A CA 1
ATOM 2838 C C . GLN A 1 372 ? 3.403 4.018 23.005 1.00 43.28 372 GLN A C 1
ATOM 2840 O O . GLN A 1 372 ? 3.661 2.883 22.618 1.00 43.28 372 GLN A O 1
ATOM 2845 N N . GLU A 1 373 ? 2.367 4.714 22.523 1.00 44.31 373 GLU A N 1
ATOM 2846 C CA . GLU A 1 373 ? 1.427 4.199 21.510 1.00 44.31 373 GLU A CA 1
ATOM 2847 C C . GLU A 1 373 ? 1.898 4.422 20.062 1.00 44.31 373 GLU A C 1
ATOM 2849 O O . GLU A 1 373 ? 1.697 3.545 19.220 1.00 44.31 373 GLU A O 1
ATOM 2854 N N . ALA A 1 374 ? 2.570 5.542 19.765 1.00 46.12 374 ALA A N 1
ATOM 2855 C CA . ALA A 1 374 ? 3.199 5.777 18.462 1.00 46.12 374 ALA A CA 1
ATOM 2856 C C . ALA A 1 374 ? 4.353 4.791 18.196 1.00 46.12 374 ALA A C 1
ATOM 2858 O O . ALA A 1 374 ? 4.496 4.297 17.077 1.00 46.12 374 ALA A O 1
ATOM 2859 N N . SER A 1 375 ? 5.122 4.453 19.239 1.00 49.19 375 SER A N 1
ATOM 2860 C CA . SER A 1 375 ? 6.265 3.532 19.154 1.00 49.19 375 SER A CA 1
ATOM 2861 C C . SER A 1 375 ? 5.912 2.052 19.255 1.00 49.19 375 SER A C 1
ATOM 2863 O O . SER A 1 375 ? 6.714 1.228 18.829 1.00 49.19 375 SER A O 1
ATOM 2865 N N . ALA A 1 376 ? 4.763 1.676 19.836 1.00 45.97 376 ALA A N 1
ATOM 2866 C CA . ALA A 1 376 ? 4.550 0.279 20.219 1.00 45.97 376 ALA A CA 1
ATOM 2867 C C . ALA A 1 376 ? 4.570 -0.691 19.030 1.00 45.97 376 ALA A C 1
ATOM 2869 O O . ALA A 1 376 ? 4.906 -1.849 19.256 1.00 45.97 376 ALA A O 1
ATOM 2870 N N . LEU A 1 377 ? 4.260 -0.242 17.802 1.00 57.75 377 LEU A N 1
ATOM 2871 C CA . LEU A 1 377 ? 4.403 -1.059 16.583 1.00 57.75 377 LEU A CA 1
ATOM 2872 C C . LEU A 1 377 ? 4.847 -0.307 15.314 1.00 57.75 377 LEU A C 1
ATOM 2874 O O . LEU A 1 377 ? 4.882 -0.909 14.247 1.00 57.75 377 LEU A O 1
ATOM 2878 N N . GLY A 1 378 ? 5.211 0.976 15.404 1.00 75.19 378 GLY A N 1
ATOM 2879 C CA . GLY A 1 378 ? 5.740 1.730 14.262 1.00 75.19 378 GLY A CA 1
ATOM 2880 C C . GLY A 1 378 ? 4.841 1.735 13.010 1.00 75.19 378 GLY A C 1
ATOM 2881 O O . GLY A 1 378 ? 3.623 1.574 13.086 1.00 75.19 378 GLY A O 1
ATOM 2882 N N . CYS A 1 379 ? 5.446 2.002 11.855 1.00 90.62 379 CYS A N 1
ATOM 2883 C CA . CYS A 1 379 ? 4.827 1.948 10.532 1.00 90.62 379 CYS A CA 1
ATOM 2884 C C . CYS A 1 379 ? 5.177 0.599 9.891 1.00 90.62 379 CYS A C 1
ATOM 2886 O O . CYS A 1 379 ? 6.358 0.264 9.795 1.00 90.62 379 CYS A O 1
ATOM 2888 N N . PHE A 1 380 ? 4.178 -0.172 9.463 1.00 97.31 380 PHE A N 1
ATOM 2889 C CA . PHE A 1 380 ? 4.402 -1.463 8.809 1.00 97.31 380 PHE A CA 1
ATOM 2890 C C . PHE A 1 380 ? 4.772 -1.274 7.334 1.00 97.31 380 PHE A C 1
ATOM 2892 O O . PHE A 1 380 ? 4.133 -0.492 6.644 1.00 97.31 380 PHE A O 1
ATOM 2899 N N . ALA A 1 381 ? 5.760 -2.008 6.824 1.00 98.19 381 ALA A N 1
ATOM 2900 C CA . ALA A 1 381 ? 6.093 -2.020 5.393 1.00 98.19 381 ALA A CA 1
ATOM 2901 C C . ALA A 1 381 ? 5.135 -2.890 4.566 1.00 98.19 381 ALA A C 1
ATOM 2903 O O . ALA A 1 381 ? 4.725 -3.967 5.014 1.00 98.19 381 ALA A O 1
ATOM 2904 N N . SER A 1 382 ? 4.820 -2.433 3.355 1.00 98.75 382 SER A N 1
ATOM 2905 C CA . SER A 1 382 ? 3.992 -3.146 2.385 1.00 98.75 382 SER A CA 1
ATOM 2906 C C . SER A 1 382 ? 4.387 -2.855 0.943 1.00 98.75 382 SER A C 1
ATOM 2908 O O . SER A 1 382 ? 4.795 -1.735 0.627 1.00 98.75 382 SER A O 1
ATOM 2910 N N . HIS A 1 383 ? 4.173 -3.837 0.068 1.00 98.81 383 HIS A N 1
ATOM 2911 C CA . HIS A 1 383 ? 4.365 -3.722 -1.380 1.00 98.81 383 HIS A CA 1
ATOM 2912 C C . HIS A 1 383 ? 3.504 -4.727 -2.161 1.00 98.81 383 HIS A C 1
ATOM 2914 O O . HIS A 1 383 ? 2.912 -5.652 -1.597 1.00 98.81 383 HIS A O 1
ATOM 2920 N N . GLU A 1 384 ? 3.393 -4.517 -3.474 1.00 98.69 384 GLU A N 1
ATOM 2921 C CA . GLU A 1 384 ? 2.756 -5.474 -4.380 1.00 98.69 384 GLU A CA 1
ATOM 2922 C C . GLU A 1 384 ? 3.661 -6.690 -4.540 1.00 98.69 384 GLU A C 1
ATOM 2924 O O . GLU A 1 384 ? 4.808 -6.538 -4.961 1.00 98.69 384 GLU A O 1
ATOM 2929 N N . ALA A 1 385 ? 3.135 -7.892 -4.308 1.00 98.25 385 ALA A N 1
ATOM 2930 C CA . ALA A 1 385 ? 3.855 -9.151 -4.502 1.00 98.25 385 ALA A CA 1
ATOM 2931 C C . ALA A 1 385 ? 3.990 -9.501 -5.999 1.00 98.25 385 ALA A C 1
ATOM 2933 O O . ALA A 1 385 ? 3.595 -10.574 -6.442 1.00 98.25 385 ALA A O 1
ATOM 2934 N N . VAL A 1 386 ? 4.475 -8.566 -6.821 1.00 97.19 386 VAL A N 1
ATOM 2935 C CA . VAL A 1 386 ? 4.494 -8.685 -8.286 1.00 97.19 386 VAL A CA 1
ATOM 2936 C C . VAL A 1 386 ? 5.676 -9.520 -8.785 1.00 97.19 386 VAL A C 1
ATOM 2938 O O . VAL A 1 386 ? 5.523 -10.268 -9.753 1.00 97.19 386 VAL A O 1
ATOM 2941 N N . LEU A 1 387 ? 6.834 -9.438 -8.120 1.00 98.06 387 LEU A N 1
ATOM 2942 C CA . LEU A 1 387 ? 8.066 -10.127 -8.514 1.00 98.06 387 LEU A CA 1
ATOM 2943 C C . LEU A 1 387 ? 8.246 -11.427 -7.724 1.00 98.06 387 LEU A C 1
ATOM 2945 O O . LEU A 1 387 ? 9.081 -11.512 -6.830 1.00 98.06 387 LEU A O 1
ATOM 2949 N N . LEU A 1 388 ? 7.504 -12.471 -8.096 1.00 98.31 388 LEU A N 1
ATOM 2950 C CA . LEU A 1 388 ? 7.510 -13.757 -7.382 1.00 98.31 388 LEU A CA 1
ATOM 2951 C C . LEU A 1 388 ? 8.899 -14.393 -7.159 1.00 98.31 388 LEU A C 1
ATOM 2953 O O . LEU A 1 388 ? 9.078 -15.014 -6.115 1.00 98.31 388 LEU A O 1
ATOM 2957 N N . PRO A 1 389 ? 9.922 -14.225 -8.029 1.00 98.25 389 PRO A N 1
ATOM 2958 C CA . PRO A 1 389 ? 11.270 -14.690 -7.702 1.00 98.25 389 PRO A CA 1
ATOM 2959 C C . PRO A 1 389 ? 11.876 -14.045 -6.445 1.00 98.25 389 PRO A C 1
ATOM 2961 O O . PRO A 1 389 ? 12.630 -14.711 -5.733 1.00 98.25 389 PRO A O 1
ATOM 2964 N N . TYR A 1 390 ? 11.562 -12.773 -6.182 1.00 98.69 390 TYR A N 1
ATOM 2965 C CA . TYR A 1 390 ? 11.976 -12.052 -4.978 1.00 98.69 390 TYR A CA 1
ATOM 2966 C C . TYR A 1 390 ? 11.194 -12.539 -3.759 1.00 98.69 390 TYR A C 1
ATOM 2968 O O . TYR A 1 390 ? 11.803 -12.946 -2.773 1.00 98.69 390 TYR A O 1
ATOM 2976 N N . GLU A 1 391 ? 9.866 -12.588 -3.870 1.00 98.75 391 GLU A N 1
ATOM 2977 C CA . GLU A 1 391 ? 8.972 -13.010 -2.783 1.00 98.75 391 GLU A CA 1
ATOM 2978 C C . GLU A 1 391 ? 9.237 -14.465 -2.348 1.00 98.75 391 GLU A C 1
ATOM 2980 O O . GLU A 1 391 ? 9.367 -14.773 -1.161 1.00 98.75 391 GLU A O 1
ATOM 2985 N N . GLU A 1 392 ? 9.443 -15.378 -3.305 1.00 98.56 392 GLU A N 1
ATOM 2986 C CA . GLU A 1 392 ? 9.859 -16.758 -3.027 1.00 98.56 392 GLU A CA 1
ATOM 2987 C C . GLU A 1 392 ? 11.170 -16.791 -2.232 1.00 98.56 392 GLU A C 1
ATOM 2989 O O . GLU A 1 392 ? 11.280 -17.502 -1.232 1.00 98.56 392 GLU A O 1
ATOM 2994 N N . ALA A 1 393 ? 12.168 -16.007 -2.654 1.00 98.56 393 ALA A N 1
ATOM 2995 C CA . ALA A 1 393 ? 13.475 -15.980 -2.008 1.00 98.56 393 ALA A CA 1
ATOM 2996 C C . ALA A 1 393 ? 13.449 -15.305 -0.627 1.00 98.56 393 ALA A C 1
ATOM 2998 O O . ALA A 1 393 ? 14.323 -15.583 0.197 1.00 98.56 393 ALA A O 1
ATOM 2999 N N . MET A 1 394 ? 12.460 -14.453 -0.353 1.00 98.75 394 MET A N 1
ATOM 3000 C CA . MET A 1 394 ? 12.240 -13.782 0.933 1.00 98.75 394 MET A CA 1
ATOM 3001 C C . MET A 1 394 ? 11.257 -14.522 1.849 1.00 98.75 394 MET A C 1
ATOM 3003 O O . MET A 1 394 ? 11.107 -14.164 3.020 1.00 98.75 394 MET A O 1
ATOM 3007 N N . THR A 1 395 ? 10.660 -15.616 1.384 1.00 98.75 395 THR A N 1
ATOM 3008 C CA . THR A 1 395 ? 9.801 -16.457 2.216 1.00 98.75 395 THR A CA 1
ATOM 3009 C C . THR A 1 395 ? 10.625 -17.271 3.219 1.00 98.75 395 THR A C 1
ATOM 3011 O O . THR A 1 395 ? 11.683 -17.820 2.902 1.00 98.75 395 THR A O 1
ATOM 3014 N N . ARG A 1 396 ? 10.166 -17.332 4.472 1.00 98.06 396 ARG A N 1
ATOM 3015 C CA . ARG A 1 396 ? 10.789 -18.073 5.579 1.00 98.06 396 ARG A CA 1
ATOM 3016 C C . ARG A 1 396 ? 9.748 -18.931 6.283 1.00 98.06 396 ARG A C 1
ATOM 3018 O O . ARG A 1 396 ? 8.595 -18.531 6.425 1.00 98.06 396 ARG A O 1
ATOM 3025 N N . GLN A 1 397 ? 10.170 -20.098 6.759 1.00 97.25 397 GLN A N 1
ATOM 3026 C CA . GLN A 1 397 ? 9.334 -20.951 7.595 1.00 97.25 397 GLN A CA 1
ATOM 3027 C C . GLN A 1 397 ? 9.648 -20.702 9.073 1.00 97.25 397 GLN A C 1
ATOM 3029 O O . GLN A 1 397 ? 10.810 -20.709 9.476 1.00 97.25 397 GLN A O 1
ATOM 3034 N N . TYR A 1 398 ? 8.612 -20.494 9.880 1.00 96.12 398 TYR A N 1
ATOM 3035 C CA . TYR A 1 398 ? 8.709 -20.367 11.330 1.00 96.12 398 TYR A CA 1
ATOM 3036 C C . TYR A 1 398 ? 7.503 -21.048 11.975 1.00 96.12 398 TYR A C 1
ATOM 3038 O O . TYR A 1 398 ? 6.365 -20.761 11.606 1.00 96.12 398 TYR A O 1
ATOM 3046 N N . ASP A 1 399 ? 7.754 -21.960 12.917 1.00 94.19 399 ASP A N 1
ATOM 3047 C CA . ASP A 1 399 ? 6.711 -22.725 13.622 1.00 94.19 399 ASP A CA 1
ATOM 3048 C C . ASP A 1 399 ? 5.698 -23.393 12.665 1.00 94.19 399 ASP A C 1
ATOM 3050 O O . ASP A 1 399 ? 4.484 -23.219 12.756 1.00 94.19 399 ASP A O 1
ATOM 3054 N N . GLY A 1 400 ? 6.218 -24.074 11.636 1.00 93.94 400 GLY A N 1
ATOM 3055 C CA . GLY A 1 400 ? 5.414 -24.773 10.626 1.00 93.94 400 GLY A CA 1
ATOM 3056 C C . GLY A 1 400 ? 4.674 -23.876 9.624 1.00 93.94 400 GLY A C 1
ATOM 3057 O O . GLY A 1 400 ? 4.152 -24.392 8.640 1.00 93.94 400 GLY A O 1
ATOM 3058 N N . LYS A 1 401 ? 4.667 -22.552 9.813 1.00 96.62 401 LYS A N 1
ATOM 3059 C CA . LYS A 1 401 ? 3.997 -21.575 8.941 1.00 96.62 401 LYS A CA 1
ATOM 3060 C C . LYS A 1 401 ? 4.997 -20.855 8.049 1.00 96.62 401 LYS A C 1
ATOM 3062 O O . LYS A 1 401 ? 6.143 -20.639 8.442 1.00 96.62 401 LYS A O 1
ATOM 3067 N N . PHE A 1 402 ? 4.551 -20.436 6.871 1.00 98.44 402 PHE A N 1
ATOM 3068 C CA . PHE A 1 402 ? 5.365 -19.662 5.940 1.00 98.44 402 PHE A CA 1
ATOM 3069 C C . PHE A 1 402 ? 5.003 -18.184 5.998 1.00 98.44 402 PHE A C 1
ATOM 3071 O O . PHE A 1 402 ? 3.832 -17.816 5.958 1.00 98.44 402 PHE A O 1
ATOM 3078 N N . TYR A 1 403 ? 6.018 -17.339 6.090 1.00 98.75 403 TYR A N 1
ATOM 3079 C CA . TYR A 1 403 ? 5.898 -15.889 6.097 1.00 98.75 403 TYR A CA 1
ATOM 3080 C C . TYR A 1 403 ? 6.733 -15.364 4.951 1.00 98.75 403 TYR A C 1
ATOM 3082 O O . TYR A 1 403 ? 7.913 -15.703 4.857 1.00 98.75 403 TYR A O 1
ATOM 3090 N N . ASP A 1 404 ? 6.149 -14.525 4.111 1.00 98.81 404 ASP A N 1
ATOM 3091 C CA . ASP A 1 404 ? 6.971 -13.711 3.239 1.00 98.81 404 ASP A CA 1
ATOM 3092 C C . ASP A 1 404 ? 7.542 -12.571 4.073 1.00 98.81 404 ASP A C 1
ATOM 3094 O O . ASP A 1 404 ? 6.809 -11.741 4.614 1.00 98.81 404 ASP A O 1
ATOM 3098 N N . THR A 1 405 ? 8.857 -12.604 4.262 1.00 98.75 405 THR A N 1
ATOM 3099 C CA . THR A 1 405 ? 9.559 -11.662 5.131 1.00 98.75 405 THR A CA 1
ATOM 3100 C C . THR A 1 405 ? 10.106 -10.464 4.372 1.00 98.75 405 THR A C 1
ATOM 3102 O O . THR A 1 405 ? 10.873 -9.694 4.951 1.00 98.75 405 THR A O 1
ATOM 3105 N N . SER A 1 406 ? 9.717 -10.286 3.103 1.00 98.75 406 SER A N 1
ATOM 3106 C CA . SER A 1 406 ? 10.000 -9.080 2.325 1.00 98.75 406 SER A CA 1
ATOM 3107 C C . SER A 1 406 ? 9.247 -7.852 2.859 1.00 98.75 406 SER A C 1
ATOM 3109 O O . SER A 1 406 ? 9.765 -6.742 2.801 1.00 98.75 406 SER A O 1
ATOM 3111 N N . GLY A 1 407 ? 8.054 -8.047 3.429 1.00 98.19 407 GLY A N 1
ATOM 3112 C CA . GLY A 1 407 ? 7.189 -6.995 3.960 1.00 98.19 407 GLY A CA 1
ATOM 3113 C C . GLY A 1 407 ? 6.185 -7.538 4.978 1.00 98.19 407 GLY A C 1
ATOM 3114 O O . GLY A 1 407 ? 6.036 -8.744 5.157 1.00 98.19 407 GLY A O 1
ATOM 3115 N N . HIS A 1 408 ? 5.479 -6.651 5.679 1.00 98.69 408 HIS A N 1
ATOM 3116 C CA . HIS A 1 408 ? 4.504 -7.065 6.695 1.00 98.69 408 HIS A CA 1
ATOM 3117 C C . HIS A 1 408 ? 3.143 -7.390 6.072 1.00 98.69 408 HIS A C 1
ATOM 3119 O O . HIS A 1 408 ? 2.477 -8.346 6.469 1.00 98.69 408 HIS A O 1
ATOM 3125 N N . PHE A 1 409 ? 2.741 -6.578 5.094 1.00 98.81 409 PHE A N 1
ATOM 3126 C CA . PHE A 1 409 ? 1.501 -6.695 4.335 1.00 98.81 409 PHE A CA 1
ATOM 3127 C C . PHE A 1 409 ? 1.827 -6.713 2.848 1.00 98.81 409 PHE A C 1
ATOM 3129 O O . PHE A 1 409 ? 2.549 -5.846 2.368 1.00 98.81 409 PHE A O 1
ATOM 3136 N N . LEU A 1 410 ? 1.287 -7.681 2.121 1.00 98.81 410 LEU A N 1
ATOM 3137 C CA . LEU A 1 410 ? 1.486 -7.807 0.679 1.00 98.81 410 LEU A CA 1
ATOM 3138 C C . LEU A 1 410 ? 0.143 -7.698 -0.018 1.00 98.81 410 LEU A C 1
ATOM 3140 O O . LEU A 1 410 ? -0.870 -8.081 0.564 1.00 98.81 410 LEU A O 1
ATOM 3144 N N . TRP A 1 411 ? 0.111 -7.229 -1.263 1.00 98.88 411 TRP A N 1
ATOM 3145 C CA . TRP A 1 411 ? -1.103 -7.328 -2.077 1.00 98.88 411 TRP A CA 1
ATOM 3146 C C . TRP A 1 411 ? -0.849 -7.920 -3.457 1.00 98.88 411 TRP A C 1
ATOM 3148 O O . TRP A 1 411 ? 0.236 -7.790 -4.020 1.00 98.88 411 TRP A O 1
ATOM 3158 N N . VAL A 1 412 ? -1.897 -8.524 -4.016 1.00 98.56 412 VAL A N 1
ATOM 3159 C CA . VAL A 1 412 ? -1.982 -8.871 -5.436 1.00 98.56 412 VAL A CA 1
ATOM 3160 C C . VAL A 1 412 ? -2.678 -7.745 -6.199 1.00 98.56 412 VAL A C 1
ATOM 3162 O O . VAL A 1 412 ? -3.699 -7.194 -5.764 1.00 98.56 412 VAL A O 1
ATOM 3165 N N . GLY A 1 413 ? -2.088 -7.352 -7.323 1.00 97.94 413 GLY A N 1
ATOM 3166 C CA . GLY A 1 413 ? -2.595 -6.288 -8.178 1.00 97.94 413 GLY A CA 1
ATOM 3167 C C . GLY A 1 413 ? -3.788 -6.728 -9.025 1.00 97.94 413 GLY A C 1
ATOM 3168 O O . GLY A 1 413 ? -4.029 -7.909 -9.258 1.00 97.94 413 GLY A O 1
ATOM 3169 N N . ASP A 1 414 ? -4.514 -5.758 -9.580 1.00 96.75 414 ASP A N 1
ATOM 3170 C CA . ASP A 1 414 ? -5.697 -6.018 -10.421 1.00 96.75 414 ASP A CA 1
ATOM 3171 C C . ASP A 1 414 ? -5.334 -6.753 -11.731 1.00 96.75 414 ASP A C 1
ATOM 3173 O O . ASP A 1 414 ? -6.172 -7.402 -12.346 1.00 96.75 414 ASP A O 1
ATOM 3177 N N . ARG A 1 415 ? -4.058 -6.688 -12.148 1.00 96.12 415 ARG A N 1
ATOM 3178 C CA . ARG A 1 415 ? -3.513 -7.382 -13.332 1.00 96.12 415 ARG A CA 1
ATOM 3179 C C . ARG A 1 415 ? -2.926 -8.765 -13.030 1.00 96.12 415 ARG A C 1
ATOM 3181 O O . ARG A 1 415 ? -2.533 -9.452 -13.970 1.00 96.12 415 ARG A O 1
ATOM 3188 N N . THR A 1 416 ? -2.821 -9.135 -11.757 1.00 97.62 416 THR A N 1
ATOM 3189 C CA . THR A 1 416 ? -2.144 -10.354 -11.281 1.00 97.62 416 THR A CA 1
ATOM 3190 C C . THR A 1 416 ? -3.025 -11.195 -10.351 1.00 97.62 416 THR A C 1
ATOM 3192 O O . THR A 1 416 ? -2.570 -12.189 -9.805 1.00 97.62 416 THR A O 1
ATOM 3195 N N . ARG A 1 417 ? -4.300 -10.836 -10.164 1.00 97.38 417 ARG A N 1
ATOM 3196 C CA . ARG A 1 417 ? -5.235 -11.534 -9.261 1.00 97.38 417 ARG A CA 1
ATOM 3197 C C . ARG A 1 417 ? -6.018 -12.689 -9.896 1.00 97.38 417 ARG A C 1
ATOM 3199 O O . ARG A 1 417 ? -7.044 -13.083 -9.350 1.00 97.38 417 ARG A O 1
ATOM 3206 N N . GLN A 1 418 ? -5.605 -13.192 -11.057 1.00 97.69 418 GLN A N 1
ATOM 3207 C CA . GLN A 1 418 ? -6.290 -14.314 -11.697 1.00 97.69 418 GLN A CA 1
ATOM 3208 C C . GLN A 1 418 ? -6.212 -15.550 -10.782 1.00 97.69 418 GLN A C 1
ATOM 3210 O O . GLN A 1 418 ? -5.140 -15.902 -10.288 1.00 97.69 418 GLN A O 1
ATOM 3215 N N . LEU A 1 419 ? -7.355 -16.197 -10.538 1.00 96.06 419 LEU A N 1
ATOM 3216 C CA . LEU A 1 419 ? -7.504 -17.268 -9.541 1.00 96.06 419 LEU A CA 1
ATOM 3217 C C . LEU A 1 419 ? -6.581 -18.477 -9.790 1.00 96.06 419 LEU A C 1
ATOM 3219 O O . LEU A 1 419 ? -6.074 -19.097 -8.854 1.00 96.06 419 LEU A O 1
ATOM 3223 N N . ASP A 1 420 ? -6.358 -18.798 -11.059 1.00 95.38 420 ASP A N 1
ATOM 3224 C CA . ASP A 1 420 ? -5.550 -19.913 -11.559 1.00 95.38 420 ASP A CA 1
ATOM 3225 C C . ASP A 1 420 ? -4.091 -19.524 -11.869 1.00 95.38 420 ASP A C 1
ATOM 3227 O O . ASP A 1 420 ? -3.342 -20.331 -12.419 1.00 95.38 420 ASP A O 1
ATOM 3231 N N . HIS A 1 421 ? -3.666 -18.306 -11.516 1.00 97.50 421 HIS A N 1
ATOM 3232 C CA . HIS A 1 421 ? -2.318 -17.806 -11.793 1.00 97.50 421 HIS A CA 1
ATOM 3233 C C . HIS A 1 421 ? -1.403 -17.807 -10.566 1.00 97.50 421 HIS A C 1
ATOM 3235 O O . HIS A 1 421 ? -1.823 -17.850 -9.406 1.00 97.50 421 HIS A O 1
ATOM 3241 N N . ALA A 1 422 ? -0.109 -17.707 -10.861 1.00 98.06 422 ALA A N 1
ATOM 3242 C CA . ALA A 1 422 ? 0.995 -17.828 -9.925 1.00 98.06 422 ALA A CA 1
ATOM 3243 C C . ALA A 1 422 ? 0.861 -16.965 -8.662 1.00 98.06 422 ALA A C 1
ATOM 3245 O O . ALA A 1 422 ? 1.169 -17.444 -7.577 1.00 98.06 422 ALA A O 1
ATOM 3246 N N . HIS A 1 423 ? 0.382 -15.723 -8.763 1.00 98.62 423 HIS A N 1
ATOM 3247 C CA . HIS A 1 423 ? 0.308 -14.800 -7.624 1.00 98.62 423 HIS A CA 1
ATOM 3248 C C . HIS A 1 423 ? -0.695 -15.245 -6.556 1.00 98.62 423 HIS A C 1
ATOM 3250 O O . HIS A 1 423 ? -0.354 -15.264 -5.375 1.00 98.62 423 HIS A O 1
ATOM 3256 N N . ILE A 1 424 ? -1.905 -15.666 -6.945 1.00 98.38 424 ILE A N 1
ATOM 3257 C CA . ILE A 1 424 ? -2.892 -16.212 -5.996 1.00 98.38 424 ILE A CA 1
ATOM 3258 C C . ILE A 1 424 ? -2.374 -17.522 -5.392 1.00 98.38 424 ILE A C 1
ATOM 3260 O O . ILE A 1 424 ? -2.459 -17.730 -4.180 1.00 98.38 424 ILE A O 1
ATOM 3264 N N . GLN A 1 425 ? -1.772 -18.376 -6.221 1.00 97.94 425 GLN A N 1
ATOM 3265 C CA . GLN A 1 425 ? -1.227 -19.667 -5.797 1.00 97.94 425 GLN A CA 1
ATOM 3266 C C . GLN A 1 425 ? -0.011 -19.531 -4.874 1.00 97.94 425 GLN A C 1
ATOM 3268 O O . GLN A 1 425 ? 0.177 -20.350 -3.978 1.00 97.94 425 GLN A O 1
ATOM 3273 N N . PHE A 1 426 ? 0.787 -18.480 -5.037 1.00 98.56 426 PHE A N 1
ATOM 3274 C CA . PHE A 1 426 ? 1.846 -18.120 -4.105 1.00 98.56 426 PHE A CA 1
ATOM 3275 C C . PHE A 1 426 ? 1.250 -17.623 -2.783 1.00 98.56 426 PHE A C 1
ATOM 3277 O O . PHE A 1 426 ? 1.504 -18.206 -1.728 1.00 98.56 426 PHE A O 1
ATOM 3284 N N . CYS A 1 427 ? 0.392 -16.599 -2.832 1.00 98.56 427 CYS A N 1
ATOM 3285 C CA . CYS A 1 427 ? -0.114 -15.936 -1.633 1.00 98.56 427 CYS A CA 1
ATOM 3286 C C . CYS A 1 427 ? -1.009 -16.822 -0.746 1.00 98.56 427 CYS A C 1
ATOM 3288 O O . CYS A 1 427 ? -1.083 -16.561 0.456 1.00 98.56 427 CYS A O 1
ATOM 3290 N N . ARG A 1 428 ? -1.660 -17.871 -1.283 1.00 97.81 428 ARG A N 1
ATOM 3291 C CA . ARG A 1 428 ? -2.584 -18.730 -0.508 1.00 97.81 428 ARG A CA 1
ATOM 3292 C C . ARG A 1 428 ? -1.941 -19.466 0.669 1.00 97.81 428 ARG A C 1
ATOM 3294 O O . ARG A 1 428 ? -2.636 -19.775 1.630 1.00 97.81 428 ARG A O 1
ATOM 3301 N N . GLY A 1 429 ? -0.639 -19.753 0.607 1.00 97.25 429 GLY A N 1
ATOM 3302 C CA . GLY A 1 429 ? 0.072 -20.455 1.684 1.00 97.25 429 GLY A CA 1
ATOM 3303 C C . GLY A 1 429 ? 0.895 -19.552 2.599 1.00 97.25 429 GLY A C 1
ATOM 3304 O O . GLY A 1 429 ? 1.502 -20.036 3.554 1.00 97.25 429 GLY A O 1
ATOM 3305 N N . LEU A 1 430 ? 0.903 -18.240 2.349 1.00 98.50 430 LEU A N 1
ATOM 3306 C CA . LEU A 1 430 ? 1.551 -17.284 3.240 1.00 98.50 430 LEU A CA 1
ATOM 3307 C C . LEU A 1 430 ? 0.702 -17.046 4.479 1.00 98.50 430 LEU A C 1
ATOM 3309 O O . LEU A 1 430 ? -0.525 -17.091 4.432 1.00 98.50 430 LEU A O 1
ATOM 3313 N N . ARG A 1 431 ? 1.341 -16.695 5.591 1.00 98.12 431 ARG A N 1
ATOM 3314 C CA . ARG A 1 431 ? 0.670 -16.298 6.828 1.00 98.12 431 ARG A CA 1
ATOM 3315 C C . ARG A 1 431 ? 0.307 -14.813 6.850 1.00 98.12 431 ARG A C 1
ATOM 3317 O O . ARG A 1 431 ? -0.722 -14.480 7.438 1.00 98.12 431 ARG A O 1
ATOM 3324 N N . ASN A 1 432 ? 1.062 -13.966 6.147 1.00 98.75 432 ASN A N 1
ATOM 3325 C CA . ASN A 1 432 ? 0.862 -12.516 6.034 1.00 98.75 432 ASN A CA 1
ATOM 3326 C C . ASN A 1 432 ? -0.601 -12.137 5.740 1.00 98.75 432 ASN A C 1
ATOM 3328 O O . ASN A 1 432 ? -1.266 -12.860 4.996 1.00 98.75 432 ASN A O 1
ATOM 3332 N N . PRO A 1 433 ? -1.128 -11.016 6.262 1.00 98.81 433 PRO A N 1
ATOM 3333 C CA . PRO A 1 433 ? -2.344 -10.436 5.699 1.00 98.81 433 PRO A CA 1
ATOM 3334 C C . PRO A 1 433 ? -2.116 -10.122 4.210 1.00 98.81 433 PRO A C 1
ATOM 3336 O O . PRO A 1 433 ? -1.054 -9.610 3.846 1.00 98.81 433 PRO A O 1
ATOM 3339 N N . ILE A 1 434 ? -3.090 -10.461 3.360 1.00 98.88 434 ILE A N 1
ATOM 3340 C CA . ILE A 1 434 ? -2.998 -10.326 1.901 1.00 98.88 434 ILE A CA 1
ATOM 3341 C C . ILE A 1 434 ? -4.069 -9.363 1.392 1.00 98.88 434 ILE A C 1
ATOM 3343 O O . ILE A 1 434 ? -5.267 -9.571 1.589 1.00 98.88 434 ILE A O 1
ATOM 3347 N N . GLY A 1 435 ? -3.625 -8.309 0.716 1.00 98.88 435 GLY A N 1
ATOM 3348 C CA . GLY A 1 435 ? -4.462 -7.388 -0.032 1.00 98.88 435 GLY A CA 1
ATOM 3349 C C . GLY A 1 435 ? -4.826 -7.926 -1.414 1.00 98.88 435 GLY A C 1
ATOM 3350 O O . GLY A 1 435 ? -4.012 -8.570 -2.070 1.00 98.88 435 GLY A O 1
ATOM 3351 N N . VAL A 1 436 ? -6.024 -7.612 -1.897 1.00 98.88 436 VAL A N 1
ATOM 3352 C CA . VAL A 1 436 ? -6.463 -7.901 -3.268 1.00 98.88 436 VAL A CA 1
ATOM 3353 C C . VAL A 1 436 ? -7.024 -6.620 -3.861 1.00 98.88 436 VAL A C 1
ATOM 3355 O O . VAL A 1 436 ? -8.001 -6.074 -3.351 1.00 98.88 436 VAL A O 1
ATOM 3358 N N . LYS A 1 437 ? -6.414 -6.123 -4.938 1.00 98.75 437 LYS A N 1
ATOM 3359 C CA . LYS A 1 437 ? -6.938 -4.960 -5.666 1.00 98.75 437 LYS A CA 1
ATOM 3360 C C . LYS A 1 437 ? -8.198 -5.350 -6.436 1.00 98.75 437 LYS A C 1
ATOM 3362 O O . LYS A 1 437 ? -8.163 -6.272 -7.241 1.00 98.75 437 LYS A O 1
ATOM 3367 N N . VAL A 1 438 ? -9.290 -4.622 -6.222 1.00 98.56 438 VAL A N 1
ATOM 3368 C CA . VAL A 1 438 ? -10.598 -4.878 -6.841 1.00 98.56 438 VAL A CA 1
ATOM 3369 C C . VAL A 1 438 ? -10.957 -3.699 -7.743 1.00 98.56 438 VAL A C 1
ATOM 3371 O O . VAL A 1 438 ? -11.392 -2.647 -7.269 1.00 98.56 438 VAL A O 1
ATOM 3374 N N . GLY A 1 439 ? -10.697 -3.848 -9.044 1.00 97.31 439 GLY A N 1
ATOM 3375 C CA . GLY A 1 439 ? -11.021 -2.845 -10.059 1.00 97.31 439 GLY A CA 1
ATOM 3376 C C . GLY A 1 439 ? -12.416 -2.992 -10.681 1.00 97.31 439 GLY A C 1
ATOM 3377 O O . GLY A 1 439 ? -13.137 -3.939 -10.373 1.00 97.31 439 GLY A O 1
ATOM 3378 N N . PRO A 1 440 ? -12.785 -2.089 -11.610 1.00 95.69 440 PRO A N 1
ATOM 3379 C CA . PRO A 1 440 ? -14.103 -2.076 -12.260 1.00 95.69 440 PRO A CA 1
ATOM 3380 C C . PRO A 1 440 ? -14.469 -3.341 -13.056 1.00 95.69 440 PRO A C 1
ATOM 3382 O O . PRO A 1 440 ? -15.632 -3.580 -13.357 1.00 95.69 440 PRO A O 1
ATOM 3385 N N . SER A 1 441 ? -13.482 -4.154 -13.438 1.00 94.31 441 SER A N 1
ATOM 3386 C CA . SER A 1 441 ? -13.705 -5.424 -14.141 1.00 94.31 441 SER A CA 1
ATOM 3387 C C . SER A 1 441 ? -13.972 -6.604 -13.201 1.00 94.31 441 SER A C 1
ATOM 3389 O O . SER A 1 441 ? -14.210 -7.713 -13.678 1.00 94.31 441 SER A O 1
ATOM 3391 N N . ALA A 1 442 ? -13.883 -6.406 -11.883 1.00 95.25 442 ALA A N 1
ATOM 3392 C CA . ALA A 1 442 ? -14.047 -7.472 -10.908 1.00 95.25 442 ALA A CA 1
ATOM 3393 C C . ALA A 1 442 ? -15.479 -8.010 -10.892 1.00 95.25 442 ALA A C 1
ATOM 3395 O O . ALA A 1 442 ? -16.449 -7.257 -10.796 1.00 95.25 442 ALA A O 1
ATOM 3396 N N . ARG A 1 443 ? -15.603 -9.336 -10.933 1.00 97.12 443 ARG A N 1
ATOM 3397 C CA . ARG A 1 443 ? -16.888 -10.016 -10.782 1.00 97.12 443 ARG A CA 1
ATOM 3398 C C . ARG A 1 443 ? -17.094 -10.446 -9.327 1.00 97.12 443 ARG A C 1
ATOM 3400 O O . ARG A 1 443 ? -16.174 -11.034 -8.759 1.00 97.12 443 ARG A O 1
ATOM 3407 N N . PRO A 1 444 ? -18.279 -10.239 -8.724 1.00 98.19 444 PRO A N 1
ATOM 3408 C CA . PRO A 1 444 ? -18.502 -10.606 -7.325 1.00 98.19 444 PRO A CA 1
ATOM 3409 C C . PRO A 1 444 ? -18.210 -12.080 -7.002 1.00 98.19 444 PRO A C 1
ATOM 3411 O O . PRO A 1 444 ? -17.535 -12.366 -6.015 1.00 98.19 444 PRO A O 1
ATOM 3414 N N . ASP A 1 445 ? -18.617 -13.014 -7.868 1.00 97.81 445 ASP A N 1
ATOM 3415 C CA . ASP A 1 445 ? -18.371 -14.449 -7.669 1.00 97.81 445 ASP A CA 1
ATOM 3416 C C . ASP A 1 445 ? -16.882 -14.826 -7.750 1.00 97.81 445 ASP A C 1
ATOM 3418 O O . ASP A 1 445 ? -16.418 -15.720 -7.042 1.00 97.81 445 ASP A O 1
ATOM 3422 N N . GLU A 1 446 ? -16.120 -14.128 -8.593 1.00 97.75 446 GLU A N 1
ATOM 3423 C CA . GLU A 1 446 ? -14.669 -14.285 -8.702 1.00 97.75 446 GLU A CA 1
ATOM 3424 C C . GLU A 1 446 ? -13.975 -13.800 -7.424 1.00 97.75 446 GLU A C 1
ATOM 3426 O O . GLU A 1 446 ? -13.127 -14.506 -6.879 1.00 97.75 446 GLU A O 1
ATOM 3431 N N . ILE A 1 447 ? -14.367 -12.629 -6.910 1.00 98.50 447 ILE A N 1
ATOM 3432 C CA . ILE A 1 447 ? -13.796 -12.062 -5.682 1.00 98.50 447 ILE A CA 1
ATOM 3433 C C . ILE A 1 447 ? -14.055 -12.975 -4.483 1.00 98.50 447 ILE A C 1
ATOM 3435 O O . ILE A 1 447 ? -13.131 -13.239 -3.716 1.00 98.50 447 ILE A O 1
ATOM 3439 N N . VAL A 1 448 ? -15.265 -13.526 -4.349 1.00 98.69 448 VAL A N 1
ATOM 3440 C CA . VAL A 1 448 ? -15.572 -14.502 -3.291 1.00 98.69 448 VAL A CA 1
ATOM 3441 C C . VAL A 1 448 ? -14.663 -15.731 -3.389 1.00 98.69 448 VAL A C 1
ATOM 3443 O O . VAL A 1 448 ? -14.097 -16.150 -2.378 1.00 98.69 448 VAL A O 1
ATOM 3446 N N . LYS A 1 449 ? -14.457 -16.284 -4.592 1.00 98.62 449 LYS A N 1
ATOM 3447 C CA . LYS A 1 449 ? -13.552 -17.429 -4.796 1.00 98.62 449 LYS A CA 1
ATOM 3448 C C . LYS A 1 449 ? -12.111 -17.092 -4.417 1.00 98.62 449 LYS A C 1
ATOM 3450 O O . LYS A 1 449 ? -11.493 -17.864 -3.693 1.00 98.62 449 LYS A O 1
ATOM 3455 N N . ILE A 1 450 ? -11.605 -15.927 -4.828 1.00 98.62 450 ILE A N 1
ATOM 3456 C CA . ILE A 1 450 ? -10.269 -15.449 -4.441 1.00 98.62 450 ILE A CA 1
ATOM 3457 C C . ILE A 1 450 ? -10.147 -15.361 -2.912 1.00 98.62 450 ILE A C 1
ATOM 3459 O O . ILE A 1 450 ? -9.168 -15.851 -2.347 1.00 98.62 450 ILE A O 1
ATOM 3463 N N . CYS A 1 451 ? -11.144 -14.793 -2.227 1.00 98.69 451 CYS A N 1
ATOM 3464 C CA . CYS A 1 451 ? -11.160 -14.706 -0.766 1.00 98.69 451 CYS A CA 1
ATOM 3465 C C . CYS A 1 451 ? -11.087 -16.086 -0.104 1.00 98.69 451 CYS A C 1
ATOM 3467 O O . CYS A 1 451 ? -10.297 -16.271 0.819 1.00 98.69 451 CYS A O 1
ATOM 3469 N N . LEU A 1 452 ? -11.873 -17.055 -0.580 1.00 98.50 452 LEU A N 1
ATOM 3470 C CA . LEU A 1 452 ? -11.877 -18.422 -0.051 1.00 98.50 452 LEU A CA 1
ATOM 3471 C C . LEU A 1 452 ? -10.550 -19.148 -0.311 1.00 98.50 452 LEU A C 1
ATOM 3473 O O . LEU A 1 452 ? -10.073 -19.869 0.561 1.00 98.50 452 LEU A O 1
ATOM 3477 N N . THR A 1 453 ? -9.917 -18.920 -1.465 1.00 98.38 453 THR A N 1
ATOM 3478 C CA . THR A 1 453 ? -8.594 -19.481 -1.779 1.00 98.38 453 THR A CA 1
ATOM 3479 C C . THR A 1 453 ? -7.498 -18.907 -0.883 1.00 98.38 453 THR A C 1
ATOM 3481 O O . THR A 1 453 ? -6.648 -19.653 -0.407 1.00 98.38 453 THR A O 1
ATOM 3484 N N . LEU A 1 454 ? -7.506 -17.596 -0.629 1.00 98.50 454 LEU A N 1
ATOM 3485 C CA . LEU A 1 454 ? -6.492 -16.929 0.199 1.00 98.50 454 LEU A CA 1
ATOM 3486 C C . LEU A 1 454 ? -6.743 -17.066 1.711 1.00 98.50 454 LEU A C 1
ATOM 3488 O O . LEU A 1 454 ? -5.840 -16.821 2.515 1.00 98.50 454 LEU A O 1
ATOM 3492 N N . ASN A 1 455 ? -7.969 -17.406 2.112 1.00 98.44 455 ASN A N 1
ATOM 3493 C CA . ASN A 1 455 ? -8.393 -17.477 3.507 1.00 98.44 455 ASN A CA 1
ATOM 3494 C C . ASN A 1 455 ? -9.351 -18.655 3.763 1.00 98.44 455 ASN A C 1
ATOM 3496 O O . ASN A 1 455 ? -10.503 -18.432 4.148 1.00 98.44 455 ASN A O 1
ATOM 3500 N N . PRO A 1 456 ? -8.892 -19.907 3.591 1.00 97.12 456 PRO A N 1
ATOM 3501 C CA . PRO A 1 456 ? -9.746 -21.088 3.745 1.00 97.12 456 PRO A CA 1
ATOM 3502 C C . PRO A 1 456 ? -10.285 -21.256 5.175 1.00 97.12 456 PRO A C 1
ATOM 3504 O O . PRO A 1 456 ? -11.399 -21.726 5.375 1.00 97.12 456 PRO A O 1
ATOM 3507 N N . GLU A 1 457 ? -9.531 -20.807 6.181 1.00 97.44 457 GLU A N 1
ATOM 3508 C CA . GLU A 1 457 ? -9.940 -20.800 7.595 1.00 97.44 457 GLU A CA 1
ATOM 3509 C C . GLU A 1 457 ? -10.833 -19.595 7.958 1.00 97.44 457 GLU A C 1
ATOM 3511 O O . GLU A 1 457 ? -11.211 -19.400 9.118 1.00 97.44 457 GLU A O 1
ATOM 3516 N N . ASN A 1 458 ? -11.151 -18.752 6.972 1.00 98.12 458 ASN A N 1
ATOM 3517 C CA . ASN A 1 458 ? -11.964 -17.552 7.108 1.00 98.12 458 ASN A CA 1
ATOM 3518 C C . ASN A 1 458 ? -11.486 -16.625 8.245 1.00 98.12 458 ASN A C 1
ATOM 3520 O O . ASN A 1 458 ? -12.298 -16.036 8.944 1.00 98.12 458 ASN A O 1
ATOM 3524 N N . ILE A 1 459 ? -10.184 -16.510 8.511 1.00 98.38 459 ILE A N 1
ATOM 3525 C CA . ILE A 1 459 ? -9.620 -15.727 9.622 1.00 98.38 459 ILE A CA 1
ATOM 3526 C C . ILE A 1 459 ? -9.894 -14.227 9.392 1.00 98.38 459 ILE A C 1
ATOM 3528 O O . ILE A 1 459 ? -9.514 -13.706 8.341 1.00 98.38 459 ILE A O 1
ATOM 3532 N N . PRO A 1 460 ? -10.493 -13.484 10.346 1.00 98.38 460 PRO A N 1
ATOM 3533 C CA . PRO A 1 460 ? -10.725 -12.056 10.165 1.00 98.38 460 PRO A CA 1
ATOM 3534 C C . PRO A 1 460 ? -9.410 -11.288 10.056 1.00 98.38 460 PRO A C 1
ATOM 3536 O O . PRO A 1 460 ? -8.486 -11.517 10.842 1.00 98.38 460 PRO A O 1
ATOM 3539 N N . GLY A 1 461 ? -9.343 -10.374 9.089 1.00 97.44 461 GLY A N 1
ATOM 3540 C CA . GLY A 1 461 ? -8.151 -9.576 8.804 1.00 97.44 461 GLY A CA 1
ATOM 3541 C C . GLY A 1 461 ? -7.104 -10.262 7.922 1.00 97.44 461 GLY A C 1
ATOM 3542 O O . GLY A 1 461 ? -6.120 -9.627 7.556 1.00 97.44 461 GLY A O 1
ATOM 3543 N N . LYS A 1 462 ? -7.301 -11.537 7.556 1.00 98.69 462 LYS A N 1
ATOM 3544 C CA . LYS A 1 462 ? -6.379 -12.271 6.678 1.00 98.69 462 LYS A CA 1
ATOM 3545 C C . LYS A 1 462 ? -6.430 -11.783 5.231 1.00 98.69 462 LYS A C 1
ATOM 3547 O O . LYS A 1 462 ? -5.380 -11.664 4.605 1.00 98.69 462 LYS A O 1
ATOM 3552 N N . VAL A 1 463 ? -7.625 -11.496 4.719 1.00 98.88 463 VAL A N 1
ATOM 3553 C CA . VAL A 1 463 ? -7.830 -10.924 3.382 1.00 98.88 463 VAL A CA 1
ATOM 3554 C C . VAL A 1 463 ? -8.342 -9.497 3.508 1.00 98.88 463 VAL A C 1
ATOM 3556 O O . VAL A 1 463 ? -9.254 -9.209 4.289 1.00 98.88 463 VAL A O 1
ATOM 3559 N N . VAL A 1 464 ? -7.739 -8.615 2.720 1.00 98.94 464 VAL A N 1
ATOM 3560 C CA . VAL A 1 464 ? -8.055 -7.192 2.649 1.00 98.94 464 VAL A CA 1
ATOM 3561 C C . VAL A 1 464 ? -8.455 -6.864 1.210 1.00 98.94 464 VAL A C 1
ATOM 3563 O O . VAL A 1 464 ? -7.628 -6.922 0.305 1.00 98.94 464 VAL A O 1
ATOM 3566 N N . LEU A 1 465 ? -9.719 -6.537 0.964 1.00 98.88 465 LEU A N 1
ATOM 3567 C CA . LEU A 1 465 ? -10.190 -6.105 -0.351 1.00 98.88 465 LEU A CA 1
ATOM 3568 C C . LEU A 1 465 ? -9.940 -4.606 -0.515 1.00 98.88 465 LEU A C 1
ATOM 3570 O O . LEU A 1 465 ? -10.409 -3.805 0.289 1.00 98.88 465 LEU A O 1
ATOM 3574 N N . ILE A 1 466 ? -9.191 -4.234 -1.552 1.00 98.94 466 ILE A N 1
ATOM 3575 C CA . ILE A 1 466 ? -8.764 -2.859 -1.825 1.00 98.94 466 ILE A CA 1
ATOM 3576 C C . ILE A 1 466 ? -9.481 -2.379 -3.089 1.00 98.94 466 ILE A C 1
ATOM 3578 O O . ILE A 1 466 ? -9.027 -2.637 -4.208 1.00 98.94 466 ILE A O 1
ATOM 3582 N N . THR A 1 467 ? -10.627 -1.722 -2.927 1.00 98.81 467 THR A N 1
ATOM 3583 C CA . THR A 1 467 ? -11.481 -1.294 -4.044 1.00 98.81 467 THR A CA 1
ATOM 3584 C C . THR A 1 467 ? -10.941 -0.031 -4.699 1.00 98.81 467 THR A C 1
ATOM 3586 O O . THR A 1 467 ? -10.628 0.931 -4.004 1.00 98.81 467 THR A O 1
ATOM 3589 N N . ARG A 1 468 ? -10.859 -0.035 -6.032 1.00 98.38 468 ARG A N 1
ATOM 3590 C CA . ARG A 1 468 ? -10.369 1.081 -6.861 1.00 98.38 468 ARG A CA 1
ATOM 3591 C C . ARG A 1 468 ? -11.289 1.322 -8.058 1.00 98.38 468 ARG A C 1
ATOM 3593 O O . ARG A 1 468 ? -10.917 1.109 -9.215 1.00 98.38 468 ARG A O 1
ATOM 3600 N N . LEU A 1 469 ? -12.537 1.651 -7.756 1.00 98.31 469 LEU A N 1
ATOM 3601 C CA . LEU A 1 469 ? -13.672 1.610 -8.679 1.00 98.31 469 LEU A CA 1
ATOM 3602 C C . LEU A 1 469 ? -13.871 2.918 -9.456 1.00 98.31 469 LEU A C 1
ATOM 3604 O O . LEU A 1 469 ? -14.613 2.924 -10.441 1.00 98.31 469 LEU A O 1
ATOM 3608 N N . GLY A 1 470 ? -13.207 3.993 -9.034 1.00 97.94 470 GLY A N 1
ATOM 3609 C CA . GLY A 1 470 ? -13.372 5.335 -9.575 1.00 97.94 470 GLY A CA 1
ATOM 3610 C C . GLY A 1 470 ? -14.607 6.036 -9.005 1.00 97.94 470 GLY A C 1
ATOM 3611 O O . GLY A 1 470 ? -15.634 5.404 -8.733 1.00 97.94 470 GLY A O 1
ATOM 3612 N N . ALA A 1 471 ? -14.553 7.363 -8.897 1.00 97.62 471 ALA A N 1
ATOM 3613 C CA . ALA A 1 471 ? -15.644 8.196 -8.385 1.00 97.62 471 ALA A CA 1
ATOM 3614 C C . ALA A 1 471 ? -16.955 7.988 -9.161 1.00 97.62 471 ALA A C 1
ATOM 3616 O O . ALA A 1 471 ? -18.026 7.844 -8.573 1.00 97.62 471 ALA A O 1
ATOM 3617 N N . ALA A 1 472 ? -16.861 7.882 -10.489 1.00 95.69 472 ALA A N 1
ATOM 3618 C CA . ALA A 1 472 ? -18.001 7.631 -11.373 1.00 95.69 472 ALA A CA 1
ATOM 3619 C C . ALA A 1 472 ? -18.560 6.196 -11.270 1.00 95.69 472 ALA A C 1
ATOM 3621 O O . ALA A 1 472 ? -19.662 5.907 -11.747 1.00 95.69 472 ALA A O 1
ATOM 3622 N N . GLY A 1 473 ? -17.781 5.269 -10.709 1.00 96.06 473 GLY A N 1
ATOM 3623 C CA . GLY A 1 473 ? -18.070 3.841 -10.713 1.00 96.06 473 GLY A CA 1
ATOM 3624 C C . GLY A 1 473 ? -18.542 3.283 -9.374 1.00 96.06 473 GLY A C 1
ATOM 3625 O O . GLY A 1 473 ? -19.360 2.359 -9.369 1.00 96.06 473 GLY A O 1
ATOM 3626 N N . VAL A 1 474 ? -18.042 3.827 -8.263 1.00 97.94 474 VAL A N 1
ATOM 3627 C CA . VAL A 1 474 ? -18.176 3.247 -6.918 1.00 97.94 474 VAL A CA 1
ATOM 3628 C C . VAL A 1 474 ? -19.627 3.015 -6.496 1.00 97.94 474 VAL A C 1
ATOM 3630 O O . VAL A 1 474 ? -19.960 1.915 -6.062 1.00 97.94 474 VAL A O 1
ATOM 3633 N N . GLY A 1 475 ? -20.521 3.985 -6.713 1.00 96.81 475 GLY A N 1
ATOM 3634 C CA . GLY A 1 475 ? -21.923 3.883 -6.287 1.00 96.81 475 GLY A CA 1
ATOM 3635 C C . GLY A 1 475 ? -22.705 2.753 -6.964 1.00 96.81 475 GLY A C 1
ATOM 3636 O O . GLY A 1 475 ? -23.664 2.247 -6.392 1.00 96.81 475 GLY A O 1
ATOM 3637 N N . ARG A 1 476 ? -22.284 2.329 -8.163 1.00 97.06 476 ARG A N 1
ATOM 3638 C CA . ARG A 1 476 ? -22.908 1.228 -8.912 1.00 97.06 476 ARG A CA 1
ATOM 3639 C C . ARG A 1 476 ? -22.224 -0.115 -8.663 1.00 97.06 476 ARG A C 1
ATOM 3641 O O . ARG A 1 476 ? -22.887 -1.144 -8.682 1.00 97.06 476 ARG A O 1
ATOM 3648 N N . GLN A 1 477 ? -20.903 -0.113 -8.507 1.00 97.94 477 GLN A N 1
ATOM 3649 C CA . GLN A 1 477 ? -20.095 -1.336 -8.559 1.00 97.94 477 GLN A CA 1
ATOM 3650 C C . GLN A 1 477 ? -19.740 -1.899 -7.185 1.00 97.94 477 GLN A C 1
ATOM 3652 O O . GLN A 1 477 ? -19.521 -3.101 -7.072 1.00 97.94 477 GLN A O 1
ATOM 3657 N N . LEU A 1 478 ? -19.696 -1.065 -6.144 1.00 98.50 478 LEU A N 1
ATOM 3658 C CA . LEU A 1 478 ? -19.417 -1.532 -4.789 1.00 98.50 478 LEU A CA 1
ATOM 3659 C C . LEU A 1 478 ? -20.573 -2.354 -4.185 1.00 98.50 478 LEU A C 1
ATOM 3661 O O . LEU A 1 478 ? -20.280 -3.415 -3.639 1.00 98.50 478 LEU A O 1
ATOM 3665 N N . PRO A 1 479 ? -21.862 -1.959 -4.304 1.00 98.44 479 PRO A N 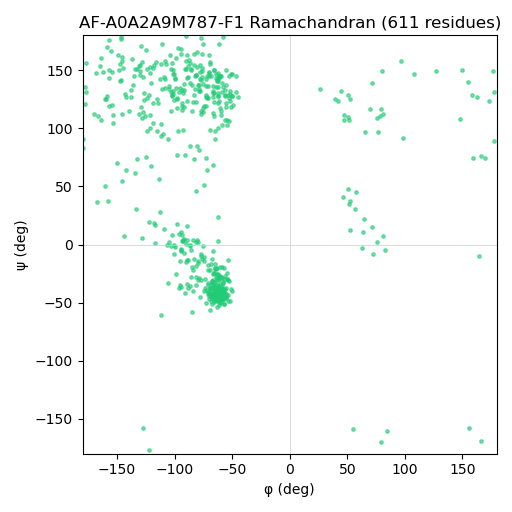1
ATOM 3666 C CA . PRO A 1 479 ? -22.956 -2.696 -3.663 1.00 98.44 479 PRO A CA 1
ATOM 3667 C C . PRO A 1 479 ? -23.010 -4.199 -3.996 1.00 98.44 479 PRO A C 1
ATOM 3669 O O . PRO A 1 479 ? -23.006 -4.992 -3.054 1.00 98.44 479 PRO A O 1
ATOM 3672 N N . PRO A 1 480 ? -22.925 -4.636 -5.273 1.00 98.25 480 PRO A N 1
ATOM 3673 C CA . PRO A 1 480 ? -22.952 -6.067 -5.597 1.00 98.25 480 PRO A CA 1
ATOM 3674 C C . PRO A 1 480 ? -21.755 -6.852 -5.039 1.00 98.25 480 PRO A C 1
ATOM 3676 O O . PRO A 1 480 ? -21.858 -8.051 -4.790 1.00 98.25 480 PRO A O 1
ATOM 3679 N N . LEU A 1 481 ? -20.601 -6.197 -4.849 1.00 98.38 481 LEU A N 1
ATOM 3680 C CA . LEU A 1 481 ? -19.429 -6.814 -4.218 1.00 98.38 481 LEU A CA 1
ATOM 3681 C C . LEU A 1 481 ? -19.658 -7.027 -2.719 1.00 98.38 481 LEU A C 1
ATOM 3683 O O . LEU A 1 481 ? -19.303 -8.083 -2.197 1.00 98.38 481 LEU A O 1
ATOM 3687 N N . LEU A 1 482 ? -20.249 -6.037 -2.037 1.00 98.25 482 LEU A N 1
ATOM 3688 C CA . LEU A 1 482 ? -20.591 -6.141 -0.617 1.00 98.25 482 LEU A CA 1
ATOM 3689 C C . LEU A 1 482 ? -21.608 -7.259 -0.388 1.00 98.25 482 LEU A C 1
ATOM 3691 O O . LEU A 1 482 ? -21.390 -8.103 0.477 1.00 98.25 482 LEU A O 1
ATOM 3695 N N . GLU A 1 483 ? -22.671 -7.289 -1.192 1.00 97.94 483 GLU A N 1
ATOM 3696 C CA . GLU A 1 483 ? -23.729 -8.302 -1.128 1.00 97.94 483 GLU A CA 1
ATOM 3697 C C . GLU A 1 483 ? -23.154 -9.712 -1.288 1.00 97.94 483 GLU A C 1
ATOM 3699 O O . GLU A 1 483 ? -23.337 -10.543 -0.404 1.00 97.94 483 GLU A O 1
ATOM 3704 N N . ALA A 1 484 ? -22.354 -9.962 -2.329 1.00 98.25 484 ALA A N 1
ATOM 3705 C CA . ALA A 1 484 ? -21.767 -11.283 -2.556 1.00 98.25 484 ALA A CA 1
ATOM 3706 C C . ALA A 1 484 ? -20.823 -11.732 -1.426 1.00 98.25 484 ALA A C 1
ATOM 3708 O O . ALA A 1 484 ? -20.813 -12.902 -1.046 1.00 98.25 484 ALA A O 1
ATOM 3709 N N . VAL A 1 485 ? -20.020 -10.815 -0.876 1.00 97.88 485 VAL A N 1
ATOM 3710 C CA . VAL A 1 485 ? -19.119 -11.109 0.251 1.00 97.88 485 VAL A CA 1
ATOM 3711 C C . VAL A 1 485 ? -19.902 -11.423 1.528 1.00 97.88 485 VAL A C 1
ATOM 3713 O O . VAL A 1 485 ? -19.553 -12.368 2.240 1.00 97.88 485 VAL A O 1
ATOM 3716 N N . LEU A 1 486 ? -20.958 -10.655 1.806 1.00 96.12 486 LEU A N 1
ATOM 3717 C CA . LEU A 1 486 ? -21.837 -10.863 2.956 1.00 96.12 486 LEU A CA 1
ATOM 3718 C C . LEU A 1 486 ? -22.598 -12.189 2.840 1.00 96.12 486 LEU A C 1
ATOM 3720 O O . LEU A 1 486 ? -22.585 -12.975 3.786 1.00 96.12 486 LEU A O 1
ATOM 3724 N N . GLU A 1 487 ? -23.195 -12.471 1.680 1.00 97.25 487 GLU A N 1
ATOM 3725 C CA . GLU A 1 487 ? -23.919 -13.718 1.398 1.00 97.25 487 GLU A CA 1
ATOM 3726 C C . GLU A 1 487 ? -23.016 -14.951 1.516 1.00 97.25 487 GLU A C 1
ATOM 3728 O O . GLU A 1 487 ? -23.426 -15.975 2.063 1.00 97.25 487 GLU A O 1
ATOM 3733 N N . ALA A 1 488 ? -21.765 -14.849 1.060 1.00 97.81 488 ALA A N 1
ATOM 3734 C CA . ALA A 1 488 ? -20.785 -15.924 1.178 1.00 97.81 488 ALA A CA 1
ATOM 3735 C C . ALA A 1 488 ? -20.225 -16.100 2.604 1.00 97.81 488 ALA A C 1
ATOM 3737 O O . ALA A 1 488 ? -19.509 -17.068 2.864 1.00 97.81 488 ALA A O 1
ATOM 3738 N N . GLY A 1 489 ? -20.494 -15.167 3.526 1.00 97.12 489 GLY A N 1
ATOM 3739 C CA . GLY A 1 489 ? -19.987 -15.210 4.899 1.00 97.12 489 GLY A CA 1
ATOM 3740 C C . GLY A 1 489 ? -18.460 -15.089 5.011 1.00 97.12 489 GLY A C 1
ATOM 3741 O O . GLY A 1 489 ? -17.874 -15.524 6.012 1.00 97.12 489 GLY A O 1
ATOM 3742 N N . VAL A 1 490 ? -17.790 -14.525 3.998 1.00 97.19 490 VAL A N 1
ATOM 3743 C CA . VAL A 1 490 ? -16.327 -14.372 3.994 1.00 97.19 490 VAL A CA 1
ATOM 3744 C C . VAL A 1 490 ? -15.911 -13.114 4.758 1.00 97.19 490 VAL A C 1
ATOM 3746 O O . VAL A 1 490 ? -16.411 -12.013 4.532 1.00 97.19 490 VAL A O 1
ATOM 3749 N N . ARG A 1 491 ? -14.983 -13.269 5.704 1.00 98.06 491 ARG A N 1
ATOM 3750 C CA . ARG A 1 491 ? -14.559 -12.215 6.632 1.00 98.06 491 ARG A CA 1
ATOM 3751 C C . ARG A 1 491 ? -13.358 -11.468 6.070 1.00 98.06 491 ARG A C 1
ATOM 3753 O O . ARG A 1 491 ? -12.217 -11.915 6.198 1.00 98.06 491 ARG A O 1
ATOM 3760 N N . VAL A 1 492 ? -13.627 -10.314 5.470 1.00 98.56 492 VAL A N 1
ATOM 3761 C CA . VAL A 1 492 ? -12.625 -9.458 4.820 1.00 98.56 492 VAL A CA 1
ATOM 3762 C C . VAL A 1 492 ? -12.595 -8.061 5.429 1.00 98.56 492 VAL A C 1
ATOM 3764 O O . VAL A 1 492 ? -13.601 -7.571 5.937 1.00 98.56 492 VAL A O 1
ATOM 3767 N N . VAL A 1 493 ? -11.437 -7.408 5.360 1.00 98.81 493 VAL A N 1
ATOM 3768 C CA . VAL A 1 493 ? -11.311 -5.966 5.618 1.00 98.81 493 VAL A CA 1
ATOM 3769 C C . VAL A 1 493 ? -11.467 -5.214 4.302 1.00 98.81 493 VAL A C 1
ATOM 3771 O O . VAL A 1 493 ? -10.891 -5.625 3.301 1.00 98.81 493 VAL A O 1
ATOM 3774 N N . TRP A 1 494 ? -12.194 -4.099 4.308 1.00 98.81 494 TRP A N 1
ATOM 3775 C CA . TRP A 1 494 ? -12.364 -3.240 3.136 1.00 98.81 494 TRP A CA 1
ATOM 3776 C C . TRP A 1 494 ? -11.472 -2.007 3.228 1.00 98.81 494 TRP A C 1
ATOM 3778 O O . TRP A 1 494 ? -11.519 -1.298 4.231 1.00 98.81 494 TRP A O 1
ATOM 3788 N N . LEU A 1 495 ? -10.689 -1.737 2.185 1.00 98.88 495 LEU A N 1
ATOM 3789 C CA . LEU A 1 495 ? -9.946 -0.492 1.996 1.00 98.88 495 LEU A CA 1
ATOM 3790 C C . LEU A 1 495 ? -10.367 0.183 0.689 1.00 98.88 495 LEU A C 1
ATOM 3792 O O . LEU A 1 495 ? -10.643 -0.492 -0.301 1.00 98.88 495 LEU A O 1
ATOM 3796 N N . CYS A 1 496 ? -10.335 1.513 0.669 1.00 98.81 496 CYS A N 1
ATOM 3797 C CA . CYS A 1 496 ? -10.544 2.308 -0.537 1.00 98.81 496 CYS A CA 1
ATOM 3798 C C . CYS A 1 496 ? -9.199 2.770 -1.104 1.00 98.81 496 CYS A C 1
ATOM 3800 O O . CYS A 1 496 ? -8.437 3.444 -0.414 1.00 98.81 496 CYS A O 1
ATOM 3802 N N . ASP A 1 497 ? -8.928 2.452 -2.366 1.00 98.81 497 ASP A N 1
ATOM 3803 C CA . ASP A 1 497 ? -7.862 3.033 -3.182 1.00 98.81 497 ASP A CA 1
ATOM 3804 C C . ASP A 1 497 ? -8.487 3.997 -4.196 1.00 98.81 497 ASP A C 1
ATOM 3806 O O . ASP A 1 497 ? -8.842 3.588 -5.305 1.00 98.81 497 ASP A O 1
ATOM 3810 N N . PRO A 1 498 ? -8.621 5.285 -3.842 1.00 98.38 498 PRO A N 1
ATOM 3811 C CA . PRO A 1 498 ? -9.234 6.266 -4.724 1.00 98.38 498 PRO A CA 1
ATOM 3812 C C . PRO A 1 498 ? -8.273 6.764 -5.805 1.00 98.38 498 PRO A C 1
ATOM 3814 O O . PRO A 1 498 ? -8.613 7.650 -6.576 1.00 98.38 498 PRO A O 1
ATOM 3817 N N . MET A 1 499 ? -7.044 6.253 -5.867 1.00 96.81 499 MET A N 1
ATOM 3818 C CA . MET A 1 499 ? -6.025 6.784 -6.766 1.00 96.81 499 MET A CA 1
ATOM 3819 C C . MET A 1 499 ? -6.176 6.149 -8.145 1.00 96.81 499 MET A C 1
ATOM 3821 O O . MET A 1 499 ? -6.377 6.810 -9.163 1.00 96.81 499 MET A O 1
ATOM 3825 N N . HIS A 1 500 ? -6.102 4.821 -8.186 1.00 96.06 500 HIS A N 1
ATOM 3826 C CA . HIS A 1 500 ? -5.935 4.100 -9.439 1.00 96.06 500 HIS A CA 1
ATOM 3827 C C . HIS A 1 500 ? -7.209 4.085 -10.286 1.00 96.06 500 HIS A C 1
ATOM 3829 O O . HIS A 1 500 ? -7.118 3.956 -11.506 1.00 96.06 500 HIS A O 1
ATOM 3835 N N . GLY A 1 501 ? -8.392 4.136 -9.667 1.00 95.94 501 GLY A N 1
ATOM 3836 C CA . GLY A 1 501 ? -9.683 4.199 -10.364 1.00 95.94 501 GLY A CA 1
ATOM 3837 C C . GLY A 1 501 ? -9.931 5.530 -11.081 1.00 95.94 501 GLY A C 1
ATOM 3838 O O . GLY A 1 501 ? -10.690 5.558 -12.046 1.00 95.94 501 GLY A O 1
ATOM 3839 N N . ASN A 1 502 ? -9.243 6.597 -10.658 1.00 96.62 502 ASN A N 1
ATOM 3840 C CA . ASN A 1 502 ? -9.435 7.971 -11.136 1.00 96.62 502 ASN A CA 1
ATOM 3841 C C . ASN A 1 502 ? -8.278 8.485 -12.009 1.00 96.62 502 ASN A C 1
ATOM 3843 O O . ASN A 1 502 ? -8.176 9.682 -12.271 1.00 96.62 502 ASN A O 1
ATOM 3847 N N . THR A 1 503 ? -7.389 7.601 -12.477 1.00 93.19 503 THR A N 1
ATOM 3848 C CA . THR A 1 503 ? -6.352 7.990 -13.439 1.00 93.19 503 THR A CA 1
ATOM 3849 C C . THR A 1 503 ? -6.970 8.230 -14.816 1.00 93.19 503 THR A C 1
ATOM 3851 O O . THR A 1 503 ? -7.477 7.303 -15.447 1.00 93.19 503 THR A O 1
ATOM 3854 N N . GLN A 1 504 ? -6.836 9.453 -15.318 1.00 89.69 504 GLN A N 1
ATOM 3855 C CA . GLN A 1 504 ? -7.150 9.827 -16.694 1.00 89.69 504 GLN A CA 1
ATOM 3856 C C . GLN A 1 504 ? -5.861 9.875 -17.521 1.00 89.69 504 GLN A C 1
ATOM 3858 O O . GLN A 1 504 ? -4.811 10.277 -17.018 1.00 89.69 504 GLN A O 1
ATOM 3863 N N . VAL A 1 505 ? -5.919 9.449 -18.783 1.00 85.00 505 VAL A N 1
ATOM 3864 C CA . VAL A 1 505 ? -4.777 9.497 -19.709 1.00 85.00 505 VAL A CA 1
ATOM 3865 C C . VAL A 1 505 ? -5.115 10.479 -20.824 1.00 85.00 505 VAL A C 1
ATOM 3867 O O . VAL A 1 505 ? -6.130 10.307 -21.497 1.00 85.00 505 VAL A O 1
ATOM 3870 N N . THR A 1 506 ? -4.299 11.519 -21.001 1.00 79.94 506 THR A N 1
ATOM 3871 C CA . THR A 1 506 ? -4.488 12.494 -22.084 1.00 79.94 506 THR A CA 1
ATOM 3872 C C . THR A 1 506 ? -4.175 11.864 -23.449 1.00 79.94 506 THR A C 1
ATOM 3874 O O . THR A 1 506 ? -3.505 10.827 -23.496 1.00 79.94 506 THR A O 1
ATOM 3877 N N . PRO A 1 507 ? -4.602 12.469 -24.575 1.00 76.31 507 PRO A N 1
ATOM 3878 C CA . PRO A 1 507 ? -4.230 11.995 -25.912 1.00 76.31 507 PRO A CA 1
ATOM 3879 C C . PRO A 1 507 ? -2.711 11.872 -26.121 1.00 76.31 507 PRO A C 1
ATOM 3881 O O . PRO A 1 507 ? -2.255 10.991 -26.842 1.00 76.31 507 PRO A O 1
ATOM 3884 N N . GLU A 1 508 ? -1.921 12.700 -25.433 1.00 72.69 508 GLU A N 1
ATOM 3885 C CA . GLU A 1 508 ? -0.452 12.681 -25.440 1.00 72.69 508 GLU A CA 1
ATOM 3886 C C . GLU A 1 508 ? 0.146 11.600 -24.516 1.00 72.69 508 GLU A C 1
ATOM 3888 O O . GLU A 1 508 ? 1.360 11.542 -24.331 1.00 72.69 508 GLU A O 1
ATOM 3893 N N . GLY A 1 509 ? -0.684 10.760 -23.891 1.00 74.81 509 GLY A N 1
ATOM 3894 C CA . GLY A 1 509 ? -0.256 9.668 -23.015 1.00 74.81 509 GLY A CA 1
ATOM 3895 C C . GLY A 1 509 ? 0.093 10.085 -21.582 1.00 74.81 509 GLY A C 1
ATOM 3896 O O . GLY A 1 509 ? 0.569 9.250 -20.809 1.00 74.81 509 GLY A O 1
ATOM 3897 N N . LYS A 1 510 ? -0.148 11.345 -21.190 1.00 78.94 510 LYS A N 1
ATOM 3898 C CA . LYS A 1 510 ? 0.136 11.824 -19.827 1.00 78.94 510 LYS A CA 1
ATOM 3899 C C . LYS A 1 510 ? -0.951 11.373 -18.860 1.00 78.94 510 LYS A C 1
ATOM 3901 O O . LYS A 1 510 ? -2.138 11.522 -19.135 1.00 78.94 510 LYS A O 1
ATOM 3906 N N . LYS A 1 511 ? -0.548 10.849 -17.703 1.00 85.44 511 LYS A N 1
ATOM 3907 C CA . LYS A 1 511 ? -1.474 10.459 -16.634 1.00 85.44 511 LYS A CA 1
ATOM 3908 C C . LYS A 1 511 ? -1.816 11.659 -15.764 1.00 85.44 511 LYS A C 1
ATOM 3910 O O . LYS A 1 511 ? -0.927 12.415 -15.389 1.00 85.44 511 LYS A O 1
ATOM 3915 N N . ARG A 1 512 ? -3.090 11.792 -15.407 1.00 86.50 512 ARG A N 1
ATOM 3916 C CA . ARG A 1 512 ? -3.608 12.818 -14.499 1.00 86.50 512 ARG A CA 1
ATOM 3917 C C . ARG A 1 512 ? -4.566 12.202 -13.494 1.00 86.50 512 ARG A C 1
ATOM 3919 O O . ARG A 1 512 ? -5.235 11.215 -13.795 1.00 86.50 512 ARG A O 1
ATOM 3926 N N . ARG A 1 513 ? -4.631 12.808 -12.314 1.00 92.25 513 ARG A N 1
ATOM 3927 C CA . ARG A 1 513 ? -5.621 12.522 -11.275 1.00 92.25 513 ARG A CA 1
ATOM 3928 C C . ARG A 1 513 ? -6.111 13.851 -10.714 1.00 92.25 513 ARG A C 1
ATOM 3930 O O . ARG A 1 513 ? -5.297 14.751 -10.501 1.00 92.25 513 ARG A O 1
ATOM 3937 N N . TYR A 1 514 ? -7.416 13.956 -10.496 1.00 93.88 514 TYR A N 1
ATOM 3938 C CA . TYR A 1 514 ? -8.049 15.128 -9.898 1.00 93.88 514 TYR A CA 1
ATOM 3939 C C . TYR A 1 514 ? -8.351 14.842 -8.435 1.00 93.88 514 TYR A C 1
ATOM 3941 O O . TYR A 1 514 ? -8.918 13.797 -8.109 1.00 93.88 514 TYR A O 1
ATOM 3949 N N . PHE A 1 515 ? -7.946 15.752 -7.555 1.00 96.00 515 PHE A N 1
ATOM 3950 C CA . PHE A 1 515 ? -8.136 15.626 -6.114 1.00 96.00 515 PHE A CA 1
ATOM 3951 C C . PHE A 1 515 ? -9.600 1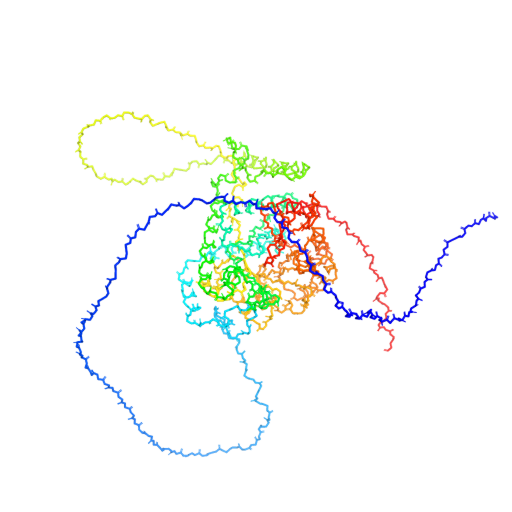5.362 -5.746 1.00 96.00 515 PHE A C 1
ATOM 3953 O O . PHE A 1 515 ? -9.887 14.477 -4.943 1.00 96.00 515 PHE A O 1
ATOM 3960 N N . GLU A 1 516 ? -10.518 16.078 -6.387 1.00 96.12 516 GLU A N 1
ATOM 3961 C CA . GLU A 1 516 ? -11.951 16.028 -6.119 1.00 96.12 516 GLU A CA 1
ATOM 3962 C C . GLU A 1 516 ? -12.544 14.662 -6.483 1.00 96.12 516 GLU A C 1
ATOM 3964 O O . GLU A 1 516 ? -13.340 14.122 -5.719 1.00 96.12 516 GLU A O 1
ATOM 3969 N N . ASP A 1 517 ? -12.117 14.055 -7.594 1.00 97.56 517 ASP A N 1
ATOM 3970 C CA . ASP A 1 517 ? -12.532 12.696 -7.964 1.00 97.56 517 ASP A CA 1
ATOM 3971 C C . ASP A 1 517 ? -12.063 11.683 -6.912 1.00 97.56 517 ASP A C 1
ATOM 3973 O O . ASP A 1 517 ? -12.837 10.845 -6.447 1.00 97.56 517 ASP A O 1
ATOM 3977 N N . MET A 1 518 ? -10.805 11.794 -6.478 1.00 98.12 518 MET A N 1
ATOM 3978 C CA . MET A 1 518 ? -10.250 10.898 -5.464 1.00 98.12 518 MET A CA 1
ATOM 3979 C C . MET A 1 518 ? -10.994 11.039 -4.129 1.00 98.12 518 MET A C 1
ATOM 3981 O O . MET A 1 518 ? -11.365 10.036 -3.519 1.00 98.12 518 MET A O 1
ATOM 3985 N N . LEU A 1 519 ? -11.276 12.269 -3.694 1.00 98.25 519 LEU A N 1
ATOM 3986 C CA . LEU A 1 519 ? -12.046 12.520 -2.477 1.00 98.25 519 LEU A CA 1
ATOM 3987 C C . LEU A 1 519 ? -13.478 11.973 -2.595 1.00 98.25 519 LEU A C 1
ATOM 3989 O O . LEU A 1 519 ? -13.951 11.278 -1.692 1.00 98.25 519 LEU A O 1
ATOM 3993 N N . ASN A 1 520 ? -14.142 12.224 -3.726 1.00 98.25 520 ASN A N 1
ATOM 3994 C CA . ASN A 1 520 ? -15.496 11.746 -3.993 1.00 98.25 520 ASN A CA 1
ATOM 3995 C C . ASN A 1 520 ? -15.584 10.215 -3.957 1.00 98.25 520 ASN A C 1
ATOM 3997 O O . ASN A 1 520 ? -16.562 9.676 -3.442 1.00 98.25 520 ASN A O 1
ATOM 4001 N N . GLU A 1 521 ? -14.577 9.489 -4.455 1.00 98.69 521 GLU A N 1
ATOM 4002 C CA . GLU A 1 521 ? -14.558 8.028 -4.343 1.00 98.69 521 GLU A CA 1
ATOM 4003 C C . GLU A 1 521 ? -14.507 7.563 -2.881 1.00 98.69 521 GLU A C 1
ATOM 4005 O O . GLU A 1 521 ? -15.268 6.667 -2.506 1.00 98.69 521 GLU A O 1
ATOM 4010 N N . VAL A 1 522 ? -13.680 8.184 -2.031 1.00 98.44 522 VAL A N 1
ATOM 4011 C CA . VAL A 1 522 ? -13.596 7.818 -0.605 1.00 98.44 522 VAL A CA 1
ATOM 4012 C C . VAL A 1 522 ? -14.909 8.104 0.122 1.00 98.44 522 VAL A C 1
ATOM 4014 O O . VAL A 1 522 ? -15.435 7.234 0.821 1.00 98.44 522 VAL A O 1
ATOM 4017 N N . VAL A 1 523 ? -15.456 9.307 -0.060 1.00 97.62 523 VAL A N 1
ATOM 4018 C CA . VAL A 1 523 ? -16.710 9.754 0.565 1.00 97.62 523 VAL A CA 1
ATOM 4019 C C . VAL A 1 523 ? -17.875 8.850 0.156 1.00 97.62 523 VAL A C 1
ATOM 4021 O O . VAL A 1 523 ? -18.590 8.329 1.016 1.00 97.62 523 VAL A O 1
ATOM 4024 N N . ASN A 1 524 ? -18.009 8.561 -1.140 1.00 97.94 524 ASN A N 1
ATOM 4025 C CA . ASN A 1 524 ? -19.050 7.666 -1.641 1.00 97.94 524 ASN A CA 1
ATOM 4026 C C . ASN A 1 524 ? -18.864 6.227 -1.144 1.00 97.94 524 ASN A C 1
ATOM 4028 O O . ASN A 1 524 ? -19.848 5.552 -0.845 1.00 97.94 524 ASN A O 1
ATOM 4032 N N . THR A 1 525 ? -17.622 5.749 -1.017 1.00 98.50 525 THR A N 1
ATOM 4033 C CA . THR A 1 525 ? -17.330 4.424 -0.448 1.00 98.50 525 THR A CA 1
ATOM 4034 C C . THR A 1 525 ? -17.812 4.337 1.001 1.00 98.50 525 THR A C 1
ATOM 4036 O O . THR A 1 525 ? -18.521 3.393 1.356 1.00 98.50 525 THR A O 1
ATOM 4039 N N . LEU A 1 526 ? -17.502 5.343 1.829 1.00 97.00 526 LEU A N 1
ATOM 4040 C CA . LEU A 1 526 ? -17.996 5.438 3.209 1.00 97.00 526 LEU A CA 1
ATOM 4041 C C . LEU A 1 526 ? -19.532 5.382 3.259 1.00 97.00 526 LEU A C 1
ATOM 4043 O O . LEU A 1 526 ? -20.100 4.642 4.065 1.00 97.00 526 LEU A O 1
ATOM 4047 N N . ASP A 1 527 ? -20.207 6.118 2.376 1.00 96.62 527 ASP A N 1
ATOM 4048 C CA . ASP A 1 527 ? -21.671 6.182 2.320 1.00 96.62 527 ASP A CA 1
ATOM 4049 C C . ASP A 1 527 ? -22.318 4.876 1.846 1.00 96.62 527 ASP A C 1
ATOM 4051 O O . ASP A 1 527 ? -23.378 4.489 2.344 1.00 96.62 527 ASP A O 1
ATOM 4055 N N . VAL A 1 528 ? -21.707 4.179 0.885 1.00 97.62 528 VAL A N 1
ATOM 4056 C CA . VAL A 1 528 ? -22.176 2.863 0.429 1.00 97.62 528 VAL A CA 1
ATOM 4057 C C . VAL A 1 528 ? -22.039 1.835 1.551 1.00 97.62 528 VAL A C 1
ATOM 4059 O O . VAL A 1 528 ? -23.027 1.183 1.876 1.00 97.62 528 VAL A O 1
ATOM 4062 N N . HIS A 1 529 ? -20.884 1.737 2.216 1.00 97.56 529 HIS A N 1
ATOM 4063 C CA . HIS A 1 529 ? -20.715 0.799 3.333 1.00 97.56 529 HIS A CA 1
ATOM 4064 C C . HIS A 1 529 ? -21.779 1.000 4.427 1.00 97.56 529 HIS A C 1
ATOM 4066 O O . HIS A 1 529 ? -22.441 0.037 4.816 1.00 97.56 529 HIS A O 1
ATOM 4072 N N . ARG A 1 530 ? -22.040 2.252 4.842 1.00 93.44 530 ARG A N 1
ATOM 4073 C CA . ARG A 1 530 ? -23.063 2.572 5.863 1.00 93.44 530 ARG A CA 1
ATOM 4074 C C . ARG A 1 530 ? -24.493 2.160 5.474 1.00 93.44 530 ARG A C 1
ATOM 4076 O O . ARG A 1 530 ? -25.332 1.939 6.355 1.00 93.44 530 ARG A O 1
ATOM 4083 N N . ARG A 1 531 ? -24.803 2.102 4.176 1.00 95.06 531 ARG A N 1
ATOM 4084 C CA . ARG A 1 531 ? -26.120 1.687 3.659 1.00 95.06 531 ARG A CA 1
ATOM 4085 C C . ARG A 1 531 ? -26.269 0.169 3.528 1.00 95.06 531 ARG A C 1
ATOM 4087 O O . ARG A 1 531 ? -27.397 -0.300 3.510 1.00 95.06 531 ARG A O 1
ATOM 4094 N N . HIS A 1 532 ? -25.162 -0.571 3.487 1.00 94.56 532 HIS A N 1
ATOM 4095 C CA . HIS A 1 532 ? -25.124 -2.022 3.267 1.00 94.56 532 HIS A CA 1
ATOM 4096 C C . HIS A 1 532 ? -24.646 -2.806 4.503 1.00 94.56 532 HIS A C 1
ATOM 4098 O O . HIS A 1 532 ? -24.037 -3.862 4.363 1.00 94.56 532 HIS A O 1
ATOM 4104 N N . ASP A 1 533 ? -24.873 -2.266 5.709 1.00 88.00 533 ASP A N 1
ATOM 4105 C CA . ASP A 1 533 ? -24.491 -2.869 6.999 1.00 88.00 533 ASP A CA 1
ATOM 4106 C C . ASP A 1 533 ? -23.044 -3.407 7.023 1.00 88.00 533 ASP A C 1
ATOM 4108 O O . ASP A 1 533 ? -22.725 -4.464 7.567 1.00 88.00 533 ASP A O 1
ATOM 4112 N N . SER A 1 534 ? -22.151 -2.629 6.415 1.00 94.31 534 SER A N 1
ATOM 4113 C CA . SER A 1 534 ? -20.717 -2.869 6.325 1.00 94.31 534 SER A CA 1
ATOM 4114 C C . SER A 1 534 ? -19.970 -1.606 6.768 1.00 94.31 534 SER A C 1
ATOM 4116 O O . SER A 1 534 ? -20.562 -0.540 6.950 1.00 94.31 534 SER A O 1
ATOM 4118 N N . HIS A 1 535 ? -18.653 -1.680 6.927 1.00 94.56 535 HIS A N 1
ATOM 4119 C CA . HIS A 1 535 ? -17.828 -0.505 7.192 1.00 94.56 535 HIS A CA 1
ATOM 4120 C C . HIS A 1 535 ? -16.566 -0.512 6.342 1.00 94.56 535 HIS A C 1
ATOM 4122 O O . HIS A 1 535 ? -15.956 -1.552 6.088 1.00 94.56 535 HIS A O 1
ATOM 4128 N N . LEU A 1 536 ? -16.157 0.690 5.940 1.00 97.69 536 LEU A N 1
ATOM 4129 C CA . LEU A 1 536 ? -14.848 0.908 5.351 1.00 97.69 536 LEU A CA 1
ATOM 4130 C C . LEU A 1 536 ? -13.796 0.844 6.464 1.00 97.69 536 LEU A C 1
ATOM 4132 O O . LEU A 1 536 ? -13.826 1.639 7.403 1.00 97.69 536 LEU A O 1
ATOM 4136 N N . GLY A 1 537 ? -12.866 -0.100 6.356 1.00 97.56 537 GLY A N 1
ATOM 4137 C CA . GLY A 1 537 ? -11.803 -0.321 7.335 1.00 97.56 537 GLY A CA 1
ATOM 4138 C C . GLY A 1 537 ? -10.588 0.588 7.159 1.00 97.56 537 GLY A C 1
ATOM 4139 O O . GLY A 1 537 ? -9.742 0.641 8.049 1.00 97.56 537 GLY A O 1
ATOM 4140 N N . GLY A 1 538 ? -10.469 1.301 6.038 1.00 98.19 538 GLY A N 1
ATOM 4141 C CA . GLY A 1 538 ? -9.347 2.204 5.805 1.00 98.19 538 GLY A CA 1
ATOM 4142 C C . GLY A 1 538 ? -9.186 2.687 4.371 1.00 98.19 538 GLY A C 1
ATOM 4143 O O . GLY A 1 538 ? -10.047 2.486 3.513 1.00 98.19 538 GLY A O 1
ATOM 4144 N N . VAL A 1 539 ? -8.043 3.315 4.118 1.00 98.69 539 VAL A N 1
ATOM 4145 C CA . VAL A 1 539 ? -7.685 3.942 2.840 1.00 98.69 539 VAL A CA 1
ATOM 4146 C C . VAL A 1 539 ? -6.275 3.559 2.397 1.00 98.69 539 VAL A C 1
ATOM 4148 O O . VAL A 1 539 ? -5.402 3.291 3.224 1.00 98.69 539 VAL A O 1
ATOM 4151 N N . HIS A 1 540 ? -6.066 3.541 1.081 1.00 98.81 540 HIS A N 1
ATOM 4152 C CA . HIS A 1 540 ? -4.817 3.209 0.402 1.00 98.81 540 HIS A CA 1
ATOM 4153 C C . HIS A 1 540 ? -4.470 4.325 -0.585 1.00 98.81 540 HIS A C 1
ATOM 4155 O O . HIS A 1 540 ? -5.080 4.432 -1.645 1.00 98.81 540 HIS A O 1
ATOM 4161 N N . PHE A 1 541 ? -3.438 5.110 -0.283 1.00 98.50 541 PHE A N 1
ATOM 4162 C CA . PHE A 1 541 ? -3.005 6.238 -1.108 1.00 98.50 541 PHE A CA 1
ATOM 4163 C C . PHE A 1 541 ? -1.646 6.027 -1.773 1.00 98.50 541 PHE A C 1
ATOM 4165 O O . PHE A 1 541 ? -0.786 5.301 -1.271 1.00 98.50 541 PHE A O 1
ATOM 4172 N N . GLU A 1 542 ? -1.444 6.737 -2.880 1.00 97.50 542 GLU A N 1
ATOM 4173 C CA . GLU A 1 542 ? -0.122 7.060 -3.410 1.00 97.50 542 GLU A CA 1
ATOM 4174 C C . GLU A 1 542 ? 0.165 8.520 -3.049 1.00 97.50 542 GLU A C 1
ATOM 4176 O O . GLU A 1 542 ? -0.559 9.418 -3.478 1.00 97.50 542 GLU A O 1
ATOM 4181 N N . LEU A 1 543 ? 1.166 8.754 -2.202 1.00 96.25 543 LEU A N 1
ATOM 4182 C CA . LEU A 1 543 ? 1.481 10.062 -1.633 1.00 96.25 543 LEU A CA 1
ATOM 4183 C C . LEU A 1 543 ? 2.984 10.232 -1.408 1.00 96.25 543 LEU A C 1
ATOM 4185 O O . LEU A 1 543 ? 3.703 9.251 -1.215 1.00 96.25 543 LEU A O 1
ATOM 4189 N N . THR A 1 544 ? 3.441 11.480 -1.394 1.00 93.00 544 THR A N 1
ATOM 4190 C CA . THR A 1 544 ? 4.799 11.859 -0.985 1.00 93.00 544 THR A CA 1
ATOM 4191 C C . THR A 1 544 ? 4.747 13.004 0.027 1.00 93.00 544 THR A C 1
ATOM 4193 O O . THR A 1 544 ? 3.835 13.829 0.011 1.00 93.00 544 THR A O 1
ATOM 4196 N N . GLY A 1 545 ? 5.733 13.044 0.928 1.00 86.88 545 GLY A N 1
ATOM 4197 C CA . GLY A 1 545 ? 5.931 14.167 1.851 1.00 86.88 545 GLY A CA 1
ATOM 4198 C C . GLY A 1 545 ? 6.538 15.404 1.182 1.00 86.88 545 GLY A C 1
ATOM 4199 O O . GLY A 1 545 ? 6.763 16.407 1.853 1.00 86.88 545 GLY A O 1
ATOM 4200 N N . GLU A 1 546 ? 6.827 15.325 -0.113 1.00 85.06 546 GLU A N 1
ATOM 4201 C CA . GLU A 1 546 ? 7.425 16.390 -0.907 1.00 85.06 546 GLU A CA 1
ATOM 4202 C C . GLU A 1 546 ? 6.370 17.313 -1.535 1.00 85.06 546 GLU A C 1
ATOM 4204 O O . GLU A 1 546 ? 5.181 16.992 -1.653 1.00 85.06 546 GLU A O 1
ATOM 4209 N N . HIS A 1 547 ? 6.830 18.484 -1.971 1.00 81.06 547 HIS A N 1
ATOM 4210 C CA . HIS A 1 547 ? 6.024 19.481 -2.667 1.00 81.06 547 HIS A CA 1
ATOM 4211 C C . HIS A 1 547 ? 6.086 19.247 -4.180 1.00 81.06 547 HIS A C 1
ATOM 4213 O O . HIS A 1 547 ? 6.807 19.934 -4.897 1.00 81.06 547 HIS A O 1
ATOM 4219 N N . VAL A 1 548 ? 5.346 18.238 -4.644 1.00 84.06 548 VAL A N 1
ATOM 4220 C CA . VAL A 1 548 ? 5.234 17.878 -6.066 1.00 84.06 548 VAL A CA 1
ATOM 4221 C C . VAL A 1 548 ? 3.916 18.370 -6.675 1.00 84.06 548 VAL A C 1
ATOM 4223 O O . VAL A 1 548 ? 2.919 18.539 -5.971 1.00 84.06 548 VAL A O 1
ATOM 4226 N N . PHE A 1 549 ? 3.886 18.556 -7.994 1.00 82.56 549 PHE A N 1
ATOM 4227 C CA . PHE A 1 549 ? 2.699 18.985 -8.749 1.00 82.56 549 PHE A CA 1
ATOM 4228 C C . PHE A 1 549 ? 2.220 17.875 -9.693 1.00 82.56 549 PHE A C 1
ATOM 4230 O O . PHE A 1 549 ? 2.138 18.046 -10.905 1.00 82.56 549 PHE A O 1
ATOM 4237 N N . GLU A 1 550 ? 1.941 16.697 -9.131 1.00 86.94 550 GLU A N 1
ATOM 4238 C CA . GLU A 1 550 ? 1.565 15.514 -9.913 1.00 86.94 550 GLU A CA 1
ATOM 4239 C C . GLU A 1 550 ? 0.036 15.395 -10.100 1.00 86.94 550 GLU A C 1
ATOM 4241 O O . GLU A 1 550 ? -0.433 15.080 -11.197 1.00 86.94 550 GLU A O 1
ATOM 4246 N N . CYS A 1 551 ? -0.753 15.664 -9.051 1.00 89.25 551 CYS A N 1
ATOM 4247 C CA . CYS A 1 551 ? -2.221 15.664 -9.099 1.00 89.25 551 CYS A CA 1
ATOM 4248 C C . CYS A 1 551 ? -2.782 17.088 -9.224 1.00 89.25 551 CYS A C 1
ATOM 4250 O O . CYS A 1 551 ? -2.273 18.017 -8.595 1.00 89.25 551 CYS A O 1
ATOM 4252 N N . SER A 1 552 ? -3.868 17.242 -9.982 1.00 89.56 552 SER A N 1
ATOM 4253 C CA . SER A 1 552 ? -4.579 18.514 -10.153 1.00 89.56 552 SER A CA 1
ATOM 4254 C C . SER A 1 552 ? -5.611 18.744 -9.042 1.00 89.56 552 SER A C 1
ATOM 4256 O O . SER A 1 552 ? -6.193 17.787 -8.531 1.00 89.56 552 SER A O 1
ATOM 4258 N N . GLY A 1 553 ? -5.888 20.009 -8.722 1.00 88.94 553 GLY A N 1
ATOM 4259 C CA . GLY A 1 553 ? -6.910 20.408 -7.748 1.00 88.94 553 GLY A CA 1
ATOM 4260 C C . GLY A 1 553 ? -6.424 20.401 -6.297 1.00 88.94 553 GLY A C 1
ATOM 4261 O O . GLY A 1 553 ? -5.220 20.455 -6.010 1.00 88.94 553 GLY A O 1
ATOM 4262 N N . GLY A 1 554 ? -7.375 20.350 -5.365 1.00 87.31 554 GLY A N 1
ATOM 4263 C CA . GLY A 1 554 ? -7.105 20.468 -3.933 1.00 87.31 554 GLY A CA 1
ATOM 4264 C C . GLY A 1 554 ? -6.889 21.918 -3.466 1.00 87.31 554 GLY A C 1
ATOM 4265 O O . GLY A 1 554 ? -7.126 22.867 -4.214 1.00 87.31 554 GLY A O 1
ATOM 4266 N N . PRO A 1 555 ? -6.434 22.122 -2.216 1.00 79.81 555 PRO A N 1
ATOM 4267 C CA . PRO A 1 555 ? -6.537 23.410 -1.517 1.00 79.81 555 PRO A CA 1
ATOM 4268 C C . PRO A 1 555 ? -5.702 24.537 -2.139 1.00 79.81 555 PRO A C 1
ATOM 4270 O O . PRO A 1 555 ? -6.032 25.707 -1.981 1.00 79.81 555 PRO A O 1
ATOM 4273 N N . MET A 1 556 ? -4.638 24.196 -2.867 1.00 69.94 556 MET A N 1
ATOM 4274 C CA . MET A 1 556 ? -3.777 25.164 -3.554 1.00 69.94 556 MET A CA 1
ATOM 4275 C C . MET A 1 556 ? -4.205 25.427 -5.005 1.00 69.94 556 MET A C 1
ATOM 4277 O O . MET A 1 556 ? -3.511 26.154 -5.709 1.00 69.94 556 MET A O 1
ATOM 4281 N N . GLY A 1 557 ? -5.310 24.829 -5.473 1.00 66.69 557 GLY A N 1
ATOM 4282 C CA . GLY A 1 557 ? -5.752 24.947 -6.864 1.00 66.69 557 GLY A CA 1
ATOM 4283 C C . GLY A 1 557 ? -4.689 24.486 -7.863 1.00 66.69 557 GLY A C 1
ATOM 4284 O O . GLY A 1 557 ? -4.618 25.038 -8.956 1.00 66.69 557 GLY A O 1
ATOM 4285 N N . CYS A 1 558 ? -3.843 23.525 -7.467 1.00 64.50 558 CYS A N 1
ATOM 4286 C CA . CYS A 1 558 ? -2.678 23.107 -8.239 1.00 64.50 558 CYS A CA 1
ATOM 4287 C C . CYS A 1 558 ? -3.094 22.685 -9.646 1.00 64.50 558 CYS A C 1
ATOM 4289 O O . CYS A 1 558 ? -3.875 21.740 -9.808 1.00 64.50 558 CYS A O 1
ATOM 4291 N N . ASP A 1 559 ? -2.532 23.335 -10.661 1.00 66.00 559 ASP A N 1
ATOM 4292 C CA . ASP A 1 559 ? -2.684 22.885 -12.032 1.00 66.00 559 ASP A CA 1
ATOM 4293 C C . ASP A 1 559 ? -1.455 22.064 -12.430 1.00 66.00 559 ASP A C 1
ATOM 4295 O O . ASP A 1 559 ? -0.431 22.594 -12.856 1.00 66.00 559 ASP A O 1
ATOM 4299 N N . ALA A 1 560 ? -1.576 20.735 -12.354 1.00 58.50 560 ALA A N 1
ATOM 4300 C CA . ALA A 1 560 ? -0.544 19.805 -12.820 1.00 58.50 560 ALA A CA 1
ATOM 4301 C C . ALA A 1 560 ? -0.253 19.904 -14.341 1.00 58.50 560 ALA A C 1
ATOM 4303 O O . ALA A 1 560 ? 0.474 19.083 -14.900 1.00 58.50 560 ALA A O 1
ATOM 4304 N N . THR A 1 561 ? -0.880 20.821 -15.085 1.00 57.47 561 THR A N 1
ATOM 4305 C CA . THR A 1 561 ? -0.515 21.158 -16.470 1.00 57.47 561 THR A CA 1
ATOM 4306 C C . THR A 1 561 ? 0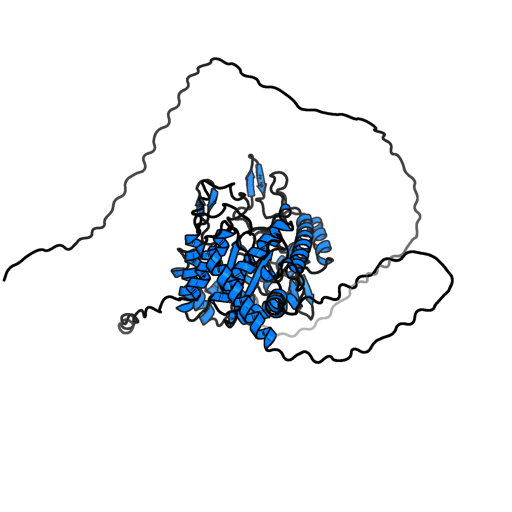.397 22.383 -16.546 1.00 57.47 561 THR A C 1
ATOM 4308 O O . THR A 1 561 ? 1.299 22.387 -17.384 1.00 57.47 561 THR A O 1
ATOM 4311 N N . ALA A 1 562 ? 0.172 23.383 -15.689 1.00 55.31 562 ALA A N 1
ATOM 4312 C CA . ALA A 1 562 ? 0.840 24.681 -15.728 1.00 55.31 562 ALA A CA 1
ATOM 4313 C C . ALA A 1 562 ? 2.051 24.745 -14.786 1.00 55.31 562 ALA A C 1
ATOM 4315 O O . ALA A 1 562 ? 3.059 25.353 -15.135 1.00 55.31 562 ALA A O 1
ATOM 4316 N N . ASP A 1 563 ? 1.968 24.063 -13.640 1.00 51.03 563 ASP A N 1
ATOM 4317 C CA . ASP A 1 563 ? 2.959 24.124 -12.557 1.00 51.03 563 ASP A CA 1
ATOM 4318 C C . ASP A 1 563 ? 3.849 22.869 -12.481 1.00 51.03 563 ASP A C 1
ATOM 4320 O O . ASP A 1 563 ? 4.675 22.723 -11.579 1.00 51.03 563 ASP A O 1
ATOM 4324 N N . ALA A 1 564 ? 3.661 21.919 -13.401 1.00 52.03 564 ALA A N 1
ATOM 4325 C CA . ALA A 1 564 ? 4.290 20.608 -13.326 1.00 52.03 564 ALA A CA 1
ATOM 4326 C C . ALA A 1 564 ? 5.664 20.557 -14.005 1.00 52.03 564 ALA A C 1
ATOM 4328 O O . ALA A 1 564 ? 5.770 20.685 -15.226 1.00 52.03 564 ALA A O 1
ATOM 4329 N N . GLU A 1 565 ? 6.680 20.156 -13.240 1.00 49.56 565 GLU A N 1
ATOM 4330 C CA . GLU A 1 565 ? 7.617 19.163 -13.767 1.00 49.56 565 GLU A CA 1
ATOM 4331 C C . GLU A 1 565 ? 6.790 17.892 -14.027 1.00 49.56 565 GLU A C 1
ATOM 4333 O O . GLU A 1 565 ? 6.098 17.432 -13.111 1.00 49.56 565 GLU A O 1
ATOM 4338 N N . PRO A 1 566 ? 6.745 17.355 -15.260 1.00 47.72 566 PRO A N 1
ATOM 4339 C CA . PRO A 1 566 ? 5.906 16.204 -15.562 1.00 47.72 566 PRO A CA 1
ATOM 4340 C C . PRO A 1 566 ? 6.191 15.087 -14.558 1.00 47.72 566 PRO A C 1
ATOM 4342 O O . PRO A 1 566 ? 7.355 14.723 -14.389 1.00 47.72 566 PRO A O 1
ATOM 4345 N N . ALA A 1 567 ? 5.150 14.513 -13.934 1.00 50.84 567 ALA A N 1
ATOM 4346 C CA . ALA A 1 567 ? 5.301 13.239 -13.235 1.00 50.84 567 ALA A CA 1
ATOM 4347 C C . ALA A 1 567 ? 6.105 12.315 -14.155 1.00 50.84 567 ALA A C 1
ATOM 4349 O O . ALA A 1 567 ? 5.760 12.200 -15.341 1.00 50.84 567 ALA A O 1
ATOM 4350 N N . GLU A 1 568 ? 7.200 11.733 -13.655 1.00 54.62 568 GLU A N 1
ATOM 4351 C CA . GLU A 1 568 ? 8.047 10.901 -14.500 1.00 54.62 568 GLU A CA 1
ATOM 4352 C C . GLU A 1 568 ? 7.153 9.885 -15.210 1.00 54.62 568 GLU A C 1
ATOM 4354 O O . GLU A 1 568 ? 6.363 9.197 -14.559 1.00 54.62 568 GLU A O 1
ATOM 4359 N N . ALA A 1 569 ? 7.247 9.796 -16.543 1.00 55.78 569 ALA A N 1
ATOM 4360 C CA . ALA A 1 569 ? 6.328 9.017 -17.389 1.00 55.78 569 ALA A CA 1
ATOM 4361 C C . ALA A 1 569 ? 6.175 7.536 -16.959 1.00 55.78 569 ALA A C 1
ATOM 4363 O O . ALA A 1 569 ? 5.283 6.806 -17.401 1.00 55.78 569 ALA A O 1
ATOM 4364 N N . PHE A 1 570 ? 7.066 7.085 -16.084 1.00 66.00 570 PHE A N 1
ATOM 4365 C CA . PHE A 1 570 ? 7.184 5.757 -15.520 1.00 66.00 570 PHE A CA 1
ATOM 4366 C C . PHE A 1 570 ? 6.233 5.492 -14.332 1.00 66.00 570 PHE A C 1
ATOM 4368 O O . PHE A 1 570 ? 5.781 4.352 -14.145 1.00 66.00 570 PHE A O 1
ATOM 4375 N N . CYS A 1 571 ? 5.851 6.523 -13.575 1.00 76.12 571 CYS A N 1
ATOM 4376 C CA . CYS A 1 571 ? 5.051 6.412 -12.352 1.00 76.12 571 CYS A CA 1
ATOM 4377 C C . CYS A 1 571 ? 3.628 6.983 -12.506 1.00 76.12 571 CYS A C 1
ATOM 4379 O O . CYS A 1 571 ? 3.244 7.449 -13.578 1.00 76.12 571 CYS A O 1
ATOM 4381 N N . ASP A 1 572 ? 2.780 6.782 -11.494 1.00 86.06 572 ASP A N 1
ATOM 4382 C CA . ASP A 1 572 ? 1.432 7.362 -11.464 1.00 86.06 572 ASP A CA 1
ATOM 4383 C C . ASP A 1 572 ? 1.432 8.599 -10.542 1.00 86.06 572 ASP A C 1
ATOM 4385 O O . ASP A 1 572 ? 2.201 8.600 -9.580 1.00 86.06 572 ASP A O 1
ATOM 4389 N N . PRO A 1 573 ? 0.582 9.617 -10.795 1.00 89.56 573 PRO A N 1
ATOM 4390 C CA . PRO A 1 573 ? 0.569 10.851 -10.007 1.00 89.56 573 PRO A CA 1
ATOM 4391 C C . PRO A 1 573 ? 0.243 10.666 -8.517 1.00 89.56 573 PRO A C 1
ATOM 4393 O O . PRO A 1 573 ? -0.823 10.152 -8.176 1.00 89.56 573 PRO A O 1
ATOM 4396 N N . ARG A 1 574 ? 1.115 11.122 -7.621 1.00 93.44 574 ARG A N 1
ATOM 4397 C CA . ARG A 1 574 ? 0.967 11.059 -6.159 1.00 93.44 574 ARG A CA 1
ATOM 4398 C C . ARG A 1 574 ? 0.263 12.299 -5.607 1.00 93.44 574 ARG A C 1
ATOM 4400 O O . ARG A 1 574 ? 0.393 13.394 -6.154 1.00 93.44 574 ARG A O 1
ATOM 4407 N N . LEU A 1 575 ? -0.438 12.138 -4.484 1.00 95.00 575 LEU A N 1
ATOM 4408 C CA . LEU A 1 575 ? -0.824 13.277 -3.647 1.00 95.00 575 LEU A CA 1
ATOM 4409 C C . LEU A 1 575 ? 0.444 13.906 -3.064 1.00 95.00 575 LEU A C 1
ATOM 4411 O O . LEU A 1 575 ? 1.278 13.204 -2.484 1.00 95.00 575 LEU A O 1
ATOM 4415 N N . ASN A 1 576 ? 0.576 15.220 -3.187 1.00 92.56 576 ASN A N 1
ATOM 4416 C CA . ASN A 1 576 ? 1.629 15.947 -2.485 1.00 92.56 576 ASN A CA 1
ATOM 4417 C C . ASN A 1 576 ? 1.284 16.142 -0.999 1.00 92.56 576 ASN A C 1
ATOM 4419 O O . ASN A 1 576 ? 0.195 15.785 -0.538 1.00 92.56 576 ASN A O 1
ATOM 4423 N N . TYR A 1 577 ? 2.206 16.755 -0.256 1.00 93.19 577 TYR A N 1
ATOM 4424 C CA . TYR A 1 577 ? 2.048 17.006 1.175 1.00 93.19 577 TYR A CA 1
ATOM 4425 C C . TYR A 1 577 ? 0.725 17.704 1.552 1.00 93.19 577 TYR A C 1
ATOM 4427 O O . TYR A 1 577 ? 0.023 17.252 2.459 1.00 93.19 577 TYR A O 1
ATOM 4435 N N . THR A 1 578 ? 0.356 18.791 0.865 1.00 93.50 578 THR A N 1
ATOM 4436 C CA . THR A 1 578 ? -0.835 19.585 1.217 1.00 93.50 578 THR A CA 1
ATOM 4437 C C . THR A 1 578 ? -2.129 18.876 0.820 1.00 93.50 578 THR A C 1
ATOM 4439 O O . THR A 1 578 ? -3.075 18.855 1.605 1.00 93.50 578 THR A O 1
ATOM 4442 N N . GLN A 1 579 ? -2.158 18.227 -0.346 1.00 95.19 579 GLN A N 1
ATOM 4443 C CA . GLN A 1 579 ? -3.295 17.428 -0.808 1.00 95.19 579 GLN A CA 1
ATOM 4444 C C . GLN A 1 579 ? -3.543 16.217 0.102 1.00 95.19 579 GLN A C 1
ATOM 4446 O O . GLN A 1 579 ? -4.686 15.920 0.441 1.00 95.19 579 GLN A O 1
ATOM 4451 N N . ALA A 1 580 ? -2.490 15.523 0.540 1.00 96.88 580 ALA A N 1
ATOM 4452 C CA . ALA A 1 580 ? -2.620 14.374 1.431 1.00 96.88 580 ALA A CA 1
ATOM 4453 C C . ALA A 1 580 ? -3.181 14.765 2.812 1.00 96.88 580 ALA A C 1
ATOM 4455 O O . ALA A 1 580 ? -4.041 14.063 3.348 1.00 96.88 580 ALA A O 1
ATOM 4456 N N . LEU A 1 581 ? -2.755 15.902 3.373 1.00 96.25 581 LEU A N 1
ATOM 4457 C CA . LEU A 1 581 ? -3.338 16.421 4.614 1.00 96.25 581 LEU A CA 1
ATOM 4458 C C . LEU A 1 581 ? -4.800 16.830 4.436 1.00 96.25 581 LEU A C 1
ATOM 4460 O O . LEU A 1 581 ? -5.624 16.474 5.277 1.00 96.25 581 LEU A O 1
ATOM 4464 N N . GLU A 1 582 ? -5.135 17.518 3.343 1.00 96.31 582 GLU A N 1
ATOM 4465 C CA . GLU A 1 582 ? -6.521 17.904 3.064 1.00 96.31 582 GLU A CA 1
ATOM 4466 C C . GLU A 1 582 ? -7.426 16.676 2.924 1.00 96.31 582 GLU A C 1
ATOM 4468 O O . GLU A 1 582 ? -8.489 16.625 3.534 1.00 96.31 582 GLU A O 1
ATOM 4473 N N . MET A 1 583 ? -6.965 15.630 2.229 1.00 97.75 583 MET A N 1
ATOM 4474 C CA . MET A 1 583 ? -7.667 14.346 2.149 1.00 97.75 583 MET A CA 1
ATOM 4475 C C . MET A 1 583 ? -7.953 13.769 3.545 1.00 97.75 583 MET A C 1
ATOM 4477 O O . MET A 1 583 ? -9.063 13.313 3.813 1.00 97.75 583 MET A O 1
ATOM 4481 N N . ALA A 1 584 ? -6.978 13.804 4.462 1.00 97.25 584 ALA A N 1
ATOM 4482 C CA . ALA A 1 584 ? -7.178 13.323 5.830 1.00 97.25 584 ALA A CA 1
ATOM 4483 C C . ALA A 1 584 ? -8.210 14.161 6.601 1.00 97.25 584 ALA A C 1
ATOM 4485 O O . ALA A 1 584 ? -9.038 13.584 7.307 1.00 97.25 584 ALA A O 1
ATOM 4486 N N . PHE A 1 585 ? -8.185 15.491 6.457 1.00 96.62 585 PHE A N 1
ATOM 4487 C CA . PHE A 1 585 ? -9.161 16.387 7.082 1.00 96.62 585 PHE A CA 1
ATOM 4488 C C . PHE A 1 585 ? -10.579 16.168 6.555 1.00 96.62 585 PHE A C 1
ATOM 4490 O O . PHE A 1 585 ? -11.513 16.083 7.351 1.00 96.62 585 PHE A O 1
ATOM 4497 N N . GLU A 1 586 ? -10.743 16.023 5.243 1.00 96.56 586 GLU A N 1
ATOM 4498 C CA . GLU A 1 586 ? -12.049 15.795 4.623 1.00 96.56 586 GLU A CA 1
ATOM 4499 C C . GLU A 1 586 ? -12.635 14.432 5.015 1.00 96.56 586 GLU A C 1
ATOM 4501 O O . GLU A 1 586 ? -13.797 14.340 5.419 1.00 96.56 586 GLU A O 1
ATOM 4506 N N . ILE A 1 587 ? -11.817 13.373 5.025 1.00 96.25 587 ILE A N 1
ATOM 4507 C CA . ILE A 1 587 ? -12.235 12.053 5.525 1.00 96.25 587 ILE A CA 1
ATOM 4508 C C . ILE A 1 587 ? -12.642 12.142 6.997 1.00 96.25 587 ILE A C 1
ATOM 4510 O O . ILE A 1 587 ? -13.706 11.655 7.382 1.00 96.25 587 ILE A O 1
ATOM 4514 N N . ALA A 1 588 ? -11.813 12.780 7.824 1.00 94.75 588 ALA A N 1
ATOM 4515 C CA . ALA A 1 588 ? -12.083 12.987 9.240 1.00 94.75 588 ALA A CA 1
ATOM 4516 C C . ALA A 1 588 ? -13.413 13.728 9.463 1.00 94.75 588 ALA A C 1
ATOM 4518 O O . ALA A 1 588 ? -14.241 13.302 10.275 1.00 94.75 588 ALA A O 1
ATOM 4519 N N . GLN A 1 589 ? -13.657 14.800 8.712 1.00 93.75 589 GLN A N 1
ATOM 4520 C CA . GLN A 1 589 ? -14.889 15.575 8.783 1.00 93.75 589 GLN A CA 1
ATOM 4521 C C . GLN A 1 589 ? -16.113 14.748 8.367 1.00 93.75 589 GLN A C 1
ATOM 4523 O O . GLN A 1 589 ? -17.117 14.761 9.084 1.00 93.75 589 GLN A O 1
ATOM 4528 N N . HIS A 1 590 ? -16.019 13.984 7.274 1.00 94.06 590 HIS A N 1
ATOM 4529 C CA . HIS A 1 590 ? -17.104 13.118 6.798 1.00 94.06 590 HIS A CA 1
ATOM 4530 C C . HIS A 1 590 ? -17.420 11.975 7.768 1.00 94.06 590 HIS A C 1
ATOM 4532 O O . HIS A 1 590 ? -18.577 11.599 7.954 1.00 94.06 590 HIS A O 1
ATOM 4538 N N . MET A 1 591 ? -16.402 11.415 8.427 1.00 90.88 591 MET A N 1
ATOM 4539 C CA . MET A 1 591 ? -16.591 10.376 9.445 1.00 90.88 591 MET A CA 1
ATOM 4540 C C . MET A 1 591 ? -17.210 10.928 10.735 1.00 90.88 591 MET A C 1
ATOM 4542 O O . MET A 1 591 ? -18.006 10.233 11.365 1.00 90.88 591 MET A O 1
ATOM 4546 N N . LYS A 1 592 ? -16.877 12.167 11.121 1.00 90.00 592 LYS A N 1
ATOM 4547 C CA . LYS A 1 592 ? -17.429 12.833 12.311 1.00 90.00 592 LYS A CA 1
ATOM 4548 C C . LYS A 1 592 ? -18.882 13.274 12.117 1.00 90.00 592 LYS A C 1
ATOM 4550 O O . LYS A 1 592 ? -19.672 13.183 13.054 1.00 90.00 592 LYS A O 1
ATOM 4555 N N . ASN A 1 593 ? -19.222 13.738 10.915 1.00 87.75 593 ASN A N 1
ATOM 4556 C CA . ASN A 1 593 ? -20.545 14.248 10.558 1.00 87.75 593 ASN A CA 1
ATOM 4557 C C . ASN A 1 593 ? -21.146 13.424 9.405 1.00 87.75 593 ASN A C 1
ATOM 4559 O O . ASN A 1 593 ? -21.279 13.944 8.295 1.00 87.75 593 ASN A O 1
ATOM 4563 N N . PRO A 1 594 ? -21.493 12.143 9.628 1.00 78.56 594 PRO A N 1
ATOM 4564 C CA . PRO A 1 594 ? -22.043 11.317 8.565 1.00 78.56 594 PRO A CA 1
ATOM 4565 C C . PRO A 1 594 ? -23.390 11.890 8.088 1.00 78.56 594 PRO A C 1
ATOM 4567 O O . PRO A 1 594 ? -24.184 12.339 8.923 1.00 78.56 594 PRO A O 1
ATOM 4570 N N . PRO A 1 595 ? -23.689 11.855 6.775 1.00 76.50 595 PRO A N 1
ATOM 4571 C CA . PRO A 1 595 ? -24.997 12.246 6.270 1.00 76.50 595 PRO A CA 1
ATOM 4572 C C . PRO A 1 595 ? -26.096 11.427 6.957 1.00 76.50 595 PRO A C 1
ATOM 4574 O O . PRO A 1 595 ? -25.969 10.213 7.148 1.00 76.50 595 PRO A O 1
ATOM 4577 N N . THR A 1 596 ? -27.183 12.093 7.344 1.00 67.56 596 THR A N 1
ATOM 4578 C CA . THR A 1 596 ? -28.366 11.446 7.915 1.00 67.56 596 THR A CA 1
ATOM 4579 C C . THR A 1 596 ? -28.876 10.393 6.933 1.00 67.56 596 THR A C 1
ATOM 4581 O O . THR A 1 596 ? -29.011 10.689 5.746 1.00 67.56 596 THR A O 1
ATOM 4584 N N . ARG A 1 597 ? -29.174 9.168 7.407 1.00 57.06 597 ARG A N 1
ATOM 4585 C CA . ARG A 1 597 ? -29.847 8.143 6.587 1.00 57.06 597 ARG A CA 1
ATOM 4586 C C . ARG A 1 597 ? -31.120 8.778 6.022 1.00 57.06 597 ARG A C 1
ATOM 4588 O O . ARG A 1 597 ? -32.079 8.980 6.764 1.00 57.06 597 ARG A O 1
ATOM 4595 N N . GLN A 1 598 ? -31.129 9.102 4.731 1.00 51.12 598 GLN A N 1
ATOM 4596 C CA . GLN A 1 598 ? -32.381 9.334 4.032 1.00 51.12 598 GLN A CA 1
ATOM 4597 C C . GLN A 1 598 ? -33.079 7.979 4.020 1.00 51.12 598 GLN A C 1
ATOM 4599 O O . GLN A 1 598 ? -32.587 7.019 3.430 1.00 51.12 598 GLN A O 1
ATOM 4604 N N . THR A 1 599 ? -34.165 7.862 4.777 1.00 40.09 599 THR A N 1
ATOM 4605 C CA . THR A 1 599 ? -35.088 6.742 4.646 1.00 40.09 599 THR A CA 1
ATOM 4606 C C . THR A 1 599 ? -35.704 6.851 3.262 1.00 40.09 599 THR A C 1
ATOM 4608 O O . THR A 1 599 ? -36.698 7.549 3.083 1.00 40.09 599 THR A O 1
ATOM 4611 N N . GLU A 1 600 ? -35.091 6.217 2.267 1.00 43.12 600 GLU A N 1
ATOM 4612 C CA . GLU A 1 600 ? -35.823 5.868 1.059 1.00 43.12 600 GLU A CA 1
ATOM 4613 C C . GLU A 1 600 ? -36.960 4.951 1.518 1.00 43.12 600 GLU A C 1
ATOM 4615 O O . GLU A 1 600 ? -36.724 3.861 2.050 1.00 43.12 600 GLU A O 1
ATOM 4620 N N . GLU A 1 601 ? -38.198 5.443 1.428 1.00 31.78 601 GLU A N 1
ATOM 4621 C CA . GLU A 1 601 ? -39.373 4.619 1.675 1.00 31.78 601 GLU A CA 1
ATOM 4622 C C . GLU A 1 601 ? -39.257 3.361 0.807 1.00 31.78 601 GLU A C 1
ATOM 4624 O O . GLU A 1 601 ? -38.948 3.465 -0.385 1.00 31.78 601 GLU A O 1
ATOM 4629 N N . PRO A 1 602 ? -39.474 2.158 1.366 1.00 37.88 602 PRO A N 1
ATOM 4630 C CA . PRO A 1 602 ? -39.413 0.946 0.575 1.00 37.88 602 PRO A CA 1
ATOM 4631 C C . PRO A 1 602 ? -40.456 1.068 -0.531 1.00 37.88 602 PRO A C 1
ATOM 4633 O O . PRO A 1 602 ? -41.655 1.125 -0.255 1.00 37.88 602 PRO A O 1
ATOM 4636 N N . ASN A 1 603 ? -39.985 1.124 -1.777 1.00 42.00 603 ASN A N 1
ATOM 4637 C CA . ASN A 1 603 ? -40.827 1.171 -2.959 1.00 42.00 603 ASN A CA 1
ATOM 4638 C C . ASN A 1 603 ? -41.796 -0.027 -2.919 1.00 42.00 603 ASN A C 1
ATOM 4640 O O . ASN A 1 603 ? -41.403 -1.175 -3.153 1.00 42.00 603 ASN A O 1
ATOM 4644 N N . ARG A 1 604 ? -43.056 0.238 -2.545 1.00 41.84 604 ARG A N 1
ATOM 4645 C CA . ARG A 1 604 ? -44.107 -0.770 -2.332 1.00 41.84 604 ARG A CA 1
ATOM 4646 C C . ARG A 1 604 ? -44.530 -1.481 -3.625 1.00 41.84 604 ARG A C 1
ATOM 4648 O O . ARG A 1 604 ? -45.234 -2.482 -3.542 1.00 41.84 604 ARG A O 1
ATOM 4655 N N . ASP A 1 605 ? -44.024 -1.069 -4.787 1.00 42.22 605 ASP A N 1
ATOM 4656 C CA . ASP A 1 605 ? -44.488 -1.564 -6.088 1.00 42.22 605 ASP A CA 1
ATOM 4657 C C . ASP A 1 605 ? -43.766 -2.810 -6.628 1.00 42.22 605 ASP A C 1
ATOM 4659 O O . ASP A 1 605 ? -44.083 -3.285 -7.716 1.00 42.22 605 ASP A O 1
ATOM 4663 N N . ARG A 1 606 ? -42.838 -3.428 -5.883 1.00 46.06 606 ARG A N 1
ATOM 4664 C CA . ARG A 1 606 ? -42.177 -4.683 -6.319 1.00 46.06 606 ARG A CA 1
ATOM 4665 C C . ARG A 1 606 ? -42.757 -5.974 -5.735 1.00 46.06 606 ARG A C 1
ATOM 4667 O O . ARG A 1 606 ? -42.103 -7.014 -5.795 1.00 46.06 606 ARG A O 1
ATOM 4674 N N . ARG A 1 607 ? -43.982 -5.950 -5.193 1.00 38.53 607 ARG A N 1
ATOM 4675 C CA . ARG A 1 607 ? -44.632 -7.152 -4.629 1.00 38.53 607 ARG A CA 1
ATOM 4676 C C . ARG A 1 607 ? -45.994 -7.525 -5.241 1.00 38.53 607 ARG A C 1
ATOM 4678 O O . ARG A 1 607 ? -46.704 -8.324 -4.647 1.00 38.53 607 ARG A O 1
ATOM 4685 N N . CYS A 1 608 ? -46.313 -7.037 -6.443 1.00 39.00 608 CYS A N 1
ATOM 4686 C CA . CYS A 1 608 ? -47.494 -7.456 -7.213 1.00 39.00 608 CYS A CA 1
ATOM 4687 C C . CYS A 1 608 ? -47.144 -7.755 -8.683 1.00 39.00 608 CYS A C 1
ATOM 4689 O O . CYS A 1 608 ? -47.467 -6.966 -9.561 1.00 39.00 608 CYS A O 1
ATOM 4691 N N . SER A 1 609 ? -46.478 -8.881 -8.967 1.00 38.81 609 SER A N 1
ATOM 4692 C CA . SER A 1 609 ? -46.467 -9.480 -10.323 1.00 38.81 609 SER A CA 1
ATOM 4693 C C . SER A 1 609 ? -45.906 -10.912 -10.377 1.00 38.81 609 SER A C 1
ATOM 4695 O O . SER A 1 609 ? -45.227 -11.278 -11.336 1.00 38.81 609 SER A O 1
ATOM 4697 N N . ARG A 1 610 ? -46.159 -11.749 -9.360 1.00 40.94 610 ARG A N 1
ATOM 4698 C CA . ARG A 1 610 ? -45.778 -13.177 -9.421 1.00 40.94 610 ARG A CA 1
ATOM 4699 C C . ARG A 1 610 ? -46.915 -14.193 -9.376 1.00 40.94 610 ARG A C 1
ATOM 4701 O O . ARG A 1 610 ? -46.626 -15.363 -9.560 1.00 40.94 610 ARG A O 1
ATOM 4708 N N . ASP A 1 611 ? -48.168 -13.754 -9.306 1.00 43.34 611 ASP A N 1
ATOM 4709 C CA . ASP A 1 611 ? -49.329 -14.645 -9.412 1.00 43.34 611 ASP A CA 1
ATOM 4710 C C . ASP A 1 611 ? -50.273 -14.167 -10.528 1.00 43.34 611 ASP A C 1
ATOM 4712 O O . ASP A 1 611 ? -51.291 -13.540 -10.252 1.00 43.34 611 ASP A O 1
ATOM 4716 N N . ALA A 1 612 ? -49.887 -14.391 -11.790 1.00 38.81 612 ALA A N 1
ATOM 4717 C CA . ALA A 1 612 ? -50.783 -14.493 -12.955 1.00 38.81 612 ALA A CA 1
ATOM 4718 C C . ALA A 1 612 ? -49.973 -14.772 -14.239 1.00 38.81 612 ALA A C 1
ATOM 4720 O O . ALA A 1 612 ? -49.622 -13.841 -14.966 1.00 38.81 612 ALA A O 1
ATOM 4721 N N . ASN A 1 613 ? -49.644 -16.045 -14.480 1.00 36.91 613 ASN A N 1
ATOM 4722 C CA . ASN A 1 613 ? -49.771 -16.746 -15.771 1.00 36.91 613 ASN A CA 1
ATOM 4723 C C . ASN A 1 613 ? -49.220 -18.166 -15.674 1.00 36.91 613 ASN A C 1
ATOM 4725 O O . ASN A 1 613 ? -48.022 -18.305 -15.338 1.00 36.91 613 ASN A O 1
#

Foldseek 3Di:
DDDDDDDDDDDDDDDDDDDDDDDDDDDDDDDDDDDDDDDDDDDDDDDDDDDDDDDDDDDDDDDDDDDDDDDDDDDDDDDDDDDDDDDDDDDDDDPPDPPPPPPDPPDADLCPQVVFAAFQAQCPVPDPVQLVVLLVVLLPDDFLADPVLLVVLLVVLLCLLVVQEFEDEEAALADALVCLDLVQLLLFLLLQVLLQLLQCLQQVHHYAFAYQALQRFFAGDPDQWDADPNDIAGADGGQLFWDPDSVTRRGRSVSLVVSNVSSNSSSVSQLQCLALPHPQADDPVPDDPDDDHSQQDDPPADPVLRVVSVVSSVVVLVVLQVVVVPDDPDDDDDDDDDDDDDDDDDDYDDDDDDDPPPPPDDDDPRPPPVSCVSNVSGHWYEYECNHSSSQSSQWDDDPNAIASSSTSEYEHEPSRLQCRHSRLSSQLRHPGQYEYEAEQPDDLVSVLSSLCSNCVVLRARSYEYEYAYWLVGCLPRVLSNLVSCVVSVRHYAYEYELFPNQWDADPVRATEGELVRSLSNLLSNQVSQVVSVHGHSYYHFNETSADALQYADDDVRRDCVPPHPGPPSSGHGGHYSNSSSRSSNSSSVCSNDPPDPPPPPPPPPPPPDDPDD

Solvent-accessible surface area (backbone atoms only — not comparable to full-atom values): 37362 Å² total; per-residue (Å²): 136,85,88,87,87,88,89,83,91,82,91,88,88,84,90,85,91,84,84,90,81,85,84,82,90,79,90,80,89,81,90,83,88,84,81,85,86,89,83,89,86,79,88,85,84,86,87,84,87,82,87,85,83,87,84,88,84,86,87,85,91,82,90,84,85,84,92,85,82,88,84,88,87,86,83,89,84,88,89,84,85,89,86,88,87,89,83,90,85,90,84,84,81,74,101,77,84,88,83,76,80,76,76,70,76,75,81,81,49,75,66,53,25,77,82,32,60,60,63,78,57,75,60,78,88,50,58,68,69,58,43,48,50,33,30,54,54,44,54,72,49,82,68,72,31,55,70,68,60,22,53,50,50,28,52,49,30,29,36,19,54,70,71,56,24,35,36,48,31,37,21,48,69,53,47,49,77,89,58,76,39,73,66,55,50,49,32,37,52,32,47,55,51,46,33,38,52,46,35,28,71,40,64,78,31,52,62,48,45,31,30,39,33,42,55,23,23,59,48,85,64,97,54,73,56,42,75,56,97,88,39,83,36,46,42,70,29,32,54,29,33,21,40,88,53,83,92,34,24,65,68,38,51,63,27,46,52,51,42,50,55,55,17,47,53,44,49,54,49,53,53,49,50,35,36,72,85,28,72,55,71,43,54,75,91,74,62,81,75,94,74,84,40,51,84,59,77,62,88,87,42,56,72,66,60,47,51,56,46,51,50,52,53,50,53,54,53,51,54,38,46,59,57,59,74,69,53,77,82,79,80,85,73,85,78,85,84,84,83,83,89,77,91,87,86,87,87,88,88,86,90,80,94,73,86,79,79,76,82,84,66,80,76,78,86,73,62,60,59,60,42,50,64,57,31,70,72,46,69,38,33,17,30,62,62,60,56,54,67,54,49,38,22,33,44,45,78,57,95,94,40,34,30,49,13,59,32,35,36,38,25,38,46,68,83,37,57,49,76,81,20,15,50,41,58,42,54,36,62,42,67,41,24,36,34,38,44,38,43,80,85,63,48,42,73,56,53,46,52,47,48,44,60,54,30,74,85,48,48,56,17,37,36,31,43,31,39,23,42,18,48,95,33,37,87,73,58,47,58,58,42,53,51,43,32,57,76,68,68,60,44,55,22,37,28,38,23,33,53,78,34,38,59,44,69,46,98,88,67,49,69,39,34,45,43,64,47,29,50,46,25,49,54,49,49,48,55,49,23,65,73,66,87,46,67,66,22,30,39,40,50,39,30,42,42,46,97,59,39,28,32,24,45,51,95,79,62,37,45,39,82,83,70,33,72,71,58,59,90,84,60,64,58,32,34,19,41,60,48,47,45,49,52,29,49,53,52,20,49,47,67,59,58,59,81,77,84,75,80,72,72,77,74,79,79,84,78,79,85,87,88,86,133

Radius of gyration: 33.67 Å; Cα contacts (8 Å, |Δi|>4): 867; chains: 1; bounding box: 118×107×100 Å

Sequence (613 aa):
MTGAGDGEPSQWCLNKRARCELPPRNDKDTDWEGGSPCSRFTSESPASSLASGEETHAPSAHTASPRGRETGHTSDRDPGEGTKTAGSDESPPGKEAEEAAGTADPQWSPSCWRSFPAAQNPFEAVSSSRLGQAQRRLSQLPPLAQPHEIEVLLSRFRDVYEGKRFVLQGGDCAELFAECTSAVLAAKVRLLLQMSLILEAATACKVVRIGRIAGQYGKPRTHSHEVVEGRLVMTYRGDSVNGRSPSERDPQPERLVEAYFHSAATLNFVRSLLSRDSAFLRSPLELRGGEETVWELSAQVDPKRRREFEEIVSAVSNKSNHRASSLPPAASSPHPQYSFATPTAPGPPSNAAVTRTLFTRRPPLFAGLFLQEASALGCFASHEAVLLPYEEAMTRQYDGKFYDTSGHFLWVGDRTRQLDHAHIQFCRGLRNPIGVKVGPSARPDEIVKICLTLNPENIPGKVVLITRLGAAGVGRQLPPLLEAVLEAGVRVVWLCDPMHGNTQVTPEGKKRRYFEDMLNEVVNTLDVHRRHDSHLGGVHFELTGEHVFECSGGPMGCDATADAEPAEAFCDPRLNYTQALEMAFEIAQHMKNPPTRQTEEPNRDRRCSRDAN

Organism: Besnoitia besnoiti (NCBI:txid94643)

Mean predicted aligned error: 15.38 Å